Protein AF-0000000075579052 (afdb_homodimer)

pLDDT: mean 94.26, std 5.36, range [64.94, 98.69]

Organism: Bacteroides fragilis (strain ATCC 25285 / DSM 2151 / CCUG 4856 / JCM 11019 / LMG 10263 / NCTC 9343 / Onslow / VPI 2553 / EN-2) (NCBI:txid272559)

Secondary structure (DSSP, 8-state):
--HHHHHHHHHHHHHHHHHHHTS-S---SHHHHHHHHHHHHHHHHHHHHHHHHHHHHHHHHHHHHHHH-TT-BGGGB-GGGHHHHTHHHHHHHHT-SS-HHHHHHHHHHHHT--SBP---TT--SS-TT---HHHHHHHHHHTT-SS-S-S-HHHHHHHHHHHHHHHHHHTTSS-HHHHHTT--HHHHHHHHHHHHHHHHHHHHHHHHHHHTTTTB-GGG-/--HHHHHHHHHHHHHHHHHHHTS-S---SHHHHHHHHHHHHHHHHHHHHHHHHHHHHHHHHHHHHHHH-TT-BGGGB-GGGHHHHTHHHHHHHHT-SS-HHHHHHHHHHHHT--SBP---TT--SS-TT---HHHHHHHHHHTT-SS-S-S-HHHHHHHHHHHHHHHHHHTTSS-HHHHHTT--HHHHHHHHHHHHHHHHHHHHHHHHHHHTTTTB-GGG-

Solvent-accessible surface area (backbone atoms only — not comparable to full-atom values): 23076 Å² total; per-residue (Å²): 100,55,62,70,58,50,50,55,34,51,53,36,43,48,54,21,46,49,33,62,73,66,44,64,89,68,68,83,42,74,67,48,44,48,48,38,17,33,30,48,21,47,25,32,43,35,42,41,50,24,51,52,50,43,55,55,50,48,51,26,48,52,39,47,56,57,43,66,42,77,84,43,26,42,67,34,42,36,50,29,39,44,51,54,50,42,37,67,45,52,50,52,42,43,68,46,87,62,69,57,59,60,47,39,37,57,44,32,51,50,56,72,30,82,46,69,44,66,49,68,45,82,65,63,70,46,62,82,89,47,70,27,46,67,33,47,39,43,39,34,49,36,54,52,55,92,62,73,71,63,91,43,79,68,49,38,56,48,33,38,50,33,36,49,52,27,48,32,38,75,72,60,77,36,52,38,41,65,58,11,65,76,57,52,72,67,59,49,50,52,53,49,55,51,50,54,52,46,56,52,49,51,41,41,51,53,36,51,35,60,76,66,47,52,49,38,31,78,94,69,105,100,54,62,70,58,52,51,55,32,50,54,34,43,47,56,21,46,48,33,61,73,64,44,65,89,69,69,83,43,73,67,47,44,50,51,36,17,35,31,47,20,47,27,32,42,35,42,40,50,24,52,52,50,42,54,53,50,48,52,24,47,52,39,46,55,57,44,66,41,78,82,43,28,41,65,35,40,37,51,28,40,45,50,54,48,42,38,68,46,52,51,50,42,43,68,46,88,62,67,58,60,60,47,38,38,55,43,33,50,49,55,72,31,81,45,68,44,65,49,68,46,84,66,61,70,46,62,84,88,48,68,26,47,67,33,47,41,44,41,34,50,36,54,51,55,91,62,72,70,63,93,43,78,68,50,40,56,50,33,39,50,33,34,50,52,26,48,32,38,75,72,61,78,36,51,38,40,63,57,10,66,75,56,52,72,69,60,50,50,52,52,49,53,53,50,56,52,45,55,51,48,51,41,40,51,55,36,49,37,59,75,67,47,54,50,38,31,80,94,68,105

Sequence (442 aa):
MFLDIDKETTDRLSEAKWYLDNIAESHSTPQEIFKEKLYKGSFFVNLYGAIEYTVCNLVSRVIDKINEDQYVQVTHLKPSLLSLLLHSECDALYQASDKKWIKRLLLFNRIKDEEKSNIINTLMPAQSGNLKRQQIEQICEVFGAEFPAINNPDVGHKLSTIADNRNAIAHGRKTACEVGSQYTKDLLNGYYIAIQEYCLYLNQQFHKYIENKHYIKLEKRMFLDIDKETTDRLSEAKWYLDNIAESHSTPQEIFKEKLYKGSFFVNLYGAIEYTVCNLVSRVIDKINEDQYVQVTHLKPSLLSLLLHSECDALYQASDKKWIKRLLLFNRIKDEEKSNIINTLMPAQSGNLKRQQIEQICEVFGAEFPAINNPDVGHKLSTIADNRNAIAHGRKTACEVGSQYTKDLLNGYYIAIQEYCLYLNQQFHKYIENKHYIKLEKR

Nearest PDB structures (foldseek):
  8xeh-assembly1_D  TM=5.408E-01  e=6.339E+00  Legionella pneumophila
  4tql-assembly1_A  TM=2.652E-01  e=4.996E+00  synthetic construct
  8xeh-assembly1_D  TM=5.447E-01  e=8.940E+00  Legionella pneumophila
  4tql-assembly1_A  TM=2.652E-01  e=4.821E+00  synthetic construct
  6grj-assembly1_I  TM=1.894E-01  e=6.113E+00  Aeromonas hydrophila

Foldseek 3Di:
DPVVLLVVLVVLLVVLVVLLVPLDPDPDDPVSLQSNLLSLLVSLLSLLVSVQSLLLVLQLVLLVLLLPPQQDFLLFFDPLLLCQQLVVLVVCCVPDPDPNVVSVCVSVVRSPDRHRTHGDSNDQQADPLQPAPVSQQSSCVSLVAPDDSAPDPVLRVLRRVSSVSNCCCVVVVDPSSVSSVVDDSVVSVVSSVRSSVSSVVVSVRSVVCSVVVVRTDPVND/DPVVLLVVLVVLLVVLVVLLVPQDPDPDDPVSLQSQLLSLLVSLLSLLVSVQSLVLVLQLVLLVLLLPPQQDFLLFFDPLLLCQQLVVLVVCCVPDPDPNVVSVCVSVVRSPDRHRTHGDSNDQQADPLQPAPVSQQSSCVSLVAPDDSAPDPVLRVLRRVSSVSNCCCVVVVDPSSRSSVVDDSVVSVVSSVRSSVSSVVVSVRSVVCSVVVVRTDPVND

Radius of gyration: 31.96 Å; Cα contacts (8 Å, |Δi|>4): 600; chains: 2; bounding box: 49×99×62 Å

InterPro domains:
  IPR041519 RiboL-PSP-HEPN [PF18735] (12-206)

Structure (mmCIF, N/CA/C/O backbone):
data_AF-0000000075579052-model_v1
#
loop_
_entity.id
_entity.type
_entity.pdbx_description
1 polymer 'Uncharacterized protein'
#
loop_
_atom_site.group_PDB
_atom_site.id
_atom_site.type_symbol
_atom_site.label_atom_id
_atom_site.label_alt_id
_atom_site.label_comp_id
_atom_site.label_asym_id
_atom_site.label_entity_id
_atom_site.label_seq_id
_atom_site.pdbx_PDB_ins_code
_atom_site.Cartn_x
_atom_site.Cartn_y
_atom_site.Cartn_z
_atom_site.occupancy
_atom_site.B_iso_or_equiv
_atom_site.auth_seq_id
_atom_site.auth_comp_id
_atom_site.auth_asym_id
_atom_site.auth_atom_id
_atom_site.pdbx_PDB_model_num
ATOM 1 N N . MET A 1 1 ? 15.703 29.422 10.688 1 90.88 1 MET A N 1
ATOM 2 C CA . MET A 1 1 ? 14.305 29.281 10.281 1 90.88 1 MET A CA 1
ATOM 3 C C . MET A 1 1 ? 14.117 29.719 8.828 1 90.88 1 MET A C 1
ATOM 5 O O . MET A 1 1 ? 14.984 30.375 8.258 1 90.88 1 MET A O 1
ATOM 9 N N . PHE A 1 2 ? 13.055 29.312 8.242 1 96.69 2 PHE A N 1
ATOM 10 C CA . PHE A 1 2 ? 12.734 29.781 6.895 1 96.69 2 PHE A CA 1
ATOM 11 C C . PHE A 1 2 ? 12.18 31.203 6.926 1 96.69 2 PHE A C 1
ATOM 13 O O . PHE A 1 2 ? 11.008 31.406 7.223 1 96.69 2 PHE A O 1
ATOM 20 N N . LEU A 1 3 ? 12.977 32.094 6.543 1 96.88 3 LEU A N 1
ATOM 21 C CA . LEU A 1 3 ? 12.719 33.5 6.781 1 96.88 3 LEU A CA 1
ATOM 22 C C . LEU A 1 3 ? 11.539 34 5.941 1 96.88 3 LEU A C 1
ATOM 24 O O . LEU A 1 3 ? 10.758 34.844 6.387 1 96.88 3 LEU A O 1
ATOM 28 N N . ASP A 1 4 ? 11.484 33.562 4.727 1 96.81 4 ASP A N 1
ATOM 29 C CA . ASP A 1 4 ? 10.383 33.969 3.861 1 96.81 4 ASP A CA 1
ATOM 30 C C . ASP A 1 4 ? 9.039 33.5 4.41 1 96.81 4 ASP A C 1
ATOM 32 O O . ASP A 1 4 ? 8.062 34.25 4.391 1 96.81 4 ASP A O 1
ATOM 36 N N . ILE A 1 5 ? 8.961 32.312 4.91 1 97.94 5 ILE A N 1
ATOM 37 C CA . ILE A 1 5 ? 7.738 31.781 5.504 1 97.94 5 ILE A CA 1
ATOM 38 C C . ILE A 1 5 ? 7.422 32.531 6.797 1 97.94 5 ILE A C 1
ATOM 40 O O . ILE A 1 5 ? 6.266 32.875 7.062 1 97.94 5 ILE A O 1
ATOM 44 N N . ASP A 1 6 ? 8.422 32.812 7.578 1 97.75 6 ASP A N 1
ATOM 45 C CA . ASP A 1 6 ? 8.25 33.562 8.82 1 97.75 6 ASP A CA 1
ATOM 46 C C . ASP A 1 6 ? 7.66 34.938 8.562 1 97.75 6 ASP A C 1
ATOM 48 O O . ASP A 1 6 ? 6.77 35.406 9.281 1 97.75 6 ASP A O 1
ATOM 52 N N . LYS A 1 7 ? 8.164 35.594 7.547 1 98.19 7 LYS A N 1
ATOM 53 C CA . LYS A 1 7 ? 7.684 36.938 7.203 1 98.19 7 LYS A CA 1
ATOM 54 C C . LYS A 1 7 ? 6.207 36.906 6.824 1 98.19 7 LYS A C 1
ATOM 56 O O . LYS A 1 7 ? 5.414 37.719 7.328 1 98.19 7 LYS A O 1
ATOM 61 N N . GLU A 1 8 ? 5.859 36.031 5.906 1 98.19 8 GLU A N 1
ATOM 62 C CA . GLU A 1 8 ? 4.473 35.938 5.457 1 98.19 8 GLU A CA 1
ATOM 63 C C . GLU A 1 8 ? 3.553 35.5 6.598 1 98.19 8 GLU A C 1
ATOM 65 O O . GLU A 1 8 ? 2.416 35.969 6.691 1 98.19 8 GLU A O 1
ATOM 70 N N . THR A 1 9 ? 4.012 34.594 7.438 1 98.38 9 THR A N 1
ATOM 71 C CA . THR A 1 9 ? 3.25 34.188 8.617 1 98.38 9 THR A CA 1
ATOM 72 C C . THR A 1 9 ? 2.98 35.375 9.523 1 98.38 9 THR A C 1
ATOM 74 O O . THR A 1 9 ? 1.851 35.594 9.977 1 98.38 9 THR A O 1
ATOM 77 N N . THR A 1 10 ? 3.965 36.188 9.766 1 98.06 10 THR A N 1
ATOM 78 C CA . THR A 1 10 ? 3.85 37.375 10.617 1 98.06 10 THR A CA 1
ATOM 79 C C . THR A 1 10 ? 2.857 38.375 10.023 1 98.06 10 THR A C 1
ATOM 81 O O . THR A 1 10 ? 2.082 39 10.75 1 98.06 10 THR A O 1
ATOM 84 N N . ASP A 1 11 ? 2.881 38.531 8.742 1 98.19 11 ASP A N 1
ATOM 85 C CA . ASP A 1 11 ? 1.939 39.406 8.062 1 98.19 11 ASP A CA 1
ATOM 86 C C . ASP A 1 11 ? 0.5 38.969 8.281 1 98.19 11 ASP A C 1
ATOM 88 O O . ASP A 1 11 ? -0.376 39.75 8.594 1 98.19 11 ASP A O 1
ATOM 92 N N . ARG A 1 12 ? 0.298 37.75 8.164 1 97.56 12 ARG A N 1
ATOM 93 C CA . ARG A 1 12 ? -1.048 37.219 8.328 1 97.56 12 ARG A CA 1
ATOM 94 C C . ARG A 1 12 ? -1.502 37.312 9.781 1 97.56 12 ARG A C 1
ATOM 96 O O . ARG A 1 12 ? -2.664 37.594 10.055 1 97.56 12 ARG A O 1
ATOM 103 N N . LEU A 1 13 ? -0.596 37 10.648 1 98.56 13 LEU A N 1
ATOM 104 C CA . LEU A 1 13 ? -0.917 37.125 12.062 1 98.56 13 LEU A CA 1
ATOM 105 C C . LEU A 1 13 ? -1.247 38.594 12.414 1 98.56 13 LEU A C 1
ATOM 107 O O . LEU A 1 13 ? -2.092 38.844 13.273 1 98.56 13 LEU A O 1
ATOM 111 N N . SER A 1 14 ? -0.592 39.531 11.75 1 98.31 14 SER A N 1
ATOM 112 C CA . SER A 1 14 ? -0.842 40.938 12.016 1 98.31 14 SER A CA 1
ATOM 113 C C . SER A 1 14 ? -2.258 41.344 11.609 1 98.31 14 SER A C 1
ATOM 115 O O . SER A 1 14 ? -2.859 42.219 12.227 1 98.31 14 SER A O 1
ATOM 117 N N . GLU A 1 15 ? -2.738 40.688 10.602 1 97.5 15 GLU A N 1
ATOM 118 C CA . GLU A 1 15 ? -4.121 40.938 10.211 1 97.5 15 GLU A CA 1
ATOM 119 C C . GLU A 1 15 ? -5.094 40.5 11.305 1 97.5 15 GLU A C 1
ATOM 121 O O . GLU A 1 15 ? -6.062 41.188 11.602 1 97.5 15 GLU A O 1
ATOM 126 N N . ALA A 1 16 ? -4.844 39.344 11.82 1 97.75 16 ALA A N 1
ATOM 127 C CA . ALA A 1 16 ? -5.652 38.875 12.945 1 97.75 16 ALA A CA 1
ATOM 128 C C . ALA A 1 16 ? -5.535 39.844 14.125 1 97.75 16 ALA A C 1
ATOM 130 O O . ALA A 1 16 ? -6.535 40.188 14.766 1 97.75 16 ALA A O 1
ATOM 131 N N . LYS A 1 17 ? -4.332 40.312 14.414 1 97.62 17 LYS A N 1
ATOM 132 C CA . LYS A 1 17 ? -4.07 41.219 15.516 1 97.62 17 LYS A CA 1
ATOM 133 C C . LYS A 1 17 ? -4.824 42.562 15.336 1 97.62 17 LYS A C 1
ATOM 135 O O . LYS A 1 17 ? -5.25 43.156 16.312 1 97.62 17 LYS A O 1
ATOM 140 N N . TRP A 1 18 ? -4.918 42.938 14.078 1 97.69 18 TRP A N 1
ATOM 141 C CA . TRP A 1 18 ? -5.625 44.188 13.781 1 97.69 18 TRP A CA 1
ATOM 142 C C . TRP A 1 18 ? -7.039 44.156 14.359 1 97.69 18 TRP A C 1
ATOM 144 O O . TRP A 1 18 ? -7.492 45.125 14.945 1 97.69 18 TRP A O 1
ATOM 154 N N . TYR A 1 19 ? -7.746 43.062 14.258 1 96.5 19 TYR A N 1
ATOM 155 C CA . TYR A 1 19 ? -9.094 42.938 14.797 1 96.5 19 TYR A CA 1
ATOM 156 C C . TYR A 1 19 ? -9.102 43.094 16.312 1 96.5 19 TYR A C 1
ATOM 158 O O . TYR A 1 19 ? -9.945 43.812 16.859 1 96.5 19 TYR A O 1
ATOM 166 N N . LEU A 1 20 ? -8.172 42.5 16.922 1 94.81 20 LEU A N 1
ATOM 167 C CA . LEU A 1 20 ? -8.07 42.562 18.375 1 94.81 20 LEU A CA 1
ATOM 168 C C . LEU A 1 20 ? -7.836 44 18.828 1 94.81 20 LEU A C 1
ATOM 170 O O . LEU A 1 20 ? -8.477 44.469 19.766 1 94.81 20 LEU A O 1
ATOM 174 N N . ASP A 1 21 ? -6.973 44.625 18.125 1 95.12 21 ASP A N 1
ATOM 175 C CA . ASP A 1 21 ? -6.547 45.969 18.516 1 95.12 21 ASP A CA 1
ATOM 176 C C . ASP A 1 21 ? -7.668 46.969 18.297 1 95.12 21 ASP A C 1
ATOM 178 O O . ASP A 1 21 ? -7.676 48.062 18.906 1 95.12 21 ASP A O 1
ATOM 182 N N . ASN A 1 22 ? -8.641 46.656 17.453 1 94 22 ASN A N 1
ATOM 183 C CA . ASN A 1 22 ? -9.672 47.625 17.094 1 94 22 ASN A CA 1
ATOM 184 C C . ASN A 1 22 ? -11.008 47.281 17.75 1 94 22 ASN A C 1
ATOM 186 O O . ASN A 1 22 ? -12.031 47.875 17.422 1 94 22 ASN A O 1
ATOM 190 N N . ILE A 1 23 ? -10.906 46.25 18.562 1 89.62 23 ILE A N 1
ATOM 191 C CA . ILE A 1 23 ? -12.078 46 19.406 1 89.62 23 ILE A CA 1
ATOM 192 C C . ILE A 1 23 ? -12.195 47.125 20.453 1 89.62 23 ILE A C 1
ATOM 194 O O . ILE A 1 23 ? -11.25 47.375 21.188 1 89.62 23 ILE A O 1
ATOM 198 N N . ALA A 1 24 ? -13.352 47.781 20.375 1 77.62 24 ALA A N 1
ATOM 199 C CA . ALA A 1 24 ? -13.555 48.938 21.219 1 77.62 24 ALA A CA 1
ATOM 200 C C . ALA A 1 24 ? -13.68 48.531 22.688 1 77.62 24 ALA A C 1
ATOM 202 O O . ALA A 1 24 ? -14.195 47.469 23 1 77.62 24 ALA A O 1
ATOM 203 N N . GLU A 1 25 ? -13.203 49.312 23.5 1 69.12 25 GLU A N 1
ATOM 204 C CA . GLU A 1 25 ? -13.297 49.125 24.953 1 69.12 25 GLU A CA 1
ATOM 205 C C . GLU A 1 25 ? -14.703 49.438 25.453 1 69.12 25 GLU A C 1
ATOM 207 O O . GLU A 1 25 ? -15.188 48.781 26.391 1 69.12 25 GLU A O 1
ATOM 212 N N . SER A 1 26 ? -15.258 50.5 24.75 1 66.44 26 SER A N 1
ATOM 213 C CA . SER A 1 26 ? -16.562 50.906 25.219 1 66.44 26 SER A CA 1
ATOM 214 C C . SER A 1 26 ? -17.688 50.375 24.344 1 66.44 26 SER A C 1
ATOM 216 O O . SER A 1 26 ? -17.516 50.25 23.125 1 66.44 26 SER A O 1
ATOM 218 N N . HIS A 1 27 ? -18.734 49.688 24.812 1 64.94 27 HIS A N 1
ATOM 219 C CA . HIS A 1 27 ? -19.828 49.031 24.141 1 64.94 27 HIS A CA 1
ATOM 220 C C . HIS A 1 27 ? -21.141 49.781 24.297 1 64.94 27 HIS A C 1
ATOM 222 O O . HIS A 1 27 ? -22.172 49.188 24.656 1 64.94 27 HIS A O 1
ATOM 228 N N . SER A 1 28 ? -20.984 51 23.906 1 77.62 28 SER A N 1
ATOM 229 C CA . SER A 1 28 ? -22.109 51.812 24.359 1 77.62 28 SER A CA 1
ATOM 230 C C . SER A 1 28 ? -23.234 51.844 23.328 1 77.62 28 SER A C 1
ATOM 232 O O . SER A 1 28 ? -24.406 51.969 23.688 1 77.62 28 SER A O 1
ATOM 234 N N . THR A 1 29 ? -22.906 51.625 22.016 1 88 29 THR A N 1
ATOM 235 C CA . THR A 1 29 ? -23.938 51.656 21 1 88 29 THR A CA 1
ATOM 236 C C . THR A 1 29 ? -24.125 50.281 20.359 1 88 29 THR A C 1
ATOM 238 O O . THR A 1 29 ? -23.203 49.469 20.375 1 88 29 THR A O 1
ATOM 241 N N . PRO A 1 30 ? -25.344 50.031 19.875 1 89.38 30 PRO A N 1
ATOM 242 C CA . PRO A 1 30 ? -25.594 48.781 19.172 1 89.38 30 PRO A CA 1
ATOM 243 C C . PRO A 1 30 ? -24.625 48.531 18.016 1 89.38 30 PRO A C 1
ATOM 245 O O . PRO A 1 30 ? -24.234 47.375 17.781 1 89.38 30 PRO A O 1
ATOM 248 N N . GLN A 1 31 ? -24.312 49.562 17.375 1 90.81 31 GLN A N 1
ATOM 249 C CA . GLN A 1 31 ? -23.375 49.469 16.266 1 90.81 31 GLN A CA 1
ATOM 250 C C . GLN A 1 31 ? -22 49.031 16.734 1 90.81 31 GLN A C 1
ATOM 252 O O . GLN A 1 31 ? -21.328 48.219 16.078 1 90.81 31 GLN A O 1
ATOM 257 N N . GLU A 1 32 ? -21.594 49.594 17.812 1 90.69 32 GLU A N 1
ATOM 258 C CA . GLU A 1 32 ? -20.297 49.219 18.375 1 90.69 32 GLU A CA 1
ATOM 259 C C . GLU A 1 32 ? -20.281 47.781 18.859 1 90.69 32 GLU A C 1
ATOM 261 O O . GLU A 1 32 ? -19.281 47.062 18.719 1 90.69 32 GLU A O 1
ATOM 266 N N . ILE A 1 33 ? -21.375 47.344 19.406 1 92.06 33 ILE A N 1
ATOM 267 C CA . ILE A 1 33 ? -21.516 45.969 19.875 1 92.06 33 ILE A CA 1
ATOM 268 C C . ILE A 1 33 ? -21.453 45 18.703 1 92.06 33 ILE A C 1
ATOM 270 O O . ILE A 1 33 ? -20.781 43.969 18.766 1 92.06 33 ILE A O 1
ATOM 274 N N . PHE A 1 34 ? -22.125 45.406 17.672 1 93.62 34 PHE A N 1
ATOM 275 C CA . PHE A 1 34 ? -22.109 44.594 16.453 1 93.62 34 PHE A CA 1
ATOM 276 C C . PHE A 1 34 ? -20.703 44.469 15.898 1 93.62 34 PHE A C 1
ATOM 278 O O . PHE A 1 34 ? -20.25 43.375 15.586 1 93.62 34 PHE A O 1
ATOM 285 N N . LYS A 1 35 ? -20.031 45.562 15.812 1 94.31 35 LYS A N 1
ATOM 286 C CA . LYS A 1 35 ? -18.672 45.562 15.289 1 94.31 35 LYS A CA 1
ATOM 287 C C . LYS A 1 35 ? -17.734 44.719 16.125 1 94.31 35 LYS A C 1
ATOM 289 O O . LYS A 1 35 ? -16.875 44.031 15.594 1 94.31 35 LYS A O 1
ATOM 294 N N . GLU A 1 36 ? -17.875 44.844 17.406 1 95.5 36 GLU A N 1
ATOM 295 C CA . GLU A 1 36 ? -17.047 44.062 18.312 1 95.5 36 GLU A CA 1
ATOM 296 C C . GLU A 1 36 ? -17.219 42.562 18.062 1 95.5 36 GLU A C 1
ATOM 298 O O . GLU A 1 36 ? -16.234 41.844 17.938 1 95.5 36 GLU A O 1
ATOM 303 N N . LYS A 1 37 ? -18.453 42.125 18 1 95.44 37 LYS A N 1
ATOM 304 C CA . LYS A 1 37 ? -18.75 40.719 17.766 1 95.44 37 LYS A CA 1
ATOM 305 C C . LYS A 1 37 ? -18.234 40.25 16.406 1 95.44 37 LYS A C 1
ATOM 307 O O . LYS A 1 37 ? -17.656 39.156 16.281 1 95.44 37 LYS A O 1
ATOM 312 N N . LEU A 1 38 ? -18.359 41.125 15.445 1 96.81 38 LEU A N 1
ATOM 313 C CA . LEU A 1 38 ? -17.906 40.844 14.094 1 96.81 38 LEU A CA 1
ATOM 314 C C . LEU A 1 38 ? -16.391 40.656 14.055 1 96.81 38 LEU A C 1
ATOM 316 O O . LEU A 1 38 ? -15.875 39.719 13.438 1 96.81 38 LEU A O 1
ATOM 320 N N . TYR A 1 39 ? -15.711 41.594 14.711 1 97.31 39 TYR A N 1
ATOM 321 C CA . TYR A 1 39 ? -14.258 41.562 14.734 1 97.31 39 TYR A CA 1
ATOM 322 C C . TYR A 1 39 ? -13.75 40.312 15.43 1 97.31 39 TYR A C 1
ATOM 324 O O . TYR A 1 39 ? -12.812 39.656 14.961 1 97.31 39 TYR A O 1
ATOM 332 N N . LYS A 1 40 ? -14.383 39.969 16.5 1 96.88 40 LYS A N 1
ATOM 333 C CA . LYS A 1 40 ? -13.969 38.781 17.25 1 96.88 40 LYS A CA 1
ATOM 334 C C . LYS A 1 40 ? -14.164 37.5 16.422 1 96.88 40 LYS A C 1
ATOM 336 O O . LYS A 1 40 ? -13.305 36.625 16.438 1 96.88 40 LYS A O 1
ATOM 341 N N . GLY A 1 41 ? -15.211 37.406 15.75 1 97.81 41 GLY A N 1
ATOM 342 C CA . GLY A 1 41 ? -15.422 36.281 14.859 1 97.81 41 GLY A CA 1
ATOM 343 C C . GLY A 1 41 ? -14.445 36.25 13.695 1 97.81 41 GLY A C 1
ATOM 344 O O . GLY A 1 41 ? -13.898 35.188 13.383 1 97.81 41 GLY A O 1
ATOM 345 N N . SER A 1 42 ? -14.219 37.406 13.07 1 97.81 42 SER A N 1
ATOM 346 C CA . SER A 1 42 ? -13.305 37.5 11.945 1 97.81 42 SER A CA 1
ATOM 347 C C . SER A 1 42 ? -11.875 37.188 12.359 1 97.81 42 SER A C 1
ATOM 349 O O . SER A 1 42 ? -11.094 36.656 11.562 1 97.81 42 SER A O 1
ATOM 351 N N . PHE A 1 43 ? -11.602 37.5 13.633 1 98.06 43 PHE A N 1
ATOM 352 C CA . PHE A 1 43 ? -10.312 37.156 14.227 1 98.06 43 PHE A CA 1
ATOM 353 C C . PHE A 1 43 ? -10 35.688 14.047 1 98.06 43 PHE A C 1
ATOM 355 O O . PHE A 1 43 ? -8.898 35.312 13.625 1 98.06 43 PHE A O 1
ATOM 362 N N . PHE A 1 44 ? -10.922 34.812 14.195 1 98 44 PHE A N 1
ATOM 363 C CA . PHE A 1 44 ? -10.719 33.375 14.102 1 98 44 PHE A CA 1
ATOM 364 C C . PHE A 1 44 ? -10.438 32.938 12.664 1 98 44 PHE A C 1
ATOM 366 O O . PHE A 1 44 ? -9.586 32.094 12.414 1 98 44 PHE A O 1
ATOM 373 N N . VAL A 1 45 ? -11.109 33.531 11.781 1 97.75 45 VAL A N 1
ATOM 374 C CA . VAL A 1 45 ? -10.93 33.188 10.375 1 97.75 45 VAL A CA 1
ATOM 375 C C . VAL A 1 45 ? -9.516 33.562 9.93 1 97.75 45 VAL A C 1
ATOM 377 O O . VAL A 1 45 ? -8.82 32.75 9.297 1 97.75 45 VAL A O 1
ATOM 380 N N . ASN A 1 46 ? -9.141 34.75 10.312 1 98 46 ASN A N 1
ATOM 381 C CA . ASN A 1 46 ? -7.812 35.188 9.93 1 98 46 ASN A CA 1
ATOM 382 C C . ASN A 1 46 ? -6.715 34.406 10.641 1 98 46 ASN A C 1
ATOM 384 O O . ASN A 1 46 ? -5.672 34.125 10.055 1 98 46 ASN A O 1
ATOM 388 N N . LEU A 1 47 ? -6.938 34.125 11.898 1 98.44 47 LEU A N 1
ATOM 389 C CA . LEU A 1 47 ? -5.961 33.375 12.664 1 98.44 47 LEU A CA 1
ATOM 390 C C . LEU A 1 47 ? -5.766 31.984 12.062 1 98.44 47 LEU A C 1
ATOM 392 O O . LEU A 1 47 ? -4.633 31.516 11.922 1 98.44 47 LEU A O 1
ATOM 396 N N . TYR A 1 48 ? -6.82 31.391 11.695 1 98.12 48 TYR A N 1
ATOM 397 C CA . TYR A 1 48 ? -6.73 30.094 11.047 1 98.12 48 TYR A CA 1
ATOM 398 C C . TYR A 1 48 ? -5.969 30.188 9.727 1 98.12 48 TYR A C 1
ATOM 400 O O . TYR A 1 48 ? -5.18 29.312 9.391 1 98.12 48 TYR A O 1
ATOM 408 N N . GLY A 1 49 ? -6.297 31.219 8.969 1 97.62 49 GLY A N 1
ATOM 409 C CA . GLY A 1 49 ? -5.578 31.438 7.723 1 97.62 49 GLY A CA 1
ATOM 410 C C . GLY A 1 49 ? -4.07 31.484 7.906 1 97.62 49 GLY A C 1
ATOM 411 O O . GLY A 1 49 ? -3.324 30.969 7.078 1 97.62 49 GLY A O 1
ATOM 412 N N . ALA A 1 50 ? -3.658 32.125 8.945 1 98.19 50 ALA A N 1
ATOM 413 C CA . ALA A 1 50 ? -2.232 32.188 9.25 1 98.19 50 ALA A CA 1
ATOM 414 C C . ALA A 1 50 ? -1.66 30.812 9.555 1 98.19 50 ALA A C 1
ATOM 416 O O . ALA A 1 50 ? -0.577 30.469 9.078 1 98.19 50 ALA A O 1
ATOM 417 N N . ILE A 1 51 ? -2.354 30.016 10.336 1 98.06 51 ILE A N 1
ATOM 418 C CA . ILE A 1 51 ? -1.938 28.656 10.68 1 98.06 51 ILE A CA 1
ATOM 419 C C . ILE A 1 51 ? -1.827 27.812 9.406 1 98.06 51 ILE A C 1
ATOM 421 O O . ILE A 1 51 ? -0.808 27.156 9.18 1 98.06 51 ILE A O 1
ATOM 425 N N . GLU A 1 52 ? -2.852 27.859 8.641 1 97 52 GLU A N 1
ATOM 426 C CA . GLU A 1 52 ? -2.924 27.062 7.422 1 97 52 GLU A CA 1
ATOM 427 C C . GLU A 1 52 ? -1.805 27.422 6.453 1 97 52 GLU A C 1
ATOM 429 O O . GLU A 1 52 ? -1.154 26.547 5.887 1 97 52 GLU A O 1
ATOM 434 N N . TYR A 1 53 ? -1.605 28.703 6.258 1 97.19 53 TYR A N 1
ATOM 435 C CA . TYR A 1 53 ? -0.497 29.141 5.418 1 97.19 53 TYR A CA 1
ATOM 436 C C . TYR A 1 53 ? 0.829 28.594 5.938 1 97.19 53 TYR A C 1
ATOM 438 O O . TYR A 1 53 ? 1.634 28.062 5.164 1 97.19 53 TYR A O 1
ATOM 446 N N . THR A 1 54 ? 1.072 28.797 7.172 1 98.06 54 THR A N 1
ATOM 447 C CA . THR A 1 54 ? 2.344 28.406 7.773 1 98.06 54 THR A CA 1
ATOM 448 C C . THR A 1 54 ? 2.596 26.922 7.586 1 98.06 54 THR A C 1
ATOM 450 O O . THR A 1 54 ? 3.627 26.516 7.039 1 98.06 54 THR A O 1
ATOM 453 N N . VAL A 1 55 ? 1.64 26.109 7.98 1 97.81 55 VAL A N 1
ATOM 454 C CA . VAL A 1 55 ? 1.812 24.656 7.957 1 97.81 55 VAL A CA 1
ATOM 455 C C . VAL A 1 55 ? 1.981 24.188 6.516 1 97.81 55 VAL A C 1
ATOM 457 O O . VAL A 1 55 ? 2.914 23.438 6.207 1 97.81 55 VAL A O 1
ATOM 460 N N . CYS A 1 56 ? 1.17 24.656 5.605 1 97.06 56 CYS A N 1
ATOM 461 C CA . CYS A 1 56 ? 1.215 24.219 4.215 1 97.06 56 CYS A CA 1
ATOM 462 C C . CYS A 1 56 ? 2.545 24.594 3.57 1 97.06 56 CYS A C 1
ATOM 464 O O . CYS A 1 56 ? 3.154 23.766 2.883 1 97.06 56 CYS A O 1
ATOM 466 N N . ASN A 1 57 ? 2.961 25.781 3.781 1 97.38 57 ASN A N 1
ATOM 467 C CA . ASN A 1 57 ? 4.188 26.234 3.137 1 97.38 57 ASN A CA 1
ATOM 468 C C . ASN A 1 57 ? 5.422 25.625 3.785 1 97.38 57 ASN A C 1
ATOM 470 O O . ASN A 1 57 ? 6.426 25.375 3.111 1 97.38 57 ASN A O 1
ATOM 474 N N . LEU A 1 58 ? 5.344 25.375 5.059 1 97.81 58 LEU A N 1
ATOM 475 C CA . LEU A 1 58 ? 6.434 24.656 5.707 1 97.81 58 LEU A CA 1
ATOM 476 C C . LEU A 1 58 ? 6.574 23.25 5.129 1 97.81 58 LEU A C 1
ATOM 478 O O . LEU A 1 58 ? 7.684 22.812 4.801 1 97.81 58 LEU A O 1
ATOM 482 N N . VAL A 1 59 ? 5.48 22.531 5.008 1 97.44 59 VAL A N 1
ATOM 483 C CA . VAL A 1 59 ? 5.492 21.188 4.453 1 97.44 59 VAL A CA 1
ATOM 484 C C . VAL A 1 59 ? 6.086 21.203 3.045 1 97.44 59 VAL A C 1
ATOM 486 O O . VAL A 1 59 ? 7.004 20.453 2.738 1 97.44 59 VAL A O 1
ATOM 489 N N . SER A 1 60 ? 5.605 22.125 2.238 1 97.56 60 SER A N 1
ATOM 490 C CA . SER A 1 60 ? 6.094 22.25 0.87 1 97.56 60 SER A CA 1
ATOM 491 C C . SER A 1 60 ? 7.59 22.547 0.844 1 97.56 60 SER A C 1
ATOM 493 O O . SER A 1 60 ? 8.336 21.969 0.055 1 97.56 60 SER A O 1
ATOM 495 N N . ARG A 1 61 ? 7.996 23.438 1.655 1 97.69 61 ARG A N 1
ATOM 496 C CA . ARG A 1 61 ? 9.398 23.844 1.71 1 97.69 61 ARG A CA 1
ATOM 497 C C . ARG A 1 61 ? 10.289 22.688 2.143 1 97.69 61 ARG A C 1
ATOM 499 O O . ARG A 1 61 ? 11.367 22.484 1.588 1 97.69 61 ARG A O 1
ATOM 506 N N . VAL A 1 62 ? 9.867 22 3.137 1 97.62 62 VAL A N 1
ATOM 507 C CA . VAL A 1 62 ? 10.633 20.859 3.629 1 97.62 62 VAL A CA 1
ATOM 508 C C . VAL A 1 62 ? 10.789 19.828 2.516 1 97.62 62 VAL A C 1
ATOM 510 O O . VAL A 1 62 ? 11.883 19.328 2.281 1 97.62 62 VAL A O 1
ATOM 513 N N . ILE A 1 63 ? 9.773 19.516 1.812 1 97.5 63 ILE A N 1
ATOM 514 C CA . ILE A 1 63 ? 9.82 18.578 0.701 1 97.5 63 ILE A CA 1
ATOM 515 C C . ILE A 1 63 ? 10.805 19.078 -0.358 1 97.5 63 ILE A C 1
ATOM 517 O O . ILE A 1 63 ? 11.641 18.312 -0.851 1 97.5 63 ILE A O 1
ATOM 521 N N . ASP A 1 64 ? 10.734 20.359 -0.662 1 97.31 64 ASP A N 1
ATOM 522 C CA . ASP A 1 64 ? 11.656 20.953 -1.635 1 97.31 64 ASP A CA 1
ATOM 523 C C . ASP A 1 64 ? 13.109 20.75 -1.212 1 97.31 64 ASP A C 1
ATOM 525 O O . ASP A 1 64 ? 13.953 20.391 -2.035 1 97.31 64 ASP A O 1
ATOM 529 N N . LYS A 1 65 ? 13.336 21.047 0.01 1 97.06 65 LYS A N 1
ATOM 530 C CA . LYS A 1 65 ? 14.703 20.922 0.513 1 97.06 65 LYS A CA 1
ATOM 531 C C . LYS A 1 65 ? 15.18 19.484 0.458 1 97.06 65 LYS A C 1
ATOM 533 O O . LYS A 1 65 ? 16.344 19.219 0.134 1 97.06 65 LYS A O 1
ATOM 538 N N . ILE A 1 66 ? 14.328 18.562 0.808 1 96.31 66 ILE A N 1
ATOM 539 C CA . ILE A 1 66 ? 14.672 17.156 0.711 1 96.31 66 ILE A CA 1
ATOM 540 C C . ILE A 1 66 ? 14.984 16.797 -0.74 1 96.31 66 ILE A C 1
ATOM 542 O O . ILE A 1 66 ? 15.992 16.141 -1.02 1 96.31 66 ILE A O 1
ATOM 546 N N . ASN A 1 67 ? 14.195 17.25 -1.689 1 96.25 67 ASN A N 1
ATOM 547 C CA . ASN A 1 67 ? 14.367 16.953 -3.109 1 96.25 67 ASN A CA 1
ATOM 548 C C . ASN A 1 67 ? 15.656 17.562 -3.656 1 96.25 67 ASN A C 1
ATOM 550 O O . ASN A 1 67 ? 16.234 17.031 -4.605 1 96.25 67 ASN A O 1
ATOM 554 N N . GLU A 1 68 ? 16.031 18.641 -3.102 1 96 68 GLU A N 1
ATOM 555 C CA . GLU A 1 68 ? 17.234 19.344 -3.561 1 96 68 GLU A CA 1
ATOM 556 C C . GLU A 1 68 ? 18.5 18.562 -3.211 1 96 68 GLU A C 1
ATOM 558 O O . GLU A 1 68 ? 19.547 18.781 -3.807 1 96 68 GLU A O 1
ATOM 563 N N . ASP A 1 69 ? 18.391 17.766 -2.17 1 92.69 69 ASP A N 1
ATOM 564 C CA . ASP A 1 69 ? 19.562 16.969 -1.78 1 92.69 69 ASP A CA 1
ATOM 565 C C . ASP A 1 69 ? 19.812 15.852 -2.785 1 92.69 69 ASP A C 1
ATOM 567 O O . ASP A 1 69 ? 19.125 14.828 -2.779 1 92.69 69 ASP A O 1
ATOM 571 N N . GLN A 1 70 ? 20.859 15.93 -3.564 1 91 70 GLN A N 1
ATOM 572 C CA . GLN A 1 70 ? 21.125 15.031 -4.684 1 91 70 GLN A CA 1
ATOM 573 C C . GLN A 1 70 ? 21.688 13.695 -4.199 1 91 70 GLN A C 1
ATOM 575 O O . GLN A 1 70 ? 21.688 12.711 -4.941 1 91 70 GLN A O 1
ATOM 580 N N . TYR A 1 71 ? 22.078 13.695 -2.988 1 90.06 71 TYR A N 1
ATOM 581 C CA . TYR A 1 71 ? 22.734 12.492 -2.498 1 90.06 71 TYR A CA 1
ATOM 582 C C . TYR A 1 71 ? 21.766 11.594 -1.752 1 90.06 71 TYR A C 1
ATOM 584 O O . TYR A 1 71 ? 22.109 10.492 -1.328 1 90.06 71 TYR A O 1
ATOM 592 N N . VAL A 1 72 ? 20.594 12.039 -1.621 1 92.06 72 VAL A N 1
ATOM 593 C CA . VAL A 1 72 ? 19.625 11.258 -0.854 1 92.06 72 VAL A CA 1
ATOM 594 C C . VAL A 1 72 ? 18.859 10.32 -1.785 1 92.06 72 VAL A C 1
ATOM 596 O O . VAL A 1 72 ? 18.188 10.773 -2.711 1 92.06 72 VAL A O 1
ATOM 599 N N . GLN A 1 73 ? 19.016 9.039 -1.523 1 92.06 73 GLN A N 1
ATOM 600 C CA . GLN A 1 73 ? 18.297 7.996 -2.238 1 92.06 73 GLN A CA 1
ATOM 601 C C . GLN A 1 73 ? 17.062 7.551 -1.461 1 92.06 73 GLN A C 1
ATOM 603 O O . GLN A 1 73 ? 16.938 7.828 -0.266 1 92.06 73 GLN A O 1
ATOM 608 N N . VAL A 1 74 ? 16.219 6.832 -2.188 1 91.25 74 VAL A N 1
ATOM 609 C CA . VAL A 1 74 ? 15.008 6.309 -1.581 1 91.25 74 VAL A CA 1
ATOM 610 C C . VAL A 1 74 ? 15.359 5.469 -0.355 1 91.25 74 VAL A C 1
ATOM 612 O O . VAL A 1 74 ? 14.727 5.598 0.696 1 91.25 74 VAL A O 1
ATOM 615 N N . THR A 1 75 ? 16.391 4.703 -0.409 1 88.5 75 THR A N 1
ATOM 616 C CA . THR A 1 75 ? 16.781 3.771 0.642 1 88.5 75 THR A CA 1
ATOM 617 C C . THR A 1 75 ? 17.344 4.52 1.847 1 88.5 75 THR A C 1
ATOM 619 O O . THR A 1 75 ? 17.5 3.945 2.928 1 88.5 75 THR A O 1
ATOM 622 N N . HIS A 1 76 ? 17.672 5.82 1.659 1 92.75 76 HIS A N 1
ATOM 623 C CA . HIS A 1 76 ? 18.219 6.617 2.744 1 92.75 76 HIS A CA 1
ATOM 624 C C . HIS A 1 76 ? 17.125 7.207 3.619 1 92.75 76 HIS A C 1
ATOM 626 O O . HIS A 1 76 ? 17.359 7.57 4.773 1 92.75 76 HIS A O 1
ATOM 632 N N . LEU A 1 77 ? 15.969 7.336 3.07 1 94.31 77 LEU A N 1
ATOM 633 C CA . LEU A 1 77 ? 14.891 8.055 3.732 1 94.31 77 LEU A CA 1
ATOM 634 C C . LEU A 1 77 ? 14.305 7.223 4.871 1 94.31 77 LEU A C 1
ATOM 636 O O . LEU A 1 77 ? 14.281 5.992 4.797 1 94.31 77 LEU A O 1
ATOM 640 N N . LYS A 1 78 ? 13.828 7.934 5.891 1 93 78 LYS A N 1
ATOM 641 C CA . LYS A 1 78 ? 13.031 7.262 6.918 1 93 78 LYS A CA 1
ATOM 642 C C . LYS A 1 78 ? 11.797 6.598 6.316 1 93 78 LYS A C 1
ATOM 644 O O . LYS A 1 78 ? 11.172 7.148 5.406 1 93 78 LYS A O 1
ATOM 649 N N . PRO A 1 79 ? 11.367 5.441 6.887 1 91.69 79 PRO A N 1
ATOM 650 C CA . PRO A 1 79 ? 10.258 4.676 6.301 1 91.69 79 PRO A CA 1
ATOM 651 C C . PRO A 1 79 ? 8.961 5.48 6.223 1 91.69 79 PRO A C 1
ATOM 653 O O . PRO A 1 79 ? 8.211 5.352 5.254 1 91.69 79 PRO A O 1
ATOM 656 N N . SER A 1 80 ? 8.688 6.328 7.211 1 94.56 80 SER A N 1
ATOM 657 C CA . SER A 1 80 ? 7.453 7.109 7.211 1 94.56 80 SER A CA 1
ATOM 658 C C . SER A 1 80 ? 7.395 8.055 6.02 1 94.56 80 SER A C 1
ATOM 660 O O . SER A 1 80 ? 6.316 8.32 5.484 1 94.56 80 SER A O 1
ATOM 662 N N . LEU A 1 81 ? 8.516 8.516 5.547 1 95.69 81 LEU A N 1
ATOM 663 C CA . LEU A 1 81 ? 8.578 9.461 4.434 1 95.69 81 LEU A CA 1
ATOM 664 C C . LEU A 1 81 ? 8.203 8.781 3.123 1 95.69 81 LEU A C 1
ATOM 666 O O . LEU A 1 81 ? 7.836 9.453 2.152 1 95.69 81 LEU A O 1
ATOM 670 N N . LEU A 1 82 ? 8.336 7.445 3.125 1 94.62 82 LEU A N 1
ATOM 671 C CA . LEU A 1 82 ? 7.941 6.707 1.931 1 94.62 82 LEU A CA 1
ATOM 672 C C . LEU A 1 82 ? 6.453 6.887 1.647 1 94.62 82 LEU A C 1
ATOM 674 O O . LEU A 1 82 ? 6.016 6.766 0.5 1 94.62 82 LEU A O 1
ATOM 678 N N . SER A 1 83 ? 5.703 7.223 2.697 1 94.88 83 SER A N 1
ATOM 679 C CA . SER A 1 83 ? 4.281 7.504 2.529 1 94.88 83 SER A CA 1
A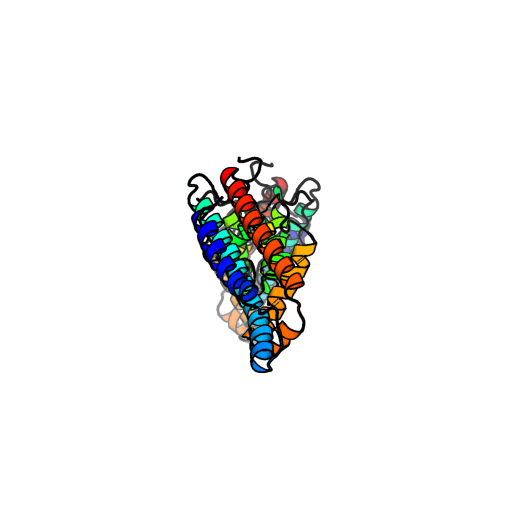TOM 680 C C . SER A 1 83 ? 4.059 8.695 1.602 1 94.88 83 SER A C 1
ATOM 682 O O . SER A 1 83 ? 3.031 8.781 0.923 1 94.88 83 SER A O 1
ATOM 684 N N . LEU A 1 84 ? 4.984 9.609 1.586 1 95.5 84 LEU A N 1
ATOM 685 C CA . LEU A 1 84 ? 4.934 10.758 0.686 1 95.5 84 LEU A CA 1
ATOM 686 C C . LEU A 1 84 ? 5.574 10.422 -0.658 1 95.5 84 LEU A C 1
ATOM 688 O O . LEU A 1 84 ? 5 10.711 -1.711 1 95.5 84 LEU A O 1
ATOM 692 N N . LEU A 1 85 ? 6.715 9.859 -0.547 1 95.31 85 LEU A N 1
ATOM 693 C CA . LEU A 1 85 ? 7.516 9.578 -1.732 1 95.31 85 LEU A CA 1
ATOM 694 C C . LEU A 1 85 ? 6.758 8.68 -2.705 1 95.31 85 LEU A C 1
ATOM 696 O O . LEU A 1 85 ? 6.805 8.891 -3.918 1 95.31 85 LEU A O 1
ATOM 700 N N . LEU A 1 86 ? 6.102 7.691 -2.174 1 95.75 86 LEU A N 1
ATOM 701 C CA . LEU A 1 86 ? 5.418 6.699 -2.996 1 95.75 86 LEU A CA 1
ATOM 702 C C . LEU A 1 86 ? 3.93 7.02 -3.105 1 95.75 86 LEU A C 1
ATOM 704 O O . LEU A 1 86 ? 3.094 6.113 -3.08 1 95.75 86 LEU A O 1
ATOM 708 N N . HIS A 1 87 ? 3.66 8.273 -3.172 1 94.94 87 HIS A N 1
ATOM 709 C CA . HIS A 1 87 ? 2.281 8.742 -3.248 1 94.94 87 HIS A CA 1
ATOM 710 C C . HIS A 1 87 ? 1.553 8.125 -4.438 1 94.94 87 HIS A C 1
ATOM 712 O O . HIS A 1 87 ? 0.434 7.625 -4.293 1 94.94 87 HIS A O 1
ATOM 718 N N . SER A 1 88 ? 2.131 8.125 -5.59 1 94.19 88 SER A N 1
ATOM 719 C CA . SER A 1 88 ? 1.495 7.609 -6.797 1 94.19 88 SER A CA 1
ATOM 720 C C . SER A 1 88 ? 1.203 6.117 -6.68 1 94.19 88 SER A C 1
ATOM 722 O O . SER A 1 88 ? 0.143 5.652 -7.102 1 94.19 88 SER A O 1
ATOM 724 N N . GLU A 1 89 ? 2.123 5.367 -6.18 1 94.62 89 GLU A N 1
ATOM 725 C CA . GLU A 1 89 ? 1.938 3.932 -5.984 1 94.62 89 GLU A CA 1
ATOM 726 C C . GLU A 1 89 ? 0.833 3.652 -4.969 1 94.62 89 GLU A C 1
ATOM 728 O O . GLU A 1 89 ? 0.02 2.746 -5.164 1 94.62 89 GLU A O 1
ATOM 733 N N . CYS A 1 90 ? 0.83 4.434 -3.873 1 94.81 90 CYS A N 1
ATOM 734 C CA . CYS A 1 90 ? -0.233 4.277 -2.887 1 94.81 90 CYS A CA 1
ATOM 735 C C . CYS A 1 90 ? -1.593 4.605 -3.494 1 94.81 90 CYS A C 1
ATOM 737 O O . CYS A 1 90 ? -2.57 3.893 -3.256 1 94.81 90 CYS A O 1
ATOM 739 N N . ASP A 1 91 ? -1.652 5.672 -4.238 1 93 91 ASP A N 1
ATOM 740 C CA . ASP A 1 91 ? -2.893 6.062 -4.898 1 93 91 ASP A CA 1
ATOM 741 C C . ASP A 1 91 ? -3.381 4.965 -5.844 1 93 91 ASP A C 1
ATOM 743 O O . ASP A 1 91 ? -4.586 4.723 -5.953 1 93 91 ASP A O 1
ATOM 747 N N . ALA A 1 92 ? -2.41 4.387 -6.551 1 93.31 92 ALA A N 1
ATOM 748 C CA . ALA A 1 92 ? -2.754 3.285 -7.449 1 93.31 92 ALA A CA 1
ATOM 749 C C . ALA A 1 92 ? -3.4 2.135 -6.68 1 93.31 92 ALA A C 1
ATOM 751 O O . ALA A 1 92 ? -4.312 1.479 -7.188 1 93.31 92 ALA A O 1
ATOM 752 N N . LEU A 1 93 ? -2.977 1.851 -5.484 1 93.19 93 LEU A N 1
ATOM 753 C CA . LEU A 1 93 ? -3.559 0.803 -4.652 1 93.19 93 LEU A CA 1
ATOM 754 C C . LEU A 1 93 ? -4.98 1.165 -4.238 1 93.19 93 LEU A C 1
ATOM 756 O O . LEU A 1 93 ? -5.883 0.329 -4.309 1 93.19 93 LEU A O 1
ATOM 760 N N . TYR A 1 94 ? -5.16 2.441 -3.867 1 91.69 94 TYR A N 1
ATOM 761 C CA . TYR A 1 94 ? -6.477 2.924 -3.463 1 91.69 94 TYR A CA 1
ATOM 762 C C . TYR A 1 94 ? -7.5 2.711 -4.57 1 91.69 94 TYR A C 1
ATOM 764 O O . TYR A 1 94 ? -8.656 2.391 -4.301 1 91.69 94 TYR A O 1
ATOM 772 N N . GLN A 1 95 ? -7.078 2.869 -5.699 1 89.94 95 GLN A N 1
ATOM 773 C CA . GLN A 1 95 ? -7.984 2.887 -6.844 1 89.94 95 GLN A CA 1
ATOM 774 C C . GLN A 1 95 ? -8.062 1.514 -7.504 1 89.94 95 GLN A C 1
ATOM 776 O O . GLN A 1 95 ? -8.742 1.343 -8.516 1 89.94 95 GLN A O 1
ATOM 781 N N . ALA A 1 96 ? -7.359 0.612 -6.945 1 88.88 96 ALA A N 1
ATOM 782 C CA . ALA A 1 96 ? -7.195 -0.661 -7.645 1 88.88 96 ALA A CA 1
ATOM 783 C C . ALA A 1 96 ? -8.477 -1.489 -7.578 1 88.88 96 ALA A C 1
ATOM 785 O O . ALA A 1 96 ? -8.969 -1.795 -6.492 1 88.88 96 ALA A O 1
ATOM 786 N N . SER A 1 97 ? -9.102 -1.779 -8.664 1 85 97 SER A N 1
ATOM 787 C CA . SER A 1 97 ? -10.188 -2.738 -8.781 1 85 97 SER A CA 1
ATOM 788 C C . SER A 1 97 ? -9.695 -4.074 -9.32 1 85 97 SER A C 1
ATOM 790 O O . SER A 1 97 ? -10.359 -5.102 -9.148 1 85 97 SER A O 1
ATOM 792 N N . ASP A 1 98 ? -8.555 -4.082 -10.031 1 85.19 98 ASP A N 1
ATOM 793 C CA . ASP A 1 98 ? -7.922 -5.25 -10.641 1 85.19 98 ASP A CA 1
ATOM 794 C C . ASP A 1 98 ? -6.398 -5.156 -10.547 1 85.19 98 ASP A C 1
ATOM 796 O O . ASP A 1 98 ? -5.859 -4.137 -10.117 1 85.19 98 ASP A O 1
ATOM 800 N N . LYS A 1 99 ? -5.676 -6.215 -10.844 1 89.81 99 LYS A N 1
ATOM 801 C CA . LYS A 1 99 ? -4.219 -6.281 -10.883 1 89.81 99 LYS A CA 1
ATOM 802 C C . LYS A 1 99 ? -3.607 -5.816 -9.562 1 89.81 99 LYS A C 1
ATOM 804 O O . LYS A 1 99 ? -2.639 -5.055 -9.555 1 89.81 99 LYS A O 1
ATOM 809 N N . LYS A 1 100 ? -4.215 -6.141 -8.477 1 91.81 100 LYS A N 1
ATOM 810 C CA . LYS A 1 100 ? -3.83 -5.68 -7.148 1 91.81 100 LYS A CA 1
ATOM 811 C C . LYS A 1 100 ? -2.416 -6.129 -6.797 1 91.81 100 LYS A C 1
ATOM 813 O O . LYS A 1 100 ? -1.621 -5.348 -6.27 1 91.81 100 LYS A O 1
ATOM 818 N N . TRP A 1 101 ? -2.096 -7.258 -7.25 1 92.25 101 TRP A N 1
ATOM 819 C CA . TRP A 1 101 ? -0.79 -7.809 -6.898 1 92.25 101 TRP A CA 1
ATOM 820 C C . TRP A 1 101 ? 0.322 -7.105 -7.676 1 92.25 101 TRP A C 1
ATOM 822 O O . TRP A 1 101 ? 1.412 -6.887 -7.145 1 92.25 101 TRP A O 1
ATOM 832 N N . ILE A 1 102 ? 0.032 -6.836 -8.867 1 92.5 102 ILE A N 1
ATOM 833 C CA . ILE A 1 102 ? 1.008 -6.113 -9.672 1 92.5 102 ILE A CA 1
ATOM 834 C C . ILE A 1 102 ? 1.277 -4.742 -9.055 1 92.5 102 ILE A C 1
ATOM 836 O O . ILE A 1 102 ? 2.43 -4.312 -8.969 1 92.5 102 ILE A O 1
ATOM 840 N N . LYS A 1 103 ? 0.271 -4.109 -8.664 1 94.56 103 LYS A N 1
ATOM 841 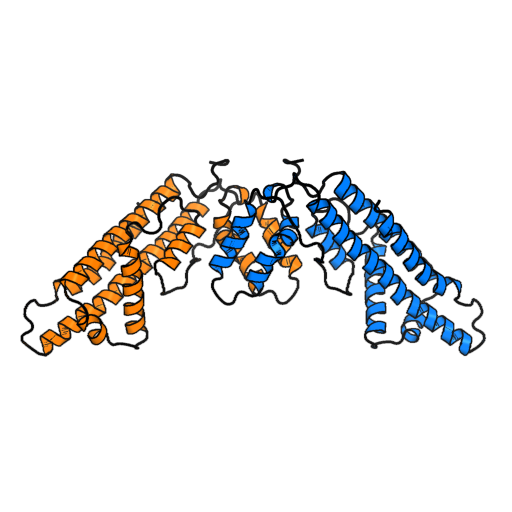C CA . LYS A 1 103 ? 0.402 -2.787 -8.055 1 94.56 103 LYS A CA 1
ATOM 842 C C . LYS A 1 103 ? 1.17 -2.863 -6.738 1 94.56 103 LYS A C 1
ATOM 844 O O . LYS A 1 103 ? 1.987 -1.99 -6.438 1 94.56 103 LYS A O 1
ATOM 849 N N . ARG A 1 104 ? 0.915 -3.883 -5.941 1 95.19 104 ARG A N 1
ATOM 850 C CA . ARG A 1 104 ? 1.69 -4.098 -4.727 1 95.19 104 ARG A CA 1
ATOM 851 C C . ARG A 1 104 ? 3.174 -4.25 -5.039 1 95.19 104 ARG A C 1
ATOM 853 O O . ARG A 1 104 ? 4.02 -3.637 -4.383 1 95.19 104 ARG A O 1
ATOM 860 N N . LEU A 1 105 ? 3.432 -5.059 -6.004 1 94.06 105 LEU A N 1
ATOM 861 C CA . LEU A 1 105 ? 4.82 -5.324 -6.375 1 94.06 105 LEU A CA 1
ATOM 862 C C . LEU A 1 105 ? 5.52 -4.039 -6.805 1 94.06 105 LEU A C 1
ATOM 864 O O . LEU A 1 105 ? 6.676 -3.809 -6.449 1 94.06 105 LEU A O 1
ATOM 868 N N . LEU A 1 106 ? 4.82 -3.27 -7.586 1 93.75 106 LEU A N 1
ATOM 869 C CA . LEU A 1 106 ? 5.383 -1.997 -8.023 1 93.75 106 LEU A CA 1
ATOM 870 C C . LEU A 1 106 ? 5.719 -1.108 -6.832 1 93.75 106 LEU A C 1
ATOM 872 O O . LEU A 1 106 ? 6.785 -0.493 -6.789 1 93.75 106 LEU A O 1
ATOM 876 N N . LEU A 1 107 ? 4.828 -1.049 -5.898 1 95 107 LEU A N 1
ATOM 877 C CA . LEU A 1 107 ? 5.031 -0.248 -4.695 1 95 107 LEU A CA 1
ATOM 878 C C . LEU A 1 107 ? 6.273 -0.712 -3.939 1 95 107 LEU A C 1
ATOM 880 O O . LEU A 1 107 ? 7.168 0.086 -3.656 1 95 107 LEU A O 1
ATOM 884 N N . PHE A 1 108 ? 6.367 -1.979 -3.662 1 94.19 108 PHE A N 1
ATOM 885 C CA . PHE A 1 108 ? 7.406 -2.484 -2.773 1 94.19 108 PHE A CA 1
ATOM 886 C C . PHE A 1 108 ? 8.742 -2.57 -3.5 1 94.19 108 PHE A C 1
ATOM 888 O O . PHE A 1 108 ? 9.805 -2.467 -2.877 1 94.19 108 PHE A O 1
ATOM 895 N N . ASN A 1 109 ? 8.711 -2.713 -4.793 1 90.75 109 ASN A N 1
ATOM 896 C CA . ASN A 1 109 ? 9.961 -2.701 -5.543 1 90.75 109 ASN A CA 1
ATOM 897 C C . ASN A 1 109 ? 10.602 -1.313 -5.551 1 90.75 109 ASN A C 1
ATOM 899 O O . ASN A 1 109 ? 11.812 -1.183 -5.73 1 90.75 109 ASN A O 1
ATOM 903 N N . ARG A 1 110 ? 9.82 -0.303 -5.305 1 90.5 110 ARG A N 1
ATOM 904 C CA . ARG A 1 110 ? 10.336 1.062 -5.258 1 90.5 110 ARG A CA 1
ATOM 905 C C . ARG A 1 110 ? 11.133 1.304 -3.977 1 90.5 110 ARG A C 1
ATOM 907 O O . ARG A 1 110 ? 11.992 2.182 -3.934 1 90.5 110 ARG A O 1
ATOM 914 N N . ILE A 1 111 ? 10.805 0.537 -2.992 1 88.06 111 ILE A N 1
ATOM 915 C CA . ILE A 1 111 ? 11.43 0.729 -1.69 1 88.06 111 ILE A CA 1
ATOM 916 C C . ILE A 1 111 ? 12.922 0.44 -1.789 1 88.06 111 ILE A C 1
ATOM 918 O O . ILE A 1 111 ? 13.727 1.035 -1.066 1 88.06 111 ILE A O 1
ATOM 922 N N . LYS A 1 112 ? 13.336 -0.441 -2.66 1 82.06 112 LYS A N 1
ATOM 923 C CA . LYS A 1 112 ? 14.734 -0.825 -2.799 1 82.06 112 LYS A CA 1
ATOM 924 C C . LYS A 1 112 ? 15.438 0.043 -3.838 1 82.06 112 LYS A C 1
ATOM 926 O O . LYS A 1 112 ? 16.625 -0.156 -4.117 1 82.06 112 LYS A O 1
ATOM 931 N N . ASP A 1 113 ? 14.711 0.901 -4.375 1 81.5 113 ASP A N 1
ATOM 932 C CA . ASP A 1 113 ? 15.258 1.716 -5.457 1 81.5 113 ASP A CA 1
ATOM 933 C C . ASP A 1 113 ? 16.406 2.584 -4.961 1 81.5 113 ASP A C 1
ATOM 935 O O . ASP A 1 113 ? 16.312 3.211 -3.906 1 81.5 113 ASP A O 1
ATOM 939 N N . GLU A 1 114 ? 17.484 2.549 -5.691 1 82.56 114 GLU A N 1
ATOM 940 C CA . GLU A 1 114 ? 18.656 3.352 -5.359 1 82.56 114 GLU A CA 1
ATOM 941 C C . GLU A 1 114 ? 18.672 4.656 -6.152 1 82.56 114 GLU A C 1
ATOM 943 O O . GLU A 1 114 ? 19.719 5.289 -6.289 1 82.56 114 GLU A O 1
ATOM 948 N N . GLU A 1 115 ? 17.5 5.012 -6.594 1 86.94 115 GLU A N 1
ATOM 949 C CA . GLU A 1 115 ? 17.375 6.266 -7.332 1 86.94 115 GLU A CA 1
ATOM 950 C C . GLU A 1 115 ? 17.188 7.445 -6.379 1 86.94 115 GLU A C 1
ATOM 952 O O . GLU A 1 115 ? 16.859 7.258 -5.207 1 86.94 115 GLU A O 1
ATOM 957 N N . LYS A 1 116 ? 17.469 8.578 -6.996 1 91.19 116 LYS A N 1
ATOM 958 C CA . LYS A 1 116 ? 17.25 9.812 -6.238 1 91.19 116 LYS A CA 1
ATOM 959 C C . LYS A 1 116 ? 15.797 9.945 -5.812 1 91.19 116 LYS A C 1
ATOM 961 O O . LYS A 1 116 ? 14.883 9.656 -6.59 1 91.19 116 LYS A O 1
ATOM 966 N N . SER A 1 117 ? 15.602 10.32 -4.605 1 88.56 117 SER A N 1
ATOM 967 C CA . SER A 1 117 ? 14.25 10.547 -4.098 1 88.56 117 SER A CA 1
ATOM 968 C C . SER A 1 117 ? 13.641 11.812 -4.688 1 88.56 117 SER A C 1
ATOM 970 O O . SER A 1 117 ? 14.328 12.812 -4.871 1 88.56 117 SER A O 1
ATOM 972 N N . ASN A 1 118 ? 12.406 11.742 -5.039 1 92.12 118 ASN A N 1
ATOM 973 C CA . ASN A 1 118 ? 11.641 12.891 -5.516 1 92.12 118 ASN A CA 1
ATOM 974 C C . ASN A 1 118 ? 10.195 12.852 -5.016 1 92.12 118 ASN A C 1
ATOM 976 O O . ASN A 1 118 ? 9.398 12.031 -5.473 1 92.12 118 ASN A O 1
ATOM 980 N N . ILE A 1 119 ? 9.922 13.711 -4.121 1 94.56 119 ILE A N 1
ATOM 981 C CA . ILE A 1 119 ? 8.602 13.797 -3.516 1 94.56 119 ILE A CA 1
ATOM 982 C C . ILE A 1 119 ? 7.812 14.945 -4.145 1 94.56 119 ILE A C 1
ATOM 984 O O . ILE A 1 119 ? 8.359 16.016 -4.391 1 94.56 119 ILE A O 1
ATOM 988 N N . ILE A 1 120 ? 6.609 14.766 -4.398 1 91.25 120 ILE A N 1
ATOM 989 C CA . ILE A 1 120 ? 5.746 15.828 -4.902 1 91.25 120 ILE A CA 1
ATOM 990 C C . ILE A 1 120 ? 5.566 16.891 -3.828 1 91.25 120 ILE A C 1
ATOM 992 O O . ILE A 1 120 ? 5.086 16.609 -2.73 1 91.25 120 ILE A O 1
ATOM 996 N N . ASN A 1 121 ? 5.867 18.062 -4.145 1 89.19 121 ASN A N 1
ATOM 997 C CA . ASN A 1 121 ? 5.941 19.109 -3.131 1 89.19 121 ASN A CA 1
ATOM 998 C C . ASN A 1 121 ? 4.574 19.75 -2.879 1 89.19 121 ASN A C 1
ATOM 1000 O O . ASN A 1 121 ? 4.441 20.625 -2.025 1 89.19 121 ASN A O 1
ATOM 1004 N N . THR A 1 122 ? 3.533 19.297 -3.539 1 89.94 122 THR A N 1
ATOM 1005 C CA . THR A 1 122 ? 2.197 19.844 -3.32 1 89.94 122 THR A CA 1
ATOM 1006 C C . THR A 1 122 ? 1.384 18.922 -2.41 1 89.94 122 THR A C 1
ATOM 1008 O O . THR A 1 122 ? 0.222 19.219 -2.111 1 89.94 122 THR A O 1
ATOM 1011 N N . LEU A 1 123 ? 2.029 17.875 -2.041 1 91.75 123 LEU A N 1
ATOM 1012 C CA . LEU A 1 123 ? 1.315 16.906 -1.212 1 91.75 123 LEU A CA 1
ATOM 1013 C C . LEU A 1 123 ? 1.162 17.422 0.215 1 91.75 123 LEU A C 1
ATOM 1015 O O . LEU A 1 123 ? 2.104 17.984 0.781 1 91.75 123 LEU A O 1
ATOM 1019 N N . MET A 1 124 ? 0.004 17.328 0.753 1 93.38 124 MET A N 1
ATOM 1020 C CA . MET A 1 124 ? -0.296 17.641 2.15 1 93.38 124 MET A CA 1
ATOM 1021 C C . MET A 1 124 ? -0.857 16.406 2.861 1 93.38 124 MET A C 1
ATOM 1023 O O . MET A 1 124 ? -1.959 15.953 2.549 1 93.38 124 MET A O 1
ATOM 1027 N N . PRO A 1 125 ? -0.088 15.859 3.812 1 91.5 125 PRO A N 1
ATOM 1028 C CA . PRO A 1 125 ? -0.569 14.68 4.523 1 91.5 125 PRO A CA 1
ATOM 1029 C C . PRO A 1 125 ? -1.619 15.008 5.582 1 91.5 125 PRO A C 1
ATOM 1031 O O . PRO A 1 125 ? -1.503 14.578 6.73 1 91.5 125 PRO A O 1
ATOM 1034 N N . ALA A 1 126 ? -2.475 15.82 5.301 1 89.12 126 ALA A N 1
ATOM 1035 C CA . ALA A 1 126 ? -3.605 16.234 6.129 1 89.12 126 ALA A CA 1
ATOM 1036 C C . ALA A 1 126 ? -4.758 16.734 5.27 1 89.12 126 ALA A C 1
ATOM 1038 O O . ALA A 1 126 ? -4.551 17.156 4.125 1 89.12 126 ALA A O 1
ATOM 1039 N N . GLN A 1 127 ? -5.91 16.656 5.828 1 81.94 127 GLN A N 1
ATOM 1040 C CA . GLN A 1 127 ? -7.07 17.188 5.125 1 81.94 127 GLN A CA 1
ATOM 1041 C C . GLN A 1 127 ? -7.047 18.703 5.105 1 81.94 127 GLN A C 1
ATOM 1043 O O . GLN A 1 127 ? -6.766 19.344 6.129 1 81.94 127 GLN A O 1
ATOM 1048 N N . SER A 1 128 ? -7.379 19.172 4 1 79.12 128 SER A N 1
ATOM 1049 C CA . SER A 1 128 ? -7.434 20.625 3.865 1 79.12 128 SER A CA 1
ATOM 1050 C C . SER A 1 128 ? -8.516 21.219 4.758 1 79.12 128 SER A C 1
ATOM 1052 O O . SER A 1 128 ? -9.594 20.641 4.91 1 79.12 128 SER A O 1
ATOM 1054 N N . GLY A 1 129 ? -8.258 22.344 5.332 1 83.62 129 GLY A N 1
ATOM 1055 C CA . GLY A 1 129 ? -9.234 23.094 6.113 1 83.62 129 GLY A CA 1
ATOM 1056 C C . GLY A 1 129 ? -9.461 22.5 7.496 1 83.62 129 GLY A C 1
ATOM 1057 O O . GLY A 1 129 ? -10.375 22.922 8.211 1 83.62 129 GLY A O 1
ATOM 1058 N N . ASN A 1 130 ? -8.664 21.609 7.848 1 87.38 130 ASN A N 1
ATOM 1059 C CA . ASN A 1 130 ? -8.852 20.922 9.125 1 87.38 130 ASN A CA 1
ATOM 1060 C C . ASN A 1 130 ? -7.527 20.703 9.844 1 87.38 130 ASN A C 1
ATOM 1062 O O . ASN A 1 130 ? -7.238 19.594 10.281 1 87.38 130 ASN A O 1
ATOM 1066 N N . LEU A 1 131 ? -6.824 21.766 9.945 1 95 131 LEU A N 1
ATOM 1067 C CA . LEU A 1 131 ? -5.547 21.641 10.633 1 95 131 LEU A CA 1
ATOM 1068 C C . LEU A 1 131 ? -5.73 21.766 12.148 1 95 131 LEU A C 1
ATOM 1070 O O . LEU A 1 131 ? -5.594 22.844 12.711 1 95 131 LEU A O 1
ATOM 1074 N N . LYS A 1 132 ? -6.117 20.641 12.758 1 96.19 132 LYS A N 1
ATOM 1075 C CA . LYS A 1 132 ? -6.199 20.453 14.203 1 96.19 132 LYS A CA 1
ATOM 1076 C C . LYS A 1 132 ? -5 19.672 14.734 1 96.19 132 LYS A C 1
ATOM 1078 O O . LYS A 1 132 ? -4.047 19.422 13.992 1 96.19 132 LYS A O 1
ATOM 1083 N N . ARG A 1 133 ? -4.98 19.469 15.953 1 95 133 ARG A N 1
ATOM 1084 C CA . ARG A 1 133 ? -3.873 18.766 16.594 1 95 133 ARG A CA 1
ATOM 1085 C C . ARG A 1 133 ? -3.553 17.469 15.867 1 95 133 ARG A C 1
ATOM 1087 O O . ARG A 1 133 ? -2.396 17.203 15.531 1 95 133 ARG A O 1
ATOM 1094 N N . GLN A 1 134 ? -4.539 16.719 15.578 1 93.81 134 GLN A N 1
ATOM 1095 C CA . GLN A 1 134 ? -4.359 15.398 14.977 1 93.81 134 GLN A CA 1
ATOM 1096 C C . GLN A 1 134 ? -3.682 15.5 13.609 1 93.81 134 GLN A C 1
ATOM 1098 O O . GLN A 1 134 ? -2.785 14.719 13.297 1 93.81 134 GLN A O 1
ATOM 1103 N N . GLN A 1 135 ? -4.137 16.422 12.82 1 95.19 135 GLN A N 1
ATOM 1104 C CA . GLN A 1 135 ? -3.572 16.609 11.484 1 95.19 135 GLN A CA 1
ATOM 1105 C C . GLN A 1 135 ? -2.111 17.047 11.562 1 95.19 135 GLN A C 1
ATOM 1107 O O . GLN A 1 135 ? -1.279 16.578 10.773 1 95.19 135 GLN A O 1
ATOM 1112 N N . ILE A 1 136 ? -1.799 17.875 12.445 1 96.88 136 ILE A N 1
ATOM 1113 C CA . ILE A 1 136 ? -0.423 18.328 12.602 1 96.88 136 ILE A CA 1
ATOM 1114 C C . ILE A 1 136 ? 0.455 17.172 13.078 1 96.88 136 ILE A C 1
ATOM 1116 O O . ILE A 1 136 ? 1.578 17 12.602 1 96.88 136 ILE A O 1
ATOM 1120 N N . GLU A 1 137 ? -0.049 16.453 14.031 1 96 137 GLU A N 1
ATOM 1121 C CA . GLU A 1 137 ? 0.673 15.281 14.5 1 96 137 GLU A CA 1
ATOM 1122 C C . GLU A 1 137 ? 0.924 14.297 13.359 1 96 137 GLU A C 1
ATOM 1124 O O . GLU A 1 137 ? 2.016 13.734 13.25 1 96 137 GLU A O 1
ATOM 1129 N N . GLN A 1 138 ? -0.042 14.102 12.562 1 95.44 138 GLN A N 1
ATOM 1130 C CA . GLN A 1 138 ? 0.085 13.242 11.391 1 95.44 138 GLN A CA 1
ATOM 1131 C C . GLN A 1 138 ? 1.179 13.742 10.453 1 95.44 138 GLN A C 1
ATOM 1133 O O . GLN A 1 138 ? 1.982 12.953 9.953 1 95.44 138 GLN A O 1
ATOM 1138 N N . ILE A 1 139 ? 1.186 14.984 10.195 1 97.25 139 ILE A N 1
ATOM 1139 C CA . ILE A 1 139 ? 2.209 15.586 9.344 1 97.25 139 ILE A CA 1
ATOM 1140 C C . ILE A 1 139 ? 3.592 15.297 9.922 1 97.25 139 ILE A C 1
ATOM 1142 O O . ILE A 1 139 ? 4.488 14.836 9.203 1 97.25 139 ILE A O 1
ATOM 1146 N N . CYS A 1 140 ? 3.719 15.539 11.172 1 97.75 140 CYS A N 1
ATOM 1147 C CA . CYS A 1 140 ? 5.004 15.32 11.82 1 97.75 140 CYS A CA 1
ATOM 1148 C C . CYS A 1 140 ? 5.391 13.844 11.781 1 97.75 140 CYS A C 1
ATOM 1150 O O . CYS A 1 140 ? 6.562 13.516 11.578 1 97.75 140 CYS A O 1
ATOM 1152 N N . GLU A 1 141 ? 4.473 13.016 11.945 1 96.44 141 GLU A N 1
ATOM 1153 C CA . GLU A 1 141 ? 4.738 11.586 11.891 1 96.44 141 GLU A CA 1
ATOM 1154 C C . GLU A 1 141 ? 5.211 11.164 10.5 1 96.44 141 GLU A C 1
ATOM 1156 O O . GLU A 1 141 ? 6.137 10.367 10.367 1 96.44 141 GLU A O 1
ATOM 1161 N N . VAL A 1 142 ? 4.598 11.664 9.508 1 96.75 142 VAL A N 1
ATOM 1162 C CA . VAL A 1 142 ? 4.969 11.367 8.133 1 96.75 142 VAL A CA 1
ATOM 1163 C C . VAL A 1 142 ? 6.422 11.758 7.891 1 96.75 142 VAL A C 1
ATOM 1165 O O . VAL A 1 142 ? 7.172 11.023 7.242 1 96.75 142 VAL A O 1
ATOM 1168 N N . PHE A 1 143 ? 6.82 12.859 8.469 1 97.38 143 PHE A N 1
ATOM 1169 C CA . PHE A 1 143 ? 8.188 13.336 8.281 1 97.38 143 PHE A CA 1
ATOM 1170 C C . PHE A 1 143 ? 9.141 12.641 9.25 1 97.38 143 PHE A C 1
ATOM 1172 O O . PHE A 1 143 ? 10.352 12.883 9.219 1 97.38 143 PHE A O 1
ATOM 1179 N N . GLY A 1 144 ? 8.594 11.758 10.102 1 95.88 144 GLY A N 1
ATOM 1180 C CA . GLY A 1 144 ? 9.438 11.109 11.094 1 95.88 144 GLY A CA 1
ATOM 1181 C C . GLY A 1 144 ? 10.094 12.086 12.047 1 95.88 144 GLY A C 1
ATOM 1182 O O . GLY A 1 144 ? 11.266 11.945 12.383 1 95.88 144 GLY A O 1
ATOM 1183 N N . ALA A 1 145 ? 9.352 13.078 12.414 1 96.38 145 ALA A N 1
ATOM 1184 C CA . ALA A 1 145 ? 9.883 14.141 13.258 1 96.38 145 ALA A CA 1
ATOM 1185 C C . ALA A 1 145 ? 10.273 13.609 14.633 1 96.38 145 ALA A C 1
ATOM 1187 O O . ALA A 1 145 ? 9.594 12.742 15.188 1 96.38 145 ALA A O 1
ATOM 1188 N N . GLU A 1 146 ? 11.344 14.125 15.164 1 94.5 146 GLU A N 1
ATOM 1189 C CA . GLU A 1 146 ? 11.852 13.758 16.484 1 94.5 146 GLU A CA 1
ATOM 1190 C C . GLU A 1 146 ? 11.578 14.852 17.5 1 94.5 146 GLU A C 1
ATOM 1192 O O . GLU A 1 146 ? 12.188 14.875 18.578 1 94.5 146 GLU A O 1
ATOM 1197 N N . PHE A 1 147 ? 10.812 15.812 17.203 1 96.88 147 PHE A N 1
ATOM 1198 C CA . PHE A 1 147 ? 10.352 16.891 18.078 1 96.88 147 PHE A CA 1
ATOM 1199 C C . PHE A 1 147 ? 8.844 16.797 18.297 1 96.88 147 PHE A C 1
ATOM 1201 O O . PHE A 1 147 ? 8.125 16.234 17.453 1 96.88 147 PHE A O 1
ATOM 1208 N N . PRO A 1 148 ? 8.336 17.328 19.406 1 97.56 148 PRO A N 1
ATOM 1209 C CA . PRO A 1 148 ? 6.891 17.281 19.625 1 97.56 148 PRO A CA 1
ATOM 1210 C C . PRO A 1 148 ? 6.117 18.109 18.594 1 97.56 148 PRO A C 1
ATOM 1212 O O . PRO A 1 148 ? 6.48 19.25 18.312 1 97.56 148 PRO A O 1
ATOM 1215 N N . ALA A 1 149 ? 5.129 17.516 18.047 1 97.62 149 ALA A N 1
ATOM 1216 C CA . ALA A 1 149 ? 4.301 18.203 17.078 1 97.62 149 ALA A CA 1
ATOM 1217 C C . ALA A 1 149 ? 3.641 19.438 17.688 1 97.62 149 ALA A C 1
ATOM 1219 O O . ALA A 1 149 ? 3.43 20.438 17.016 1 97.62 149 ALA A O 1
ATOM 1220 N N . ILE A 1 150 ? 3.332 19.266 18.969 1 97.81 150 ILE A N 1
ATOM 1221 C CA . ILE A 1 150 ? 2.695 20.328 19.719 1 97.81 150 ILE A CA 1
ATOM 1222 C C . ILE A 1 150 ? 3.615 20.781 20.859 1 97.81 150 ILE A C 1
ATOM 1224 O O . ILE A 1 150 ? 4.121 19.953 21.625 1 97.81 150 ILE A O 1
ATOM 1228 N N . ASN A 1 151 ? 3.842 22.062 20.922 1 95.75 151 ASN A N 1
ATOM 1229 C CA . ASN A 1 151 ? 4.836 22.578 21.859 1 95.75 151 ASN A CA 1
ATOM 1230 C C . ASN A 1 151 ? 4.254 22.734 23.266 1 95.75 151 ASN A C 1
ATOM 1232 O O . ASN A 1 151 ? 4.992 22.766 24.25 1 95.75 151 ASN A O 1
ATOM 1236 N N . ASN A 1 152 ? 2.896 22.938 23.266 1 93.19 152 ASN A N 1
ATOM 1237 C CA . ASN A 1 152 ? 2.16 23.125 24.516 1 93.19 152 ASN A CA 1
ATOM 1238 C C . ASN A 1 152 ? 0.772 22.5 24.453 1 93.19 152 ASN A C 1
ATOM 1240 O O . ASN A 1 152 ? 0.046 22.688 23.469 1 93.19 152 ASN A O 1
ATOM 1244 N N . PRO A 1 153 ? 0.429 21.75 25.484 1 90.38 153 PRO A N 1
ATOM 1245 C CA . PRO A 1 153 ? -0.874 21.094 25.453 1 90.38 153 PRO A CA 1
ATOM 1246 C C . PRO A 1 153 ? -2.025 22.047 25.172 1 90.38 153 PRO A C 1
ATOM 1248 O O . PRO A 1 153 ? -2.992 21.688 24.5 1 90.38 153 PRO A O 1
ATOM 1251 N N . ASP A 1 154 ? -1.905 23.172 25.641 1 94.69 154 ASP A N 1
ATOM 1252 C CA . ASP A 1 154 ? -2.951 24.188 25.469 1 94.69 154 ASP A CA 1
ATOM 1253 C C . ASP A 1 154 ? -3.125 24.547 24 1 94.69 154 ASP A C 1
ATOM 1255 O O . ASP A 1 154 ? -4.234 24.859 23.562 1 94.69 154 ASP A O 1
ATOM 1259 N N . VAL A 1 155 ? -2.084 24.438 23.25 1 96.75 155 VAL A N 1
ATOM 1260 C CA . VAL A 1 155 ? -2.105 24.797 21.844 1 96.75 155 VAL A CA 1
ATOM 1261 C C . VAL A 1 155 ? -2.977 23.812 21.062 1 96.75 155 VAL A C 1
ATOM 1263 O O . VAL A 1 155 ? -3.697 24.203 20.141 1 96.75 155 VAL A O 1
ATOM 1266 N N . GLY A 1 156 ? -2.93 22.578 21.438 1 95.88 156 GLY A N 1
ATOM 1267 C CA . GLY A 1 156 ? -3.752 21.578 20.781 1 95.88 156 GLY A CA 1
ATOM 1268 C C . GLY A 1 156 ? -5.234 21.891 20.812 1 95.88 156 GLY A C 1
ATOM 1269 O O . GLY A 1 156 ? -5.91 21.844 19.781 1 95.88 156 GLY A O 1
ATOM 1270 N N . HIS A 1 157 ? -5.652 22.203 21.953 1 96.31 157 HIS A N 1
ATOM 1271 C CA . HIS A 1 157 ? -7.059 22.562 22.125 1 96.31 157 HIS A CA 1
ATOM 1272 C C . HIS A 1 157 ? -7.402 23.844 21.359 1 96.31 157 HIS A C 1
ATOM 1274 O O . HIS A 1 157 ? -8.484 23.938 20.766 1 96.31 157 HIS A O 1
ATOM 1280 N N . LYS A 1 158 ? -6.547 24.797 21.422 1 98.06 158 LYS A N 1
ATOM 1281 C CA . LYS A 1 158 ? -6.777 26.062 20.734 1 98.06 158 LYS A CA 1
ATOM 1282 C C . LYS A 1 158 ? -6.871 25.859 19.234 1 98.06 158 LYS A C 1
ATOM 1284 O O . LYS A 1 158 ? -7.715 26.469 18.562 1 98.06 158 LYS A O 1
ATOM 1289 N N . LEU A 1 159 ? -6.008 25 18.719 1 97.81 159 LEU A N 1
ATOM 1290 C CA . LEU A 1 159 ? -6.047 24.703 17.297 1 97.81 159 LEU A CA 1
ATOM 1291 C C . LEU A 1 159 ? -7.406 24.141 16.891 1 97.81 159 LEU A C 1
ATOM 1293 O O . LEU A 1 159 ? -7.973 24.547 15.875 1 97.81 159 LEU A O 1
ATOM 1297 N N . SER A 1 160 ? -7.91 23.297 17.688 1 96.62 160 SER A N 1
ATOM 1298 C CA . SER A 1 160 ? -9.211 22.703 17.406 1 96.62 160 SER A CA 1
ATOM 1299 C C . SER A 1 160 ? -10.32 23.75 17.438 1 96.62 160 SER A C 1
ATOM 1301 O O . SER A 1 160 ? -11.172 23.781 16.547 1 96.62 160 SER A O 1
ATOM 1303 N N . THR A 1 161 ? -10.266 24.516 18.422 1 97.69 161 THR A N 1
ATOM 1304 C CA . THR A 1 161 ? -11.266 25.562 18.562 1 97.69 161 THR A CA 1
ATOM 1305 C C . THR A 1 161 ? -11.227 26.516 17.375 1 97.69 161 THR A C 1
ATOM 1307 O O . THR A 1 161 ? -12.266 26.891 16.828 1 97.69 161 THR A O 1
ATOM 1310 N N . ILE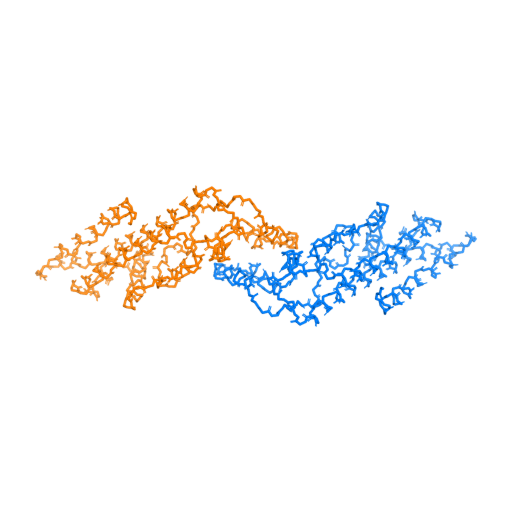 A 1 162 ? -10.07 26.906 17.016 1 98.19 162 ILE A N 1
ATOM 1311 C CA . ILE A 1 162 ? -9.883 27.844 15.922 1 98.19 162 ILE A CA 1
ATOM 1312 C C . ILE A 1 162 ? -10.414 27.234 14.625 1 98.19 162 ILE A C 1
ATOM 1314 O O . ILE A 1 162 ? -11.164 27.891 13.891 1 98.19 162 ILE A O 1
ATOM 1318 N N . ALA A 1 163 ? -10.039 26.016 14.375 1 97.44 163 ALA A N 1
ATOM 1319 C CA . ALA A 1 163 ? -10.484 25.328 13.164 1 97.44 163 ALA A CA 1
ATOM 1320 C C . ALA A 1 163 ? -12.008 25.203 13.141 1 97.44 163 ALA A C 1
ATOM 1322 O O . ALA A 1 163 ? -12.633 25.453 12.109 1 97.44 163 ALA A O 1
ATOM 1323 N N . ASP A 1 164 ? -12.594 24.875 14.227 1 97.5 164 ASP A N 1
ATOM 1324 C CA . ASP A 1 164 ? -14.039 24.688 14.312 1 97.5 164 ASP A CA 1
ATOM 1325 C C . ASP A 1 164 ? -14.766 26.016 14.086 1 97.5 164 ASP A C 1
ATOM 1327 O O . ASP A 1 164 ? -15.758 26.062 13.359 1 97.5 164 ASP A O 1
ATOM 1331 N N . ASN A 1 165 ? -14.312 27.031 14.742 1 97.94 165 ASN A N 1
ATOM 1332 C CA . ASN A 1 165 ? -14.93 28.344 14.578 1 97.94 165 ASN A CA 1
ATOM 1333 C C . ASN A 1 165 ? -14.789 28.859 13.148 1 97.94 165 ASN A C 1
ATOM 1335 O O . ASN A 1 165 ? -15.758 29.359 12.57 1 97.94 165 ASN A O 1
ATOM 1339 N N . ARG A 1 166 ? -13.594 28.75 12.594 1 97.56 166 ARG A N 1
ATOM 1340 C CA . ARG A 1 166 ? -13.383 29.141 11.203 1 97.56 166 ARG A CA 1
ATOM 1341 C C . ARG A 1 166 ? -14.312 28.375 10.266 1 97.56 166 ARG A C 1
ATOM 1343 O O . ARG A 1 166 ? -14.938 28.969 9.383 1 97.56 166 ARG A O 1
ATOM 1350 N N . ASN A 1 167 ? -14.438 27.062 10.484 1 96.25 167 ASN A N 1
ATOM 1351 C CA . ASN A 1 167 ? -15.281 26.219 9.641 1 96.25 167 ASN A CA 1
ATOM 1352 C C . ASN A 1 167 ? -16.75 26.578 9.773 1 96.25 167 ASN A C 1
ATOM 1354 O O . ASN A 1 167 ? -17.484 26.578 8.789 1 96.25 167 ASN A O 1
ATOM 1358 N N . ALA A 1 168 ? -17.141 26.844 11.023 1 97.12 168 ALA A N 1
ATOM 1359 C CA . ALA A 1 168 ? -18.516 27.234 11.266 1 97.12 168 ALA A CA 1
ATOM 1360 C C . ALA A 1 168 ? -18.875 28.516 10.508 1 97.12 168 ALA A C 1
ATOM 1362 O O . ALA A 1 168 ? -19.938 28.609 9.891 1 97.12 168 ALA A O 1
ATOM 1363 N N . ILE A 1 169 ? -18 29.438 10.484 1 97.5 169 ILE A N 1
ATOM 1364 C CA . ILE A 1 169 ? -18.234 30.719 9.82 1 97.5 169 ILE A CA 1
ATOM 1365 C C . ILE A 1 169 ? -18.156 30.531 8.305 1 97.5 169 ILE A C 1
ATOM 1367 O O . ILE A 1 169 ? -19.047 30.953 7.574 1 97.5 169 ILE A O 1
ATOM 1371 N N . ALA A 1 170 ? -17.109 29.875 7.863 1 94.69 170 ALA A N 1
ATOM 1372 C CA . ALA A 1 170 ? -16.844 29.703 6.434 1 94.69 170 ALA A CA 1
ATOM 1373 C C . ALA A 1 170 ? -17.938 28.891 5.762 1 94.69 170 ALA A C 1
ATOM 1375 O O . ALA A 1 170 ? -18.266 29.125 4.598 1 94.69 170 ALA A O 1
ATOM 1376 N N . HIS A 1 171 ? -18.5 27.984 6.445 1 93.81 171 HIS A N 1
ATOM 1377 C CA . HIS A 1 171 ? -19.531 27.109 5.891 1 93.81 171 HIS A CA 1
ATOM 1378 C C . HIS A 1 171 ? -20.938 27.656 6.188 1 93.81 171 HIS A C 1
ATOM 1380 O O . HIS A 1 171 ? -21.938 27 5.871 1 93.81 171 HIS A O 1
ATOM 1386 N N . GLY A 1 172 ? -21.031 28.781 6.938 1 95.19 172 GLY A N 1
ATOM 1387 C CA . GLY A 1 172 ? -22.281 29.5 7.141 1 95.19 172 GLY A CA 1
ATOM 1388 C C . GLY A 1 172 ? -23.141 28.891 8.242 1 95.19 172 GLY A C 1
ATOM 1389 O O . GLY A 1 172 ? -24.328 29.219 8.367 1 95.19 172 GLY A O 1
ATOM 1390 N N . ARG A 1 173 ? -22.656 28.031 8.961 1 95.12 173 ARG A N 1
ATOM 1391 C CA . ARG A 1 173 ? -23.422 27.438 10.062 1 95.12 173 ARG A CA 1
ATOM 1392 C C . ARG A 1 173 ? -23.672 28.453 11.164 1 95.12 173 ARG A C 1
ATOM 1394 O O . ARG A 1 173 ? -24.688 28.375 11.867 1 95.12 173 ARG A O 1
ATOM 1401 N N . LYS A 1 174 ? -22.672 29.328 11.352 1 98.12 174 LYS A N 1
ATOM 1402 C CA . LYS A 1 174 ? -22.75 30.453 12.281 1 98.12 174 LYS A CA 1
ATOM 1403 C C . LYS A 1 174 ? -22.219 31.734 11.625 1 98.12 174 LYS A C 1
ATOM 1405 O O . LYS A 1 174 ? -21.359 31.672 10.75 1 98.12 174 LYS A O 1
ATOM 1410 N N . THR A 1 175 ? -22.797 32.781 12.156 1 97.88 175 THR A N 1
ATOM 1411 C CA . THR A 1 175 ? -22.234 34.062 11.719 1 97.88 175 THR A CA 1
ATOM 1412 C C . THR A 1 175 ? -20.984 34.406 12.523 1 97.88 175 THR A C 1
ATOM 1414 O O . THR A 1 175 ? -20.766 33.875 13.602 1 97.88 175 THR A O 1
ATOM 1417 N N . ALA A 1 176 ? -20.203 35.312 11.969 1 98.12 176 ALA A N 1
ATOM 1418 C CA . ALA A 1 176 ? -19.031 35.812 12.695 1 98.12 176 ALA A CA 1
ATOM 1419 C C . ALA A 1 176 ? -19.453 36.406 14.039 1 98.12 176 ALA A C 1
ATOM 1421 O O . ALA A 1 176 ? -18.781 36.188 15.055 1 98.12 176 ALA A O 1
ATOM 1422 N N . CYS A 1 177 ? -20.578 37.094 14.062 1 97.62 177 CYS A N 1
ATOM 1423 C CA . CYS A 1 177 ? -21.062 37.719 15.281 1 97.62 177 CYS A CA 1
ATOM 1424 C C . CYS A 1 177 ? -21.453 36.656 16.312 1 97.62 177 CYS A C 1
ATOM 1426 O O . CYS A 1 177 ? -21.172 36.844 17.516 1 97.62 177 CYS A O 1
ATOM 1428 N N . GLU A 1 178 ? -22.062 35.656 15.836 1 98 178 GLU A N 1
ATOM 1429 C CA . GLU A 1 178 ? -22.453 34.594 16.75 1 98 178 GLU A CA 1
ATOM 1430 C C . GLU A 1 178 ? -21.25 33.938 17.406 1 98 178 GLU A C 1
ATOM 1432 O O . GLU A 1 178 ? -21.25 33.719 18.625 1 98 178 GLU A O 1
ATOM 1437 N N . VAL A 1 179 ? -20.219 33.688 16.656 1 98.25 179 VAL A N 1
ATOM 1438 C CA . VAL A 1 179 ? -19 33.094 17.188 1 98.25 179 VAL A CA 1
ATOM 1439 C C . VAL A 1 179 ? -18.281 34.094 18.109 1 98.25 179 VAL A C 1
ATOM 1441 O O . VAL A 1 179 ? -17.922 33.75 19.234 1 98.25 179 VAL A O 1
ATOM 1444 N N . GLY A 1 180 ? -18.141 35.281 17.641 1 97.38 180 GLY A N 1
ATOM 1445 C CA . GLY A 1 180 ? -17.406 36.312 18.375 1 97.38 180 GLY A CA 1
ATOM 1446 C C . GLY A 1 180 ? -18.031 36.656 19.719 1 97.38 180 GLY A C 1
ATOM 1447 O O . GLY A 1 180 ? -17.312 37.031 20.641 1 97.38 180 GLY A O 1
ATOM 1448 N N . SER A 1 181 ? -19.359 36.5 19.859 1 96 181 SER A N 1
ATOM 1449 C CA . SER A 1 181 ? -20.078 36.875 21.078 1 96 181 SER A CA 1
ATOM 1450 C C . SER A 1 181 ? -19.688 35.969 22.25 1 96 181 SER A C 1
ATOM 1452 O O . SER A 1 181 ? -19.906 36.344 23.406 1 96 181 SER A O 1
ATOM 1454 N N . GLN A 1 182 ? -19.062 34.938 21.922 1 96.56 182 GLN A N 1
ATOM 1455 C CA . GLN A 1 182 ? -18.75 33.938 22.953 1 96.56 182 GLN A CA 1
ATOM 1456 C C . GLN A 1 182 ? -17.375 34.156 23.547 1 96.56 182 GLN A C 1
ATOM 1458 O O . GLN A 1 182 ? -16.984 33.469 24.484 1 96.56 182 GLN A O 1
ATOM 1463 N N . TYR A 1 183 ? -16.672 35.188 23.047 1 96.38 183 TYR A N 1
ATOM 1464 C CA . TYR A 1 183 ? -15.281 35.344 23.469 1 96.38 183 TYR A CA 1
ATOM 1465 C C . TYR A 1 183 ? -15.016 36.781 23.922 1 96.38 183 TYR A C 1
ATOM 1467 O O . TYR A 1 183 ? -15.633 37.719 23.422 1 96.38 183 TYR A O 1
ATOM 1475 N N . THR A 1 184 ? -14.086 36.875 24.891 1 94.94 184 THR A N 1
ATOM 1476 C CA . THR A 1 184 ? -13.609 38.219 25.297 1 94.94 184 THR A CA 1
ATOM 1477 C C . THR A 1 184 ? -12.297 38.531 24.609 1 94.94 184 THR A C 1
ATOM 1479 O O . THR A 1 184 ? -11.594 37.656 24.125 1 94.94 184 THR A O 1
ATOM 1482 N N . LYS A 1 185 ? -12 39.781 24.578 1 94.5 185 LYS A N 1
ATOM 1483 C CA . LYS A 1 185 ? -10.75 40.25 23.984 1 94.5 185 LYS A CA 1
ATOM 1484 C C . LYS A 1 185 ? -9.547 39.562 24.641 1 94.5 185 LYS A C 1
ATOM 1486 O O . LYS A 1 185 ? -8.602 39.188 23.953 1 94.5 185 LYS A O 1
ATOM 1491 N N . ASP A 1 186 ? -9.578 39.406 25.938 1 95.38 186 ASP A N 1
ATOM 1492 C CA . ASP A 1 186 ? -8.469 38.812 26.688 1 95.38 186 ASP A CA 1
ATOM 1493 C C . ASP A 1 186 ? -8.258 37.375 26.281 1 95.38 186 ASP A C 1
ATOM 1495 O O . ASP A 1 186 ? -7.117 36.938 26.125 1 95.38 186 ASP A O 1
ATOM 1499 N N . LEU A 1 187 ? -9.305 36.688 26.156 1 96.5 187 LEU A N 1
ATOM 1500 C CA . LEU A 1 187 ? -9.211 35.281 25.734 1 96.5 187 LEU A CA 1
ATOM 1501 C C . LEU A 1 187 ? -8.617 35.188 24.328 1 96.5 187 LEU A C 1
ATOM 1503 O O . LEU A 1 187 ? -7.762 34.312 24.078 1 96.5 187 LEU A O 1
ATOM 1507 N N . LEU A 1 188 ? -9.047 36.062 23.484 1 97.75 188 LEU A N 1
ATOM 1508 C CA . LEU A 1 188 ? -8.562 36.031 22.109 1 97.75 188 LEU A CA 1
ATOM 1509 C C . LEU A 1 188 ? -7.086 36.406 22.047 1 97.75 188 LEU A C 1
ATOM 1511 O O . LEU A 1 188 ? -6.348 35.875 21.203 1 97.75 188 LEU A O 1
ATOM 1515 N N . ASN A 1 189 ? -6.758 37.312 22.906 1 97.25 189 ASN A N 1
ATOM 1516 C CA . ASN A 1 189 ? -5.34 37.656 23 1 97.25 189 ASN A CA 1
ATOM 1517 C C . ASN A 1 189 ? -4.508 36.438 23.375 1 97.25 189 ASN A C 1
ATOM 1519 O O . ASN A 1 189 ? -3.395 36.25 22.891 1 97.25 189 ASN A O 1
ATOM 1523 N N . GLY A 1 190 ? -5.023 35.625 24.234 1 97.62 190 GLY A N 1
ATOM 1524 C CA . GLY A 1 190 ? -4.375 34.375 24.578 1 97.62 190 GLY A CA 1
ATOM 1525 C C . GLY A 1 190 ? -4.23 33.438 23.391 1 97.62 190 GLY A C 1
ATOM 1526 O O . GLY A 1 190 ? -3.188 32.781 23.219 1 97.62 190 GLY A O 1
ATOM 1527 N N . TYR A 1 191 ? -5.277 33.312 22.547 1 98.25 191 TYR A N 1
ATOM 1528 C CA . TYR A 1 191 ? -5.215 32.531 21.328 1 98.25 191 TYR A CA 1
ATOM 1529 C C . TYR A 1 191 ? -4.117 33.062 20.406 1 98.25 191 TYR A C 1
ATOM 1531 O O . TYR A 1 191 ? -3.322 32.281 19.875 1 98.25 191 TYR A O 1
ATOM 1539 N N . TYR A 1 192 ? -4.113 34.375 20.281 1 98.25 192 TYR A N 1
ATOM 1540 C CA . TYR A 1 192 ? -3.16 35 19.359 1 98.25 192 TYR A CA 1
ATOM 1541 C C . TYR A 1 192 ? -1.727 34.656 19.766 1 98.25 192 TYR A C 1
ATOM 1543 O O . TYR A 1 192 ? -0.927 34.219 18.938 1 98.25 192 TYR A O 1
ATOM 1551 N N . ILE A 1 193 ? -1.396 34.875 21.016 1 98 193 ILE A N 1
ATOM 1552 C CA . ILE A 1 193 ? -0.04 34.688 21.516 1 98 193 ILE A CA 1
ATOM 1553 C C . ILE A 1 193 ? 0.353 33.219 21.359 1 98 193 ILE A C 1
ATOM 1555 O O . ILE A 1 193 ? 1.457 32.906 20.906 1 98 193 ILE A O 1
ATOM 1559 N N . ALA A 1 194 ? -0.503 32.344 21.719 1 98.12 194 ALA A N 1
ATOM 1560 C CA . ALA A 1 194 ? -0.234 30.891 21.625 1 98.12 194 ALA A CA 1
ATOM 1561 C C . ALA A 1 194 ? 0.06 30.484 20.188 1 98.12 194 ALA A C 1
ATOM 1563 O O . ALA A 1 194 ? 1.002 29.719 19.938 1 98.12 194 ALA A O 1
ATOM 1564 N N . ILE A 1 195 ? -0.759 30.984 19.234 1 98.38 195 ILE A N 1
ATOM 1565 C CA . ILE A 1 195 ? -0.618 30.578 17.844 1 98.38 195 ILE A CA 1
ATOM 1566 C C . ILE A 1 195 ? 0.63 31.219 17.234 1 98.38 195 ILE A C 1
ATOM 1568 O O . ILE A 1 195 ? 1.337 30.594 16.438 1 98.38 195 ILE A O 1
ATOM 1572 N N . GLN A 1 196 ? 0.851 32.469 17.594 1 98.38 196 GLN A N 1
ATOM 1573 C CA . GLN A 1 196 ? 2.074 33.125 17.141 1 98.38 196 GLN A CA 1
ATOM 1574 C C . GLN A 1 196 ? 3.309 32.344 17.562 1 98.38 196 GLN A C 1
ATOM 1576 O O . GLN A 1 196 ? 4.195 32.094 16.75 1 98.38 196 GLN A O 1
ATOM 1581 N N . GLU A 1 197 ? 3.375 31.969 18.797 1 98.19 197 GLU A N 1
ATOM 1582 C CA . GLU A 1 197 ? 4.492 31.188 19.312 1 98.19 197 GLU A CA 1
ATOM 1583 C C . GLU A 1 197 ? 4.57 29.812 18.641 1 98.19 197 GLU A C 1
ATOM 1585 O O . GLU A 1 197 ? 5.664 29.312 18.375 1 98.19 197 GLU A O 1
ATOM 1590 N N . TYR A 1 198 ? 3.484 29.25 18.422 1 98.38 198 TYR A N 1
ATOM 1591 C CA . TYR A 1 198 ? 3.438 27.922 17.828 1 98.38 198 TYR A CA 1
ATOM 1592 C C . TYR A 1 198 ? 3.951 27.938 16.391 1 98.38 198 TYR A C 1
ATOM 1594 O O . TYR A 1 198 ? 4.699 27.047 15.992 1 98.38 198 TYR A O 1
ATOM 1602 N N . CYS A 1 199 ? 3.461 28.906 15.594 1 98.38 199 CYS A N 1
ATOM 1603 C CA . CYS A 1 199 ? 3.945 29.031 14.219 1 98.38 199 CYS A CA 1
ATOM 1604 C C . CYS A 1 199 ? 5.461 29.188 14.195 1 98.38 199 CYS A C 1
ATOM 1606 O O . CYS A 1 199 ? 6.141 28.578 13.367 1 98.38 199 CYS A O 1
ATOM 1608 N N . LEU A 1 200 ? 5.949 29.984 15.094 1 97.94 200 LEU A N 1
ATOM 1609 C CA . LEU A 1 200 ? 7.391 30.172 15.203 1 97.94 200 LEU A CA 1
ATOM 1610 C C . LEU A 1 200 ? 8.078 28.859 15.578 1 97.94 200 LEU A C 1
ATOM 1612 O O . LEU A 1 200 ? 9.117 28.531 15.016 1 97.94 200 LEU A O 1
ATOM 1616 N N . TYR A 1 201 ? 7.559 28.172 16.5 1 98.38 201 TYR A N 1
ATOM 1617 C CA . TYR A 1 201 ? 8.078 26.875 16.953 1 98.38 201 TYR A CA 1
ATOM 1618 C C . TYR A 1 201 ? 8.188 25.891 15.797 1 98.38 201 TYR A C 1
ATOM 1620 O O . TYR A 1 201 ? 9.234 25.281 15.586 1 98.38 201 TYR A O 1
ATOM 1628 N N . LEU A 1 202 ? 7.121 25.734 15.023 1 98.38 202 LEU A N 1
ATOM 1629 C CA . LEU A 1 202 ? 7.105 24.797 13.914 1 98.38 202 LEU A CA 1
ATOM 1630 C C . LEU A 1 202 ? 8.164 25.156 12.875 1 98.38 202 LEU A C 1
ATOM 1632 O O . LEU A 1 202 ? 8.867 24.281 12.367 1 98.38 202 LEU A O 1
ATOM 1636 N N . ASN A 1 203 ? 8.18 26.438 12.555 1 98.69 203 ASN A N 1
ATOM 1637 C CA . ASN A 1 203 ? 9.164 26.891 11.578 1 98.69 203 ASN A CA 1
ATOM 1638 C C . ASN A 1 203 ? 10.586 26.562 12.023 1 98.69 203 ASN A C 1
ATOM 1640 O O . ASN A 1 203 ? 11.383 26.062 11.227 1 98.69 203 ASN A O 1
ATOM 1644 N N . GLN A 1 204 ? 10.836 26.797 13.273 1 98.44 204 GLN A N 1
ATOM 1645 C CA . GLN A 1 204 ? 12.164 26.5 13.812 1 98.44 204 GLN A CA 1
ATOM 1646 C C . GLN A 1 204 ? 12.453 25 13.789 1 98.44 204 GLN A C 1
ATOM 1648 O O . GLN A 1 204 ? 13.547 24.594 13.406 1 98.44 204 GLN A O 1
ATOM 1653 N N . GLN A 1 205 ? 11.523 24.234 14.203 1 98.5 205 GLN A N 1
ATOM 1654 C CA . GLN A 1 205 ? 11.719 22.797 14.281 1 98.5 205 GLN A CA 1
ATOM 1655 C C . GLN A 1 205 ? 11.945 22.188 12.898 1 98.5 205 GLN A C 1
ATOM 1657 O O . GLN A 1 205 ? 12.852 21.375 12.711 1 98.5 205 GLN A O 1
ATOM 1662 N N . PHE A 1 206 ? 11.172 22.578 11.914 1 98.44 206 PHE A N 1
ATOM 1663 C CA . PHE A 1 206 ? 11.328 22.031 10.57 1 98.44 206 PHE A CA 1
ATOM 1664 C C . PHE A 1 206 ? 12.617 22.516 9.93 1 98.44 206 PHE A C 1
ATOM 1666 O O . PHE A 1 206 ? 13.25 21.797 9.156 1 98.44 206 PHE A O 1
ATOM 1673 N N . HIS A 1 207 ? 12.992 23.766 10.266 1 98.12 207 HIS A N 1
ATOM 1674 C CA . HIS A 1 207 ? 14.289 24.25 9.797 1 98.12 207 HIS A CA 1
ATOM 1675 C C . HIS A 1 207 ? 15.422 23.391 10.336 1 98.12 207 HIS A C 1
ATOM 1677 O O . HIS A 1 207 ? 16.312 22.984 9.586 1 98.12 207 HIS A O 1
ATOM 1683 N N . LYS A 1 208 ? 15.414 23.141 11.625 1 98.12 208 LYS A N 1
ATOM 1684 C CA . LYS A 1 208 ? 16.406 22.266 12.242 1 98.12 208 LYS A CA 1
ATOM 1685 C C . LYS A 1 208 ? 16.359 20.859 11.641 1 98.12 208 LYS A C 1
ATOM 1687 O O . LYS A 1 208 ? 17.406 20.234 11.453 1 98.12 208 LYS A O 1
ATOM 1692 N N . TYR A 1 209 ? 15.164 20.406 11.422 1 97.94 209 TYR A N 1
ATOM 1693 C CA . TYR A 1 209 ? 14.93 19.109 10.797 1 97.94 209 TYR A CA 1
ATOM 1694 C C . TYR A 1 209 ? 15.711 18.984 9.492 1 97.94 209 TYR A C 1
ATOM 1696 O O . TYR A 1 209 ? 16.344 17.969 9.234 1 97.94 209 TYR A O 1
ATOM 1704 N N . ILE A 1 210 ? 15.68 20.016 8.656 1 97.5 210 ILE A N 1
ATOM 1705 C CA . ILE A 1 210 ? 16.359 20.016 7.367 1 97.5 210 ILE A CA 1
ATOM 1706 C C . ILE A 1 210 ? 17.859 20.203 7.578 1 97.5 210 ILE A C 1
ATOM 1708 O O . ILE A 1 210 ? 18.672 19.5 6.969 1 97.5 210 ILE A O 1
ATOM 1712 N N . GLU A 1 211 ? 18.188 21.141 8.453 1 96.81 211 GLU A N 1
ATOM 1713 C CA . GLU A 1 211 ? 19.594 21.453 8.695 1 96.81 211 GLU A CA 1
ATOM 1714 C C . GLU A 1 211 ? 20.359 20.219 9.188 1 96.81 211 GLU A C 1
ATOM 1716 O O . GLU A 1 211 ? 21.516 20.016 8.82 1 96.81 211 GLU A O 1
ATOM 1721 N N . ASN A 1 212 ? 19.688 19.422 9.945 1 96.12 212 ASN A N 1
ATOM 1722 C CA . ASN A 1 212 ? 20.344 18.266 10.547 1 96.12 212 ASN A CA 1
ATOM 1723 C C . ASN A 1 212 ? 20.062 16.984 9.758 1 96.12 212 ASN A C 1
ATOM 1725 O O . ASN A 1 212 ? 20.422 15.891 10.188 1 96.12 212 ASN A O 1
ATOM 1729 N N . LYS A 1 213 ? 19.344 17.062 8.688 1 95.94 213 LYS A N 1
ATOM 1730 C CA . LYS A 1 213 ? 19.016 15.961 7.797 1 95.94 213 LYS A CA 1
ATOM 1731 C C . LYS A 1 213 ? 18.312 14.836 8.547 1 95.94 213 LYS A C 1
ATOM 1733 O O . LYS A 1 213 ? 18.656 13.664 8.391 1 95.94 213 LYS A O 1
ATOM 1738 N N . HIS A 1 214 ? 17.312 15.219 9.375 1 96.62 214 HIS A N 1
ATOM 1739 C CA . HIS A 1 214 ? 16.578 14.266 10.188 1 96.62 214 HIS A CA 1
ATOM 1740 C C . HIS A 1 214 ? 15.641 13.422 9.328 1 96.62 214 HIS A C 1
ATOM 1742 O O . HIS A 1 214 ? 14.984 12.5 9.836 1 96.62 214 HIS A O 1
ATOM 1748 N N . TYR A 1 215 ? 15.594 13.672 8.047 1 96.25 215 TYR A N 1
ATOM 1749 C CA . TYR A 1 215 ? 14.789 12.883 7.125 1 96.25 215 TYR A CA 1
ATOM 1750 C C . TYR A 1 215 ? 15.539 11.641 6.664 1 96.25 215 TYR A C 1
ATOM 1752 O O . TYR A 1 215 ? 14.961 10.758 6.023 1 96.25 215 TYR A O 1
ATOM 1760 N N . ILE A 1 216 ? 16.766 11.57 6.977 1 95.75 216 ILE A N 1
ATOM 1761 C CA . ILE A 1 216 ? 17.609 10.438 6.613 1 95.75 216 ILE A CA 1
ATOM 1762 C C . ILE A 1 216 ? 17.703 9.477 7.793 1 95.75 216 ILE A C 1
ATOM 1764 O O . ILE A 1 216 ? 17.797 9.906 8.945 1 95.75 216 ILE A O 1
ATOM 1768 N N . LYS A 1 217 ? 17.734 8.18 7.48 1 91.81 217 LYS A N 1
ATOM 1769 C CA . LYS A 1 217 ? 17.953 7.172 8.516 1 91.81 217 LYS A CA 1
ATOM 1770 C C . LYS A 1 217 ? 19.266 7.414 9.258 1 91.81 217 LYS A C 1
ATOM 1772 O O . LYS A 1 217 ? 20.25 7.812 8.648 1 91.81 217 LYS A O 1
ATOM 1777 N N . LEU A 1 218 ? 19.281 7.105 10.516 1 87.12 218 LEU A N 1
ATOM 1778 C CA . LEU A 1 218 ? 20.438 7.375 11.352 1 87.12 218 LEU A CA 1
ATOM 1779 C C . LEU A 1 218 ? 21.688 6.676 10.812 1 87.12 218 LEU A C 1
ATOM 1781 O O . LEU A 1 218 ? 22.766 7.258 10.789 1 87.12 218 LEU A O 1
ATOM 1785 N N . GLU A 1 219 ? 21.531 5.438 10.289 1 83.06 219 GLU A N 1
ATOM 1786 C CA . GLU A 1 219 ? 22.656 4.633 9.82 1 83.06 219 GLU A CA 1
ATOM 1787 C C . GLU A 1 219 ? 23.219 5.184 8.516 1 83.06 219 GLU A C 1
ATOM 1789 O O . GLU A 1 219 ? 24.312 4.809 8.094 1 83.06 219 GLU A O 1
ATOM 1794 N N . LYS A 1 220 ? 22.547 6.113 7.848 1 83 220 LYS A N 1
ATOM 1795 C CA . LYS A 1 220 ? 22.953 6.625 6.547 1 83 220 LYS A CA 1
ATOM 1796 C C . LYS A 1 220 ? 23.312 8.109 6.629 1 83 220 LYS A C 1
ATOM 1798 O O . LYS A 1 220 ? 23.594 8.742 5.609 1 83 220 LYS A O 1
ATOM 1803 N N . ARG A 1 221 ? 23.266 8.688 7.742 1 80.38 221 ARG A N 1
ATOM 1804 C CA . ARG A 1 221 ? 23.594 10.094 7.922 1 80.38 221 ARG A CA 1
ATOM 1805 C C . ARG A 1 221 ? 25.109 10.312 7.844 1 80.38 221 ARG A C 1
ATOM 1807 O O . ARG A 1 221 ? 25.891 9.43 8.195 1 80.38 221 ARG A O 1
ATOM 1814 N N . MET B 1 1 ? 13.023 -31.719 -3.039 1 91.31 1 MET B N 1
ATOM 1815 C CA . MET B 1 1 ? 11.68 -31.297 -3.4 1 91.31 1 MET B CA 1
ATOM 1816 C C . MET B 1 1 ? 10.695 -31.594 -2.275 1 91.31 1 MET B C 1
ATOM 1818 O O . MET B 1 1 ? 11 -32.375 -1.371 1 91.31 1 MET B O 1
ATOM 1822 N N . PHE B 1 2 ? 9.578 -30.984 -2.311 1 96.88 2 PHE B N 1
ATOM 1823 C CA . PHE B 1 2 ? 8.531 -31.297 -1.345 1 96.88 2 PHE B CA 1
ATOM 1824 C C . PHE B 1 2 ? 7.812 -32.594 -1.737 1 96.88 2 PHE B C 1
ATOM 1826 O O . PHE B 1 2 ? 6.941 -32.562 -2.609 1 96.88 2 PHE B O 1
ATOM 1833 N N . LEU B 1 3 ? 8.094 -33.594 -1.049 1 97 3 LEU B N 1
ATOM 1834 C CA . LEU B 1 3 ? 7.723 -34.969 -1.462 1 97 3 LEU B CA 1
ATOM 1835 C C . LEU B 1 3 ? 6.211 -35.156 -1.371 1 97 3 LEU B C 1
ATOM 1837 O O . LEU B 1 3 ? 5.625 -35.844 -2.195 1 97 3 LEU B O 1
ATOM 1841 N N . ASP B 1 4 ? 5.645 -34.625 -0.348 1 97 4 ASP B N 1
ATOM 1842 C CA . ASP B 1 4 ? 4.199 -34.781 -0.19 1 97 4 ASP B CA 1
ATOM 1843 C C . ASP B 1 4 ? 3.447 -34.094 -1.324 1 97 4 ASP B C 1
ATOM 1845 O O . ASP B 1 4 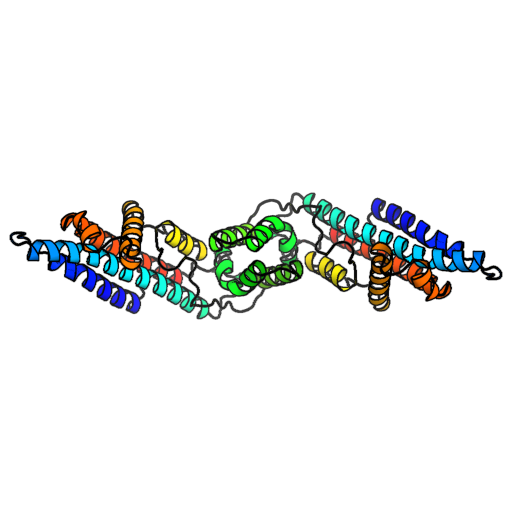? 2.471 -34.625 -1.85 1 97 4 ASP B O 1
ATOM 1849 N N . ILE B 1 5 ? 3.85 -32.938 -1.711 1 98 5 ILE B N 1
ATOM 1850 C CA . ILE B 1 5 ? 3.234 -32.219 -2.816 1 98 5 ILE B CA 1
ATOM 1851 C C . ILE B 1 5 ? 3.484 -32.969 -4.125 1 98 5 ILE B C 1
ATOM 1853 O O . ILE B 1 5 ? 2.588 -33.094 -4.965 1 98 5 ILE B O 1
ATOM 1857 N N . ASP B 1 6 ? 4.688 -33.469 -4.305 1 97.88 6 ASP B N 1
ATOM 1858 C CA . ASP B 1 6 ? 5.035 -34.25 -5.5 1 97.88 6 ASP B CA 1
ATOM 1859 C C . ASP B 1 6 ? 4.133 -35.469 -5.652 1 97.88 6 ASP B C 1
ATOM 1861 O O . ASP B 1 6 ? 3.67 -35.781 -6.754 1 97.88 6 ASP B O 1
ATOM 1865 N N . LYS B 1 7 ? 3.9 -36.156 -4.57 1 98.25 7 LYS B N 1
ATOM 1866 C CA . LYS B 1 7 ? 3.062 -37.344 -4.598 1 98.25 7 LYS B CA 1
ATOM 1867 C C . LYS B 1 7 ? 1.638 -37 -5.023 1 98.25 7 LYS B C 1
ATOM 1869 O O . LYS B 1 7 ? 1.078 -37.656 -5.91 1 98.25 7 LYS B O 1
ATOM 1874 N N . GLU B 1 8 ? 1.039 -36.031 -4.363 1 98.19 8 GLU B N 1
ATOM 1875 C CA . GLU B 1 8 ? -0.332 -35.656 -4.688 1 98.19 8 GLU B CA 1
ATOM 1876 C C . GLU B 1 8 ? -0.433 -35.094 -6.113 1 98.19 8 GLU B C 1
ATOM 1878 O O . GLU B 1 8 ? -1.427 -35.344 -6.805 1 98.19 8 GLU B O 1
ATOM 1883 N N . THR B 1 9 ? 0.566 -34.344 -6.543 1 98.38 9 THR B N 1
ATOM 1884 C CA . THR B 1 9 ? 0.614 -33.844 -7.918 1 98.38 9 THR B CA 1
ATOM 1885 C C . THR B 1 9 ? 0.617 -35.031 -8.898 1 98.38 9 THR B C 1
ATOM 1887 O O . THR B 1 9 ? -0.135 -35.031 -9.875 1 98.38 9 THR B O 1
ATOM 1890 N N . THR B 1 10 ? 1.408 -36.031 -8.648 1 98.12 10 THR B N 1
ATOM 1891 C CA . THR B 1 10 ? 1.514 -37.188 -9.5 1 98.12 10 THR B CA 1
ATOM 1892 C C . THR B 1 10 ? 0.184 -37.938 -9.555 1 98.12 10 THR B C 1
ATOM 1894 O O . THR B 1 10 ? -0.214 -38.438 -10.617 1 98.12 10 THR B O 1
ATOM 1897 N N . ASP B 1 11 ? -0.477 -38.031 -8.461 1 98.25 11 ASP B N 1
ATOM 1898 C CA . ASP B 1 11 ? -1.784 -38.688 -8.414 1 98.25 11 ASP B CA 1
ATOM 1899 C C . ASP B 1 11 ? -2.787 -37.938 -9.312 1 98.25 11 ASP B C 1
ATOM 1901 O O . ASP B 1 11 ? -3.52 -38.594 -10.07 1 98.25 11 ASP B O 1
ATOM 1905 N N . ARG B 1 12 ? -2.793 -36.719 -9.25 1 97.56 12 ARG B N 1
ATOM 1906 C CA . ARG B 1 12 ? -3.727 -35.938 -10.047 1 97.56 12 ARG B CA 1
ATOM 1907 C C . ARG B 1 12 ? -3.379 -36.031 -11.531 1 97.56 12 ARG B C 1
ATOM 1909 O O . ARG B 1 12 ? -4.27 -36.094 -12.383 1 97.56 12 ARG B O 1
ATOM 1916 N N . LEU B 1 13 ? -2.098 -35.969 -11.789 1 98.56 13 LEU B N 1
ATOM 1917 C CA . LEU B 1 13 ? -1.666 -36.094 -13.18 1 98.56 13 LEU B CA 1
ATOM 1918 C C . LEU B 1 13 ? -2.049 -37.469 -13.727 1 98.56 13 LEU B C 1
ATOM 1920 O O . LEU B 1 13 ? -2.367 -37.594 -14.914 1 98.56 13 LEU B O 1
ATOM 1924 N N . SER B 1 14 ? -2.037 -38.5 -12.867 1 98.31 14 SER B N 1
ATOM 1925 C CA . SER B 1 14 ? -2.387 -39.844 -13.305 1 98.31 14 SER B CA 1
ATOM 1926 C C . SER B 1 14 ? -3.855 -39.938 -13.711 1 98.31 14 SER B C 1
ATOM 1928 O O . SER B 1 14 ? -4.219 -40.719 -14.594 1 98.31 14 SER B O 1
ATOM 1930 N N . GLU B 1 15 ? -4.652 -39.125 -13.055 1 97.5 15 GLU B N 1
ATOM 1931 C CA . GLU B 1 15 ? -6.059 -39.094 -13.445 1 97.5 15 GLU B CA 1
ATOM 1932 C C . GLU B 1 15 ? -6.219 -38.5 -14.852 1 97.5 15 GLU B C 1
ATOM 1934 O O . GLU B 1 15 ? -7.016 -39.031 -15.648 1 97.5 15 GLU B O 1
ATOM 1939 N N . ALA B 1 16 ? -5.523 -37.469 -15.109 1 97.75 16 ALA B N 1
ATOM 1940 C CA . ALA B 1 16 ? -5.527 -36.906 -16.469 1 97.75 16 ALA B CA 1
ATOM 1941 C C . ALA B 1 16 ? -5.016 -37.938 -17.469 1 97.75 16 ALA B C 1
ATOM 1943 O O . ALA B 1 16 ? -5.59 -38.125 -18.547 1 97.75 16 ALA B O 1
ATOM 1944 N N . LYS B 1 17 ? -3.949 -38.656 -17.109 1 97.62 17 LYS B N 1
ATOM 1945 C CA . LYS B 1 17 ? -3.344 -39.688 -17.984 1 97.62 17 LYS B CA 1
ATOM 1946 C C . LYS B 1 17 ? -4.324 -40.812 -18.281 1 97.62 17 LYS B C 1
ATOM 1948 O O . LYS B 1 17 ? -4.305 -41.375 -19.375 1 97.62 17 LYS B O 1
ATOM 1953 N N . TRP B 1 18 ? -5.125 -41.094 -17.281 1 97.75 18 TRP B N 1
ATOM 1954 C CA . TRP B 1 18 ? -6.109 -42.156 -17.453 1 97.75 18 TRP B CA 1
ATOM 1955 C C . TRP B 1 18 ? -6.992 -41.875 -18.672 1 97.75 18 TRP B C 1
ATOM 1957 O O . TRP B 1 18 ? -7.266 -42.781 -19.469 1 97.75 18 TRP B O 1
ATOM 1967 N N . TYR B 1 19 ? -7.422 -40.656 -18.891 1 96.5 19 TYR B N 1
ATOM 1968 C CA . TYR B 1 19 ? -8.258 -40.312 -20.031 1 96.5 19 TYR B CA 1
ATOM 1969 C C . TYR B 1 19 ? -7.52 -40.562 -21.344 1 96.5 19 TYR B C 1
ATOM 1971 O O . TYR B 1 19 ? -8.086 -41.125 -22.281 1 96.5 19 TYR B O 1
ATOM 1979 N N . LEU B 1 20 ? -6.289 -40.188 -21.359 1 94.81 20 LEU B N 1
ATOM 1980 C CA . LEU B 1 20 ? -5.48 -40.375 -22.562 1 94.81 20 LEU B CA 1
ATOM 1981 C C . LEU B 1 20 ? -5.324 -41.844 -22.906 1 94.81 20 LEU B C 1
ATOM 1983 O O . LEU B 1 20 ? -5.461 -42.25 -24.062 1 94.81 20 LEU B O 1
ATOM 1987 N N . ASP B 1 21 ? -5.086 -42.562 -21.891 1 95.12 21 ASP B N 1
ATOM 1988 C CA . ASP B 1 21 ? -4.797 -44 -22.078 1 95.12 21 ASP B CA 1
ATOM 1989 C C . ASP B 1 21 ? -6.043 -44.75 -22.516 1 95.12 21 ASP B C 1
ATOM 1991 O O . ASP B 1 21 ? -5.941 -45.844 -23.094 1 95.12 21 ASP B O 1
ATOM 1995 N N . ASN B 1 22 ? -7.215 -44.188 -22.281 1 94 22 ASN B N 1
ATOM 1996 C CA . ASN B 1 22 ? -8.453 -44.906 -22.547 1 94 22 ASN B CA 1
ATOM 1997 C C . ASN B 1 22 ? -9.164 -44.375 -23.781 1 94 22 ASN B C 1
ATOM 1999 O O . ASN B 1 22 ? -10.305 -44.719 -24.062 1 94 22 ASN B O 1
ATOM 2003 N N . ILE B 1 23 ? -8.477 -43.406 -24.375 1 89.56 23 ILE B N 1
ATOM 2004 C CA . ILE B 1 23 ? -8.977 -43 -25.688 1 89.56 23 ILE B CA 1
ATOM 2005 C C . ILE B 1 23 ? -8.75 -44.125 -26.688 1 89.56 23 ILE B C 1
ATOM 2007 O O . ILE B 1 23 ? -7.629 -44.625 -26.859 1 89.56 23 ILE B O 1
ATOM 2011 N N . ALA B 1 24 ? -9.844 -44.531 -27.281 1 77.94 24 ALA B N 1
ATOM 2012 C CA . ALA B 1 24 ? -9.805 -45.688 -28.172 1 77.94 24 ALA B CA 1
ATOM 2013 C C . ALA B 1 24 ? -9.062 -45.344 -29.469 1 77.94 24 ALA B C 1
ATOM 2015 O O . ALA B 1 24 ? -9.117 -44.219 -29.953 1 77.94 24 ALA B O 1
ATOM 2016 N N . GLU B 1 25 ? -8.398 -46.25 -29.938 1 69.25 25 GLU B N 1
ATOM 2017 C CA . GLU B 1 25 ? -7.684 -46.125 -31.203 1 69.25 25 GLU B CA 1
ATOM 2018 C C . GLU B 1 25 ? -8.648 -46.156 -32.406 1 69.25 25 GLU B C 1
ATOM 2020 O O . GLU B 1 25 ? -8.438 -45.5 -33.406 1 69.25 25 GLU B O 1
ATOM 2025 N N . SER B 1 26 ? -9.695 -47.031 -32.125 1 66.69 26 SER B N 1
ATOM 2026 C CA . SER B 1 26 ? -10.633 -47.219 -33.25 1 66.69 26 SER B CA 1
ATOM 2027 C C . SER B 1 26 ? -11.914 -46.406 -33.031 1 66.69 26 SER B C 1
ATOM 2029 O O . SER B 1 26 ? -12.375 -46.281 -31.891 1 66.69 26 SER B O 1
ATOM 2031 N N . HIS B 1 27 ? -12.406 -45.594 -33.938 1 65.19 27 HIS B N 1
ATOM 2032 C CA . HIS B 1 27 ? -13.531 -44.656 -33.875 1 65.19 27 HIS B CA 1
ATOM 2033 C C . HIS B 1 27 ? -14.688 -45.156 -34.75 1 65.19 27 HIS B C 1
ATOM 2035 O O . HIS B 1 27 ? -15.234 -44.375 -35.562 1 65.19 27 HIS B O 1
ATOM 2041 N N . SER B 1 28 ? -15.016 -46.375 -34.406 1 77.62 28 SER B N 1
ATOM 2042 C CA . SER B 1 28 ? -15.883 -46.969 -35.438 1 77.62 28 SER B CA 1
ATOM 2043 C C . SER B 1 28 ? -17.359 -46.688 -35.125 1 77.62 28 SER B C 1
ATOM 2045 O O . SER B 1 28 ? -18.188 -46.625 -36.031 1 77.62 28 SER B O 1
ATOM 2047 N N . THR B 1 29 ? -17.703 -46.5 -33.812 1 87.94 29 THR B N 1
ATOM 2048 C CA . THR B 1 29 ? -19.109 -46.281 -33.5 1 87.94 29 THR B CA 1
ATOM 2049 C C . THR B 1 29 ? -19.312 -44.875 -32.969 1 87.94 29 THR B C 1
ATOM 2051 O O . THR B 1 29 ? -18.391 -44.25 -32.438 1 87.94 29 THR B O 1
ATOM 2054 N N . PRO B 1 30 ? -20.547 -44.344 -33.156 1 89.31 30 PRO B N 1
ATOM 2055 C CA . PRO B 1 30 ? -20.875 -43.031 -32.625 1 89.31 30 PRO B CA 1
ATOM 2056 C C . PRO B 1 30 ? -20.609 -42.906 -31.125 1 89.31 30 PRO B C 1
ATOM 2058 O O . PRO B 1 30 ? -20.188 -41.875 -30.641 1 89.31 30 PRO B O 1
ATOM 2061 N N . GLN B 1 31 ? -20.875 -43.969 -30.469 1 90.81 31 GLN B N 1
ATOM 2062 C CA . GLN B 1 31 ? -20.656 -44 -29.016 1 90.81 31 GLN B CA 1
ATOM 2063 C C . GLN B 1 31 ? -19.172 -43.844 -28.688 1 90.81 31 GLN B C 1
ATOM 2065 O O . GLN B 1 31 ? -18.812 -43.156 -27.734 1 90.81 31 GLN B O 1
ATOM 2070 N N . GLU B 1 32 ? -18.391 -44.531 -29.422 1 90.75 32 GLU B N 1
ATOM 2071 C CA . GLU B 1 32 ? -16.953 -44.469 -29.219 1 90.75 32 GLU B CA 1
ATOM 2072 C C . GLU B 1 32 ? -16.422 -43.062 -29.547 1 90.75 32 GLU B C 1
ATOM 2074 O O . GLU B 1 32 ? -15.523 -42.562 -28.859 1 90.75 32 GLU B O 1
ATOM 2079 N N . ILE B 1 33 ? -16.953 -42.469 -30.547 1 92.12 33 ILE B N 1
ATOM 2080 C CA . ILE B 1 33 ? -16.562 -41.125 -30.953 1 92.12 33 ILE B CA 1
ATOM 2081 C C . ILE B 1 33 ? -16.938 -40.125 -29.859 1 92.12 33 ILE B C 1
ATOM 2083 O O . ILE B 1 33 ? -16.141 -39.25 -29.5 1 92.12 33 ILE B O 1
ATOM 2087 N N . PHE B 1 34 ? -18.094 -40.344 -29.344 1 93.56 34 PHE B N 1
ATOM 2088 C CA . PHE B 1 34 ? -18.578 -39.5 -28.25 1 93.56 34 PHE B CA 1
ATOM 2089 C C . PHE B 1 34 ? -17.656 -39.625 -27.047 1 93.56 34 PHE B C 1
ATOM 2091 O O . PHE B 1 34 ? -17.234 -38.594 -26.484 1 93.56 34 PHE B O 1
ATOM 2098 N N . LYS B 1 35 ? -17.344 -40.781 -26.688 1 94.31 35 LYS B N 1
ATOM 2099 C CA . LYS B 1 35 ? -16.484 -41.062 -25.531 1 94.31 35 LYS B CA 1
ATOM 2100 C C . LYS B 1 35 ? -15.109 -40.438 -25.734 1 94.31 35 LYS B C 1
ATOM 2102 O O . LYS B 1 35 ? -14.531 -39.875 -24.781 1 94.31 35 LYS B O 1
ATOM 2107 N N . GLU B 1 36 ? -14.594 -40.594 -26.906 1 95.5 36 GLU B N 1
ATOM 2108 C CA . GLU B 1 36 ? -13.273 -40.031 -27.203 1 95.5 36 GLU B CA 1
ATOM 2109 C C . GLU B 1 36 ? -13.266 -38.531 -27 1 95.5 36 GLU B C 1
ATOM 2111 O O . GLU B 1 36 ? -12.359 -38 -26.344 1 95.5 36 GLU B O 1
ATOM 2116 N N . LYS B 1 37 ? -14.242 -37.844 -27.547 1 95.44 37 LYS B N 1
ATOM 2117 C CA . LYS B 1 37 ? -14.336 -36.406 -27.422 1 95.44 37 LYS B CA 1
ATOM 2118 C C . LYS B 1 37 ? -14.508 -36 -25.969 1 95.44 37 LYS B C 1
ATOM 2120 O O . LYS B 1 37 ? -13.875 -35.031 -25.516 1 95.44 37 LYS B O 1
ATOM 2125 N N . LEU B 1 38 ? -15.289 -36.75 -25.266 1 96.88 38 LEU B N 1
ATOM 2126 C CA . LEU B 1 38 ? -15.547 -36.469 -23.859 1 96.88 38 LEU B CA 1
ATOM 2127 C C . LEU B 1 38 ? -14.266 -36.625 -23.031 1 96.88 38 LEU B C 1
ATOM 2129 O O . LEU B 1 38 ? -13.977 -35.781 -22.188 1 96.88 38 LEU B O 1
ATOM 2133 N N . TYR B 1 39 ? -13.547 -37.688 -23.312 1 97.31 39 TYR B N 1
ATOM 2134 C CA . TYR B 1 39 ? -12.312 -37.938 -22.578 1 97.31 39 TYR B CA 1
ATOM 2135 C C . TYR B 1 39 ? -11.289 -36.844 -22.844 1 97.31 39 TYR B C 1
ATOM 2137 O O . TYR B 1 39 ? -10.625 -36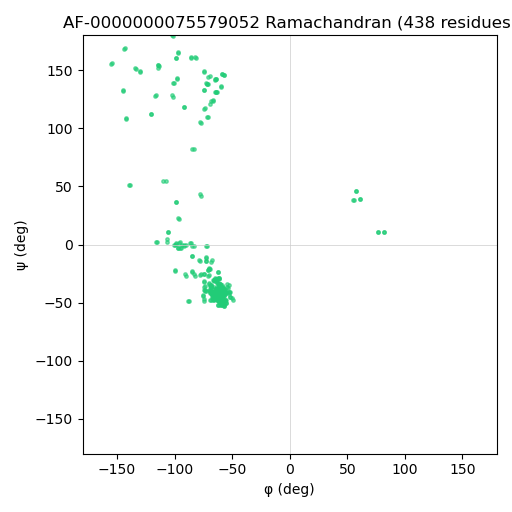.375 -21.922 1 97.31 39 TYR B O 1
ATOM 2145 N N . LYS B 1 40 ? -11.195 -36.438 -24.062 1 96.94 40 LYS B N 1
ATOM 2146 C CA . LYS B 1 40 ? -10.234 -35.406 -24.422 1 96.94 40 LYS B CA 1
ATOM 2147 C C . LYS B 1 40 ? -10.57 -34.094 -23.75 1 96.94 40 LYS B C 1
ATOM 2149 O O . LYS B 1 40 ? -9.68 -33.375 -23.266 1 96.94 40 LYS B O 1
ATOM 2154 N N . GLY B 1 41 ? -11.781 -33.75 -23.688 1 97.88 41 GLY B N 1
ATOM 2155 C CA . GLY B 1 41 ? -12.195 -32.562 -22.984 1 97.88 41 GLY B CA 1
ATOM 2156 C C . GLY B 1 41 ? -11.969 -32.656 -21.484 1 97.88 41 GLY B C 1
ATOM 2157 O O . GLY B 1 41 ? -11.461 -31.703 -20.875 1 97.88 41 GLY B O 1
ATOM 2158 N N . SER B 1 42 ? -12.32 -33.812 -20.875 1 97.88 42 SER B N 1
ATOM 2159 C CA . SER B 1 42 ? -12.164 -34.031 -19.453 1 97.88 42 SER B CA 1
ATOM 2160 C C . SER B 1 42 ? -10.695 -34 -19.047 1 97.88 42 SER B C 1
ATOM 2162 O O . SER B 1 42 ? -10.352 -33.594 -17.938 1 97.88 42 SER B O 1
ATOM 2164 N N . PHE B 1 43 ? -9.883 -34.438 -20 1 97.94 43 PHE B N 1
ATOM 2165 C CA . PHE B 1 43 ? -8.438 -34.406 -19.828 1 97.94 43 PHE B CA 1
ATOM 2166 C C . PHE B 1 43 ? -7.98 -33 -19.422 1 97.94 43 PHE B C 1
ATOM 2168 O O . PHE B 1 43 ? -7.211 -32.844 -18.469 1 97.94 43 PHE B O 1
ATOM 2175 N N . PHE B 1 44 ? -8.492 -31.969 -20 1 98.06 44 PHE B N 1
ATOM 2176 C CA . PHE B 1 44 ? -8.086 -30.594 -19.734 1 98.06 44 PHE B CA 1
ATOM 2177 C C . PHE B 1 44 ? -8.508 -30.156 -18.328 1 98.06 44 PHE B C 1
ATOM 2179 O O . PHE B 1 44 ? -7.758 -29.484 -17.625 1 98.06 44 PHE B O 1
ATOM 2186 N N . VAL B 1 45 ? -9.633 -30.547 -17.953 1 97.81 45 VAL B N 1
ATOM 2187 C CA . VAL B 1 45 ? -10.141 -30.172 -16.625 1 97.81 45 VAL B CA 1
ATOM 2188 C C . VAL B 1 45 ? -9.258 -30.797 -15.547 1 97.81 45 VAL B C 1
ATOM 2190 O O . VAL B 1 45 ? -8.844 -30.109 -14.609 1 97.81 45 VAL B O 1
ATOM 2193 N N . ASN B 1 46 ? -8.969 -32.031 -15.758 1 98 46 ASN B N 1
ATOM 2194 C CA . ASN B 1 46 ? -8.148 -32.75 -14.781 1 98 46 ASN B CA 1
ATOM 2195 C C . ASN B 1 46 ? -6.711 -32.219 -14.781 1 98 46 ASN B C 1
ATOM 2197 O O . ASN B 1 46 ? -6.086 -32.125 -13.727 1 98 46 ASN B O 1
ATOM 2201 N N . LEU B 1 47 ? -6.199 -31.969 -15.953 1 98.44 47 LEU B N 1
ATOM 2202 C CA . LEU B 1 47 ? -4.84 -31.453 -16.062 1 98.44 47 LEU B CA 1
ATOM 2203 C C . LEU B 1 47 ? -4.711 -30.094 -15.359 1 98.44 47 LEU B C 1
ATOM 2205 O O . LEU B 1 47 ? -3.746 -29.859 -14.633 1 98.44 47 LEU B O 1
ATOM 2209 N N . TYR B 1 48 ? -5.668 -29.312 -15.555 1 98.12 48 TYR B N 1
ATOM 2210 C CA . TYR B 1 48 ? -5.676 -28.016 -14.875 1 98.12 48 TYR B CA 1
ATOM 2211 C C . TYR B 1 48 ? -5.734 -28.203 -13.367 1 98.12 48 TYR B C 1
ATOM 2213 O O . TYR B 1 48 ? -5.078 -27.469 -12.617 1 98.12 48 TYR B O 1
ATOM 2221 N N . GLY B 1 49 ? -6.602 -29.094 -12.953 1 97.62 49 GLY B N 1
ATOM 2222 C CA . GLY B 1 49 ? -6.684 -29.391 -11.531 1 97.62 49 GLY B CA 1
ATOM 2223 C C . GLY B 1 49 ? -5.34 -29.734 -10.914 1 97.62 49 GLY B C 1
ATOM 2224 O O . GLY B 1 49 ? -5.039 -29.328 -9.789 1 97.62 49 GLY B O 1
ATOM 2225 N N . ALA B 1 50 ? -4.582 -30.484 -11.625 1 98.19 50 ALA B N 1
ATOM 2226 C CA . ALA B 1 50 ? -3.25 -30.859 -11.156 1 98.19 50 ALA B CA 1
ATOM 2227 C C . ALA B 1 50 ? -2.342 -29.641 -11.055 1 98.19 50 ALA B C 1
ATOM 2229 O O . ALA B 1 50 ? -1.613 -29.484 -10.07 1 98.19 50 ALA B O 1
ATOM 2230 N N . ILE B 1 51 ? -2.369 -28.766 -12.031 1 98.12 51 ILE B N 1
ATOM 2231 C CA . ILE B 1 51 ? -1.58 -27.531 -12.039 1 98.12 51 ILE B CA 1
ATOM 2232 C C . ILE B 1 51 ? -1.974 -26.656 -10.852 1 98.12 51 ILE B C 1
ATOM 2234 O O . ILE B 1 51 ? -1.113 -26.203 -10.094 1 98.12 51 ILE B O 1
ATOM 2238 N N . GLU B 1 52 ? -3.238 -26.469 -10.719 1 97.12 52 GLU B N 1
ATOM 2239 C CA . GLU B 1 52 ? -3.766 -25.594 -9.664 1 97.12 52 GLU B CA 1
ATOM 2240 C C . GLU B 1 52 ? -3.402 -26.125 -8.281 1 97.12 52 GLU B C 1
ATOM 2242 O O . GLU B 1 52 ? -2.977 -25.359 -7.414 1 97.12 52 GLU B O 1
ATOM 2247 N N . TYR B 1 53 ? -3.574 -27.406 -8.086 1 97.25 53 TYR B N 1
ATOM 2248 C CA . TYR B 1 53 ? -3.164 -28.016 -6.82 1 97.25 53 TYR B CA 1
ATOM 2249 C C . TYR B 1 53 ? -1.685 -27.766 -6.555 1 97.25 53 TYR B C 1
ATOM 2251 O O . TYR B 1 53 ? -1.306 -27.359 -5.449 1 97.25 53 TYR B O 1
ATOM 2259 N N . THR B 1 54 ? -0.89 -28.078 -7.496 1 98.06 54 THR B N 1
ATOM 2260 C CA . THR B 1 54 ? 0.556 -27.969 -7.336 1 98.06 54 THR B CA 1
ATOM 2261 C C . THR B 1 54 ? 0.96 -26.547 -6.961 1 98.06 54 THR B C 1
ATOM 2263 O O . THR B 1 54 ? 1.617 -26.328 -5.941 1 98.06 54 THR B O 1
ATOM 2266 N N . VAL B 1 55 ? 0.523 -25.594 -7.746 1 97.88 55 VAL B N 1
ATOM 2267 C CA . VAL B 1 55 ? 0.936 -24.203 -7.555 1 97.88 55 VAL B CA 1
ATOM 2268 C C . VAL B 1 55 ? 0.432 -23.688 -6.207 1 97.88 55 VAL B C 1
ATOM 2270 O O . VAL B 1 55 ? 1.198 -23.125 -5.426 1 97.88 55 VAL B O 1
ATOM 2273 N N . CYS B 1 56 ? -0.811 -23.953 -5.867 1 97.12 56 CYS B N 1
ATOM 2274 C CA . CYS B 1 56 ? -1.403 -23.469 -4.629 1 97.12 56 CYS B CA 1
ATOM 2275 C C . CYS B 1 56 ? -0.694 -24.047 -3.414 1 97.12 56 CYS B C 1
ATOM 2277 O O . CYS B 1 56 ? -0.377 -23.328 -2.467 1 97.12 56 CYS B O 1
ATOM 2279 N N . ASN B 1 57 ? -0.466 -25.312 -3.449 1 97.44 57 ASN B N 1
ATOM 2280 C CA . ASN B 1 57 ? 0.143 -25.953 -2.293 1 97.44 57 ASN B CA 1
ATOM 2281 C C . ASN B 1 57 ? 1.628 -25.625 -2.18 1 97.44 57 ASN B C 1
ATOM 2283 O O . ASN B 1 57 ? 2.166 -25.531 -1.076 1 97.44 57 ASN B O 1
ATOM 2287 N N . LEU B 1 58 ? 2.262 -25.438 -3.301 1 97.88 58 LEU B N 1
ATOM 2288 C CA . LEU B 1 58 ? 3.646 -24.969 -3.256 1 97.88 58 LEU B CA 1
ATOM 2289 C C . LEU B 1 58 ? 3.742 -23.594 -2.611 1 97.88 58 LEU B C 1
ATOM 2291 O O . LEU B 1 58 ? 4.586 -23.375 -1.737 1 97.88 58 LEU B O 1
ATOM 2295 N N . VAL B 1 59 ? 2.904 -22.688 -3.033 1 97.56 59 VAL B N 1
ATOM 2296 C CA . VAL B 1 59 ? 2.889 -21.328 -2.477 1 97.56 59 VAL B CA 1
ATOM 2297 C C . VAL B 1 59 ? 2.656 -21.391 -0.969 1 97.56 59 VAL B C 1
ATOM 2299 O O . VAL B 1 59 ? 3.412 -20.812 -0.192 1 97.56 59 VAL B O 1
ATOM 2302 N N . SER B 1 60 ? 1.667 -22.141 -0.568 1 97.62 60 SER B N 1
ATOM 2303 C CA . SER B 1 60 ? 1.347 -22.297 0.848 1 97.62 60 SER B CA 1
ATOM 2304 C C . SER B 1 60 ? 2.523 -22.891 1.62 1 97.62 60 SER B C 1
ATOM 2306 O O . SER B 1 60 ? 2.855 -22.406 2.709 1 97.62 60 SER B O 1
ATOM 2308 N N . ARG B 1 61 ? 3.107 -23.891 1.082 1 97.75 61 ARG B N 1
ATOM 2309 C CA . ARG B 1 61 ? 4.227 -24.562 1.731 1 97.75 61 ARG B CA 1
ATOM 2310 C C . ARG B 1 61 ? 5.418 -23.625 1.883 1 97.75 61 ARG B C 1
ATOM 2312 O O . ARG B 1 61 ? 6.078 -23.609 2.924 1 97.75 61 ARG B O 1
ATOM 2319 N N . VAL B 1 62 ? 5.715 -22.922 0.853 1 97.69 62 VAL B N 1
ATOM 2320 C CA . VAL B 1 62 ? 6.828 -21.969 0.885 1 97.69 62 VAL B CA 1
ATOM 2321 C C . VAL B 1 62 ? 6.586 -20.938 1.974 1 97.69 62 VAL B C 1
ATOM 2323 O O . VAL B 1 62 ? 7.48 -20.641 2.768 1 97.69 62 VAL B O 1
ATOM 2326 N N . ILE B 1 63 ? 5.43 -20.406 2.07 1 97.56 63 ILE B N 1
ATOM 2327 C CA . ILE B 1 63 ? 5.086 -19.422 3.098 1 97.56 63 ILE B CA 1
ATOM 2328 C C . ILE B 1 63 ? 5.262 -20.047 4.48 1 97.56 63 ILE B C 1
ATOM 2330 O O . ILE B 1 63 ? 5.852 -19.438 5.375 1 97.56 63 ILE B O 1
ATOM 2334 N N . ASP B 1 64 ? 4.812 -21.281 4.648 1 97.38 64 ASP B N 1
ATOM 2335 C CA . ASP B 1 64 ? 4.961 -21.984 5.918 1 97.38 64 ASP B CA 1
ATOM 2336 C C . ASP B 1 64 ? 6.434 -22.094 6.312 1 97.38 64 ASP B C 1
ATOM 2338 O O . ASP B 1 64 ? 6.785 -21.859 7.473 1 97.38 64 ASP B O 1
ATOM 2342 N N . LYS B 1 65 ? 7.188 -22.5 5.359 1 97.06 65 LYS B N 1
ATOM 2343 C CA . LYS B 1 65 ? 8.609 -22.672 5.637 1 97.06 65 LYS B CA 1
ATOM 2344 C C . LYS B 1 65 ? 9.266 -21.344 6.012 1 97.06 65 LYS B C 1
ATOM 2346 O O . LYS B 1 65 ? 10.125 -21.297 6.898 1 97.06 65 LYS B O 1
ATOM 2351 N N . ILE B 1 66 ? 8.906 -20.297 5.324 1 96.31 66 ILE B N 1
ATOM 2352 C CA . ILE B 1 66 ? 9.422 -18.969 5.66 1 96.31 66 ILE B CA 1
ATOM 2353 C C . ILE B 1 66 ? 9 -18.609 7.086 1 96.31 66 ILE B C 1
ATOM 2355 O O . ILE B 1 66 ? 9.828 -18.141 7.875 1 96.31 66 ILE B O 1
ATOM 2359 N N . ASN B 1 67 ? 7.766 -18.844 7.469 1 96.25 67 ASN B N 1
ATOM 2360 C CA . ASN B 1 67 ? 7.23 -18.516 8.789 1 96.25 67 ASN B CA 1
ATOM 2361 C C . ASN B 1 67 ? 7.91 -19.328 9.883 1 96.25 67 ASN B C 1
ATOM 2363 O O . ASN B 1 67 ? 8.016 -18.875 11.031 1 96.25 67 ASN B O 1
ATOM 2367 N N . GLU B 1 68 ? 8.328 -20.484 9.555 1 96 68 GLU B N 1
ATOM 2368 C CA . GLU B 1 68 ? 8.953 -21.391 10.523 1 96 68 GLU B CA 1
ATOM 2369 C C . GLU B 1 68 ? 10.336 -20.891 10.914 1 96 68 GLU B C 1
ATOM 2371 O O . GLU B 1 68 ? 10.867 -21.281 11.961 1 96 68 GLU B O 1
ATOM 2376 N N . ASP B 1 69 ? 10.938 -20.156 10.008 1 92.62 69 ASP B N 1
ATOM 2377 C CA . ASP B 1 69 ? 12.266 -19.625 10.32 1 92.62 69 ASP B CA 1
ATOM 2378 C C . ASP B 1 69 ? 12.18 -18.516 11.375 1 92.62 69 ASP B C 1
ATOM 2380 O O . ASP B 1 69 ? 11.797 -17.391 11.07 1 92.62 69 ASP B O 1
ATOM 2384 N N . GLN B 1 70 ? 12.633 -18.75 12.562 1 90.81 70 GLN B N 1
ATOM 2385 C CA . GLN B 1 70 ? 12.461 -17.875 13.711 1 90.81 70 GLN B CA 1
ATOM 2386 C C . GLN B 1 70 ? 13.43 -16.703 13.656 1 90.81 70 GLN B C 1
ATOM 2388 O O . GLN B 1 70 ? 13.234 -15.695 14.344 1 90.81 70 GLN B O 1
ATOM 2393 N N . TYR B 1 71 ? 14.383 -16.844 12.812 1 89.81 71 TYR B N 1
ATOM 2394 C CA . TYR B 1 71 ? 15.422 -15.82 12.797 1 89.81 71 TYR B CA 1
ATOM 2395 C C . TYR B 1 71 ? 15.156 -14.789 11.703 1 89.81 71 TYR B C 1
ATOM 2397 O O . TYR B 1 71 ? 15.883 -13.797 11.594 1 89.81 71 TYR B O 1
ATOM 2405 N N . VAL B 1 72 ? 14.156 -15 10.977 1 91.94 72 VAL B N 1
ATOM 2406 C CA . VAL B 1 72 ? 13.898 -14.094 9.859 1 91.94 72 VAL B CA 1
ATOM 2407 C C . VAL B 1 72 ? 12.969 -12.969 10.32 1 91.94 72 VAL B C 1
ATOM 2409 O O . VAL B 1 72 ? 11.836 -13.227 10.75 1 91.94 72 VAL B O 1
ATOM 2412 N N . GLN B 1 73 ? 13.484 -11.766 10.25 1 91.94 73 GLN B N 1
ATOM 2413 C CA . GLN B 1 73 ? 12.719 -10.555 10.555 1 91.94 73 GLN B CA 1
ATOM 2414 C C . GLN B 1 73 ? 12.188 -9.914 9.281 1 91.94 73 GLN B C 1
ATOM 2416 O O . GLN B 1 73 ? 12.641 -10.227 8.18 1 91.94 73 GLN B O 1
ATOM 2421 N N . VAL B 1 74 ? 11.258 -9.023 9.492 1 91.25 74 VAL B N 1
ATOM 2422 C CA . VAL B 1 74 ? 10.656 -8.297 8.375 1 91.25 74 VAL B CA 1
ATOM 2423 C C . VAL B 1 74 ? 11.75 -7.613 7.555 1 91.25 74 VAL B C 1
ATOM 2425 O O . VAL B 1 74 ? 11.734 -7.672 6.324 1 91.25 74 VAL B O 1
ATOM 2428 N N . THR B 1 75 ? 12.727 -7.066 8.188 1 88.44 75 THR B N 1
ATOM 2429 C CA . THR B 1 75 ? 13.773 -6.289 7.539 1 88.44 75 THR B CA 1
ATOM 2430 C C . THR B 1 75 ? 14.719 -7.203 6.758 1 88.44 75 THR B C 1
ATOM 2432 O O . THR B 1 75 ? 15.516 -6.73 5.941 1 88.44 75 THR B O 1
ATOM 2435 N N . HIS B 1 76 ? 14.641 -8.539 7.012 1 92.81 76 HIS B N 1
ATOM 2436 C CA . HIS B 1 76 ? 15.5 -9.484 6.324 1 92.81 76 HIS B CA 1
ATOM 2437 C C . HIS B 1 76 ? 14.914 -9.891 4.977 1 92.81 76 HIS B C 1
ATOM 2439 O O . HIS B 1 76 ? 15.641 -10.352 4.094 1 92.81 76 HIS B O 1
ATOM 2445 N N . LEU B 1 77 ? 13.641 -9.75 4.848 1 94.25 77 LEU B N 1
ATOM 2446 C CA . LEU B 1 77 ? 12.93 -10.273 3.682 1 94.25 77 LEU B CA 1
ATOM 2447 C C . LEU B 1 77 ? 13.195 -9.406 2.453 1 94.25 77 LEU B C 1
ATOM 2449 O O . LEU B 1 77 ? 13.383 -8.195 2.572 1 94.25 77 LEU B O 1
ATOM 2453 N N . LYS B 1 78 ? 13.18 -10.07 1.289 1 93 78 LYS B N 1
ATOM 2454 C CA . LYS B 1 78 ? 13.18 -9.312 0.039 1 93 78 LYS B CA 1
ATOM 2455 C C . LYS B 1 78 ? 11.969 -8.391 -0.045 1 93 78 LYS B C 1
ATOM 2457 O O . LYS B 1 78 ? 10.875 -8.758 0.384 1 93 78 LYS B O 1
ATOM 2462 N N . PRO B 1 79 ? 12.125 -7.203 -0.691 1 91.62 79 PRO B N 1
ATOM 2463 C CA . PRO B 1 79 ? 11.055 -6.207 -0.721 1 91.62 79 PRO B CA 1
ATOM 2464 C C . PRO B 1 79 ? 9.773 -6.734 -1.365 1 91.62 79 PRO B C 1
ATOM 2466 O O . PRO B 1 79 ? 8.672 -6.41 -0.915 1 91.62 79 PRO B O 1
ATOM 2469 N N . SER B 1 80 ? 9.883 -7.562 -2.387 1 94.56 80 SER B N 1
ATOM 2470 C CA . SER B 1 80 ? 8.703 -8.086 -3.066 1 94.56 80 SER B CA 1
ATOM 2471 C C . SER B 1 80 ? 7.855 -8.93 -2.127 1 94.56 80 SER B C 1
ATOM 2473 O O . SER B 1 80 ? 6.625 -8.953 -2.24 1 94.56 80 SER B O 1
ATOM 2475 N N . LEU B 1 81 ? 8.453 -9.586 -1.174 1 95.75 81 LEU B N 1
ATOM 2476 C CA . LEU B 1 81 ? 7.746 -10.461 -0.241 1 95.75 81 LEU B CA 1
ATOM 2477 C C . LEU B 1 81 ? 6.891 -9.648 0.725 1 95.75 81 LEU B C 1
ATOM 2479 O O . LEU B 1 81 ? 5.957 -10.18 1.331 1 95.75 81 LEU B O 1
ATOM 2483 N N . LEU B 1 82 ? 7.27 -8.367 0.864 1 94.69 82 LEU B N 1
ATOM 2484 C CA . LEU B 1 82 ? 6.473 -7.496 1.724 1 94.69 82 LEU B CA 1
ATOM 2485 C C . LEU B 1 82 ? 5.047 -7.363 1.191 1 94.69 82 LEU B C 1
ATOM 2487 O O . LEU B 1 82 ? 4.117 -7.102 1.956 1 94.69 82 LEU B O 1
ATOM 2491 N N . SER B 1 83 ? 4.906 -7.605 -0.115 1 94.94 83 SER B N 1
ATOM 2492 C CA . SER B 1 83 ? 3.576 -7.59 -0.716 1 94.94 83 SER B CA 1
ATOM 2493 C C . SER B 1 83 ? 2.68 -8.664 -0.105 1 94.94 83 SER B C 1
ATOM 2495 O O . SER B 1 83 ? 1.458 -8.5 -0.054 1 94.94 83 SER B O 1
ATOM 2497 N N . LEU B 1 84 ? 3.26 -9.727 0.339 1 95.56 84 LEU B N 1
ATOM 2498 C CA . LEU B 1 84 ? 2.527 -10.797 1.018 1 95.56 84 LEU B CA 1
ATOM 2499 C C . LEU B 1 84 ? 2.434 -10.523 2.516 1 95.56 84 LEU B C 1
ATOM 2501 O O . LEU B 1 84 ? 1.355 -10.633 3.104 1 95.56 84 LEU B O 1
ATOM 2505 N N . LEU B 1 85 ? 3.555 -10.211 3.039 1 95.38 85 LEU B N 1
ATOM 2506 C CA . LEU B 1 85 ? 3.67 -10.031 4.484 1 95.38 85 LEU B CA 1
ATOM 2507 C C . LEU B 1 85 ? 2.713 -8.945 4.973 1 95.38 85 LEU B C 1
ATOM 2509 O O . LEU B 1 85 ? 2.084 -9.102 6.023 1 95.38 85 LEU B O 1
ATOM 2513 N N . LEU B 1 86 ? 2.627 -7.887 4.25 1 95.75 86 LEU B N 1
ATOM 2514 C CA . LEU B 1 86 ? 1.827 -6.734 4.656 1 95.75 86 LEU B CA 1
ATOM 2515 C C . LEU B 1 86 ? 0.466 -6.746 3.967 1 95.75 86 LEU B C 1
ATOM 2517 O O . LEU B 1 86 ? -0.039 -5.699 3.564 1 95.75 86 LEU B O 1
ATOM 2521 N N . HIS B 1 87 ? -0.042 -7.918 3.807 1 95 87 HIS B N 1
ATOM 2522 C CA . HIS B 1 87 ? -1.324 -8.109 3.137 1 95 87 HIS B CA 1
ATOM 2523 C C . HIS B 1 87 ? -2.422 -7.289 3.811 1 95 87 HIS B C 1
ATOM 2525 O O . HIS B 1 87 ? -3.188 -6.594 3.137 1 95 87 HIS B O 1
ATOM 2531 N N . SER B 1 88 ? -2.541 -7.332 5.086 1 94.19 88 SER B N 1
ATOM 2532 C CA . SER B 1 88 ? -3.592 -6.641 5.824 1 94.19 88 SER B CA 1
ATOM 2533 C C . SER B 1 88 ? -3.482 -5.129 5.652 1 94.19 88 SER B C 1
ATOM 2535 O O . SER B 1 88 ? -4.496 -4.441 5.492 1 94.19 88 SER B O 1
ATOM 2537 N N . GLU B 1 89 ? -2.307 -4.609 5.746 1 94.69 89 GLU B N 1
ATOM 2538 C CA . GLU B 1 89 ? -2.076 -3.18 5.559 1 94.69 89 GLU B CA 1
ATOM 2539 C C . GLU B 1 89 ? -2.416 -2.744 4.137 1 94.69 89 GLU B C 1
ATOM 2541 O O . GLU B 1 89 ? -3.014 -1.685 3.934 1 94.69 89 GLU B O 1
ATOM 2546 N N . CYS B 1 90 ? -2.012 -3.58 3.162 1 94.81 90 CYS B N 1
ATOM 2547 C CA . CYS B 1 90 ? -2.357 -3.275 1.777 1 94.81 90 CYS B CA 1
ATOM 2548 C C . CYS B 1 90 ? -3.867 -3.299 1.576 1 94.81 90 CYS B C 1
ATOM 2550 O O . CYS B 1 90 ? -4.422 -2.43 0.902 1 94.81 90 CYS B O 1
ATOM 2552 N N . ASP B 1 91 ? -4.504 -4.262 2.141 1 93.12 91 ASP B N 1
ATOM 2553 C CA . ASP B 1 91 ? -5.957 -4.363 2.045 1 93.12 91 ASP B CA 1
ATOM 2554 C C . ASP B 1 91 ? -6.637 -3.139 2.658 1 93.12 91 ASP B C 1
ATOM 2556 O O . ASP B 1 91 ? -7.652 -2.664 2.148 1 93.12 91 ASP B O 1
ATOM 2560 N N . ALA B 1 92 ? -6.086 -2.738 3.777 1 93.25 92 ALA B N 1
ATOM 2561 C CA . ALA B 1 92 ? -6.613 -1.54 4.43 1 93.25 92 ALA B CA 1
ATOM 2562 C C . ALA B 1 92 ? -6.527 -0.331 3.5 1 93.25 92 ALA B C 1
ATOM 2564 O O . ALA B 1 92 ? -7.422 0.52 3.498 1 93.25 92 ALA B O 1
ATOM 2565 N N . LEU B 1 93 ? -5.504 -0.206 2.725 1 93.19 93 LEU B N 1
ATOM 2566 C CA . LEU B 1 93 ? -5.352 0.887 1.77 1 93.19 93 LEU B CA 1
ATOM 2567 C C . LEU B 1 93 ? -6.391 0.787 0.66 1 93.19 93 LEU B C 1
ATOM 2569 O O . LEU B 1 93 ? -7.016 1.787 0.296 1 93.19 93 LEU B O 1
ATOM 2573 N N . TYR B 1 94 ? -6.609 -0.438 0.195 1 91.75 94 TYR B N 1
ATOM 2574 C CA . TYR B 1 94 ? -7.59 -0.677 -0.856 1 91.75 94 TYR B CA 1
ATOM 2575 C C . TYR B 1 94 ? -8.977 -0.204 -0.426 1 91.75 94 TYR B C 1
ATOM 2577 O O . TYR B 1 94 ? -9.742 0.321 -1.239 1 91.75 94 TYR B O 1
ATOM 2585 N N . GLN B 1 95 ? -9.234 -0.393 0.736 1 89.94 95 GLN B N 1
ATOM 2586 C CA . GLN B 1 95 ? -10.578 -0.168 1.246 1 89.94 95 GLN B CA 1
ATOM 2587 C C . GLN B 1 95 ? -10.711 1.228 1.85 1 89.94 95 GLN B C 1
ATOM 2589 O O . GLN B 1 95 ? -11.773 1.587 2.365 1 89.94 95 GLN B O 1
ATOM 2594 N N . ALA B 1 96 ? -9.672 1.965 1.778 1 88.94 96 ALA B N 1
ATOM 2595 C CA . ALA B 1 96 ? -9.648 3.217 2.529 1 88.94 96 ALA B CA 1
ATOM 2596 C C . ALA B 1 96 ? -10.523 4.273 1.863 1 88.94 96 ALA B C 1
ATOM 2598 O O . ALA B 1 96 ? -10.32 4.613 0.695 1 88.94 96 ALA B O 1
ATOM 2599 N N . SER B 1 97 ? -11.547 4.719 2.498 1 85 97 SER B N 1
ATOM 2600 C CA . SER B 1 97 ? -12.328 5.883 2.09 1 85 97 SER B CA 1
ATOM 2601 C C . SER B 1 97 ? -11.938 7.121 2.885 1 85 97 SER B C 1
ATOM 2603 O O . SER B 1 97 ? -12.195 8.25 2.459 1 85 97 SER B O 1
ATOM 2605 N N . ASP B 1 98 ? -11.336 6.945 4.074 1 85.06 98 ASP B N 1
ATOM 2606 C CA . ASP B 1 98 ? -10.891 7.996 4.984 1 85.06 98 ASP B CA 1
ATOM 2607 C C . ASP B 1 98 ? -9.594 7.598 5.684 1 85.06 98 ASP B C 1
ATOM 2609 O O . ASP B 1 98 ? -9.117 6.469 5.531 1 85.06 98 ASP B O 1
ATOM 2613 N N . LYS B 1 99 ? -8.922 8.523 6.359 1 89.75 99 LYS B N 1
ATOM 2614 C CA . LYS B 1 99 ? -7.715 8.305 7.148 1 89.75 99 LYS B CA 1
ATOM 2615 C C . LYS B 1 99 ? -6.621 7.656 6.309 1 89.75 99 LYS B C 1
ATOM 2617 O O . LYS B 1 99 ? -5.961 6.719 6.758 1 89.75 99 LYS B O 1
ATOM 2622 N N . LYS B 1 100 ? -6.504 8.031 5.098 1 91.81 100 LYS B N 1
ATOM 2623 C CA . LYS B 1 100 ? -5.586 7.43 4.133 1 91.81 100 LYS B CA 1
ATOM 2624 C C . LYS B 1 100 ? -4.137 7.574 4.586 1 91.81 100 LYS B C 1
ATOM 2626 O O . LYS B 1 100 ? -3.357 6.625 4.5 1 91.81 100 LYS B O 1
ATOM 2631 N N . TRP B 1 101 ? -3.877 8.648 5.188 1 92.25 101 TRP B N 1
ATOM 2632 C CA . TRP B 1 101 ? -2.5 8.914 5.594 1 92.25 101 TRP B CA 1
ATOM 2633 C C . TRP B 1 101 ? -2.113 8.047 6.789 1 92.25 101 TRP B C 1
ATOM 2635 O O . TRP B 1 101 ? -0.974 7.59 6.887 1 92.25 101 TRP B O 1
ATOM 2645 N N . ILE B 1 102 ? -3.027 7.906 7.645 1 92.5 102 ILE B N 1
ATOM 2646 C CA . ILE B 1 102 ? -2.773 7.055 8.805 1 92.5 102 ILE B CA 1
ATOM 2647 C C . ILE B 1 102 ? -2.498 5.625 8.344 1 92.5 102 ILE B C 1
ATOM 2649 O O . ILE B 1 102 ? -1.578 4.973 8.836 1 92.5 102 ILE B O 1
ATOM 2653 N N . LYS B 1 103 ? -3.26 5.18 7.445 1 94.56 103 LYS B N 1
ATOM 2654 C CA . LYS B 1 103 ? -3.096 3.826 6.918 1 94.56 103 LYS B CA 1
ATOM 2655 C C . LYS B 1 103 ? -1.76 3.678 6.195 1 94.56 103 LYS B C 1
ATOM 2657 O O . LYS B 1 103 ? -1.096 2.646 6.312 1 94.56 103 LYS B O 1
ATOM 2662 N N . ARG B 1 104 ? -1.364 4.676 5.441 1 95.06 104 ARG B N 1
ATOM 2663 C CA . ARG B 1 104 ? -0.047 4.672 4.812 1 95.06 104 ARG B CA 1
ATOM 2664 C C . ARG B 1 104 ? 1.057 4.539 5.855 1 95.06 104 ARG B C 1
ATOM 2666 O O . ARG B 1 104 ? 1.979 3.74 5.695 1 95.06 104 ARG B O 1
ATOM 2673 N N . LEU B 1 105 ? 0.937 5.34 6.855 1 94.06 105 LEU B N 1
ATOM 2674 C CA . LEU B 1 105 ? 1.952 5.344 7.902 1 94.06 105 LEU B CA 1
ATOM 2675 C C . LEU B 1 105 ? 2.061 3.971 8.562 1 94.06 105 LEU B C 1
ATOM 2677 O O . LEU B 1 105 ? 3.166 3.498 8.836 1 94.06 105 LEU B O 1
ATOM 2681 N N . LEU B 1 106 ? 0.927 3.404 8.82 1 93.69 106 LEU B N 1
ATOM 2682 C CA . LEU B 1 106 ? 0.921 2.072 9.414 1 93.69 106 LEU B CA 1
ATOM 2683 C C . LEU B 1 106 ? 1.64 1.071 8.516 1 93.69 106 LEU B C 1
ATOM 2685 O O . LEU B 1 106 ? 2.434 0.259 9 1 93.69 106 LEU B O 1
ATOM 2689 N N . LEU B 1 107 ? 1.37 1.122 7.266 1 95.06 107 LEU B N 1
ATOM 2690 C CA . LEU B 1 107 ? 2.004 0.231 6.297 1 95.06 107 LEU B CA 1
ATOM 2691 C C . LEU B 1 107 ? 3.52 0.402 6.312 1 95.06 107 LEU B C 1
ATOM 2693 O O . LEU B 1 107 ? 4.254 -0.572 6.488 1 95.06 107 LEU B O 1
ATOM 2697 N N . PHE B 1 108 ? 3.988 1.612 6.18 1 94.19 108 PHE B N 1
ATOM 2698 C CA . PHE B 1 108 ? 5.414 1.857 5.988 1 94.19 108 PHE B CA 1
ATOM 2699 C C . PHE B 1 108 ? 6.172 1.714 7.301 1 94.19 108 PHE B C 1
ATOM 2701 O O . PHE B 1 108 ? 7.355 1.368 7.309 1 94.19 108 PHE B O 1
ATOM 2708 N N . ASN B 1 109 ? 5.504 1.923 8.406 1 90.81 109 ASN B N 1
ATOM 2709 C CA . ASN B 1 109 ? 6.156 1.705 9.688 1 90.81 109 ASN B CA 1
ATOM 2710 C C . ASN B 1 109 ? 6.41 0.222 9.945 1 90.81 109 ASN B C 1
ATOM 2712 O O . ASN B 1 109 ? 7.301 -0.136 10.719 1 90.81 109 ASN B O 1
ATOM 2716 N N . ARG B 1 110 ? 5.684 -0.603 9.273 1 90.69 110 ARG B N 1
ATOM 2717 C CA . ARG B 1 110 ? 5.867 -2.041 9.43 1 90.69 110 ARG B CA 1
ATOM 2718 C C . ARG B 1 110 ? 7.137 -2.508 8.727 1 90.69 110 ARG B C 1
ATOM 2720 O O . ARG B 1 110 ? 7.707 -3.541 9.078 1 90.69 110 ARG B O 1
ATOM 2727 N N . ILE B 1 111 ? 7.516 -1.774 7.762 1 88.19 111 ILE B N 1
ATOM 2728 C CA . ILE B 1 111 ? 8.672 -2.158 6.961 1 88.19 111 ILE B CA 1
ATOM 2729 C C . ILE B 1 111 ? 9.93 -2.162 7.832 1 88.19 111 ILE B C 1
ATOM 2731 O O . ILE B 1 111 ? 10.852 -2.943 7.598 1 88.19 111 ILE B O 1
ATOM 2735 N N . LYS B 1 112 ? 10 -1.303 8.836 1 81.88 112 LYS B N 1
ATOM 2736 C CA . LYS B 1 112 ? 11.172 -1.191 9.695 1 81.88 112 LYS B CA 1
ATOM 2737 C C . LYS B 1 112 ? 11.062 -2.123 10.898 1 81.88 112 LYS B C 1
ATOM 2739 O O . LYS B 1 112 ? 11.953 -2.146 11.75 1 81.88 112 LYS B O 1
ATOM 2744 N N . ASP B 1 113 ? 10.008 -2.801 10.93 1 81.44 113 ASP B N 1
ATOM 2745 C CA . ASP B 1 113 ? 9.75 -3.645 12.094 1 81.44 113 ASP B CA 1
ATOM 2746 C C . ASP B 1 113 ? 10.805 -4.746 12.219 1 81.44 113 ASP B C 1
ATOM 2748 O O . ASP B 1 113 ? 11.148 -5.398 11.234 1 81.44 113 ASP B O 1
ATOM 2752 N N . GLU B 1 114 ? 11.328 -4.879 13.391 1 82.5 114 GLU B N 1
ATOM 2753 C CA . GLU B 1 114 ? 12.312 -5.914 13.664 1 82.5 114 GLU B CA 1
ATOM 2754 C C . GLU B 1 114 ? 11.664 -7.148 14.289 1 82.5 114 GLU B C 1
ATOM 2756 O O . GLU B 1 114 ? 12.336 -7.953 14.93 1 82.5 114 GLU B O 1
ATOM 2761 N N . GLU B 1 115 ? 10.398 -7.23 14.031 1 86.81 115 GLU B N 1
ATOM 2762 C CA . GLU B 1 115 ? 9.664 -8.391 14.523 1 86.81 115 GLU B CA 1
ATOM 2763 C C . GLU B 1 115 ? 9.766 -9.562 13.555 1 86.81 115 GLU B C 1
ATOM 2765 O O . GLU B 1 115 ? 10.133 -9.383 12.391 1 86.81 115 GLU B O 1
ATOM 2770 N N . LYS B 1 116 ? 9.469 -10.695 14.164 1 91.12 116 LYS B N 1
ATOM 2771 C CA . LYS B 1 116 ? 9.438 -11.898 13.344 1 91.12 116 LYS B CA 1
ATOM 2772 C C . LYS B 1 116 ? 8.414 -11.773 12.219 1 91.12 116 LYS B C 1
ATOM 2774 O O . LYS B 1 116 ? 7.309 -11.266 12.438 1 91.12 116 LYS B O 1
ATOM 2779 N N . SER B 1 117 ? 8.789 -12.18 11.07 1 88.56 117 SER B N 1
ATOM 2780 C CA . SER B 1 117 ? 7.883 -12.156 9.93 1 88.56 117 SER B CA 1
ATOM 2781 C C . SER B 1 117 ? 6.82 -13.242 10.047 1 88.56 117 SER B C 1
ATOM 2783 O O . SER B 1 117 ? 7.109 -14.352 10.5 1 88.56 117 SER B O 1
ATOM 2785 N N . ASN B 1 118 ? 5.617 -12.914 9.711 1 92.25 118 ASN B N 1
ATOM 2786 C CA . ASN B 1 118 ? 4.512 -13.867 9.664 1 92.25 118 ASN B CA 1
ATOM 2787 C C . ASN B 1 118 ? 3.572 -13.578 8.492 1 92.25 118 ASN B C 1
ATOM 2789 O O . ASN B 1 118 ? 2.828 -12.594 8.523 1 92.25 118 ASN B O 1
ATOM 2793 N N . ILE B 1 119 ? 3.635 -14.43 7.539 1 94.62 119 ILE B N 1
ATOM 2794 C CA . ILE B 1 119 ? 2.824 -14.281 6.332 1 94.62 119 ILE B CA 1
ATOM 2795 C C . ILE B 1 119 ? 1.618 -15.211 6.406 1 94.62 119 ILE B C 1
ATOM 2797 O O . ILE B 1 119 ? 1.74 -16.359 6.832 1 94.62 119 ILE B O 1
ATOM 2801 N N . ILE B 1 120 ? 0.505 -14.789 6.016 1 91.19 120 ILE B N 1
ATOM 2802 C CA . ILE B 1 120 ? -0.683 -15.633 5.941 1 91.19 120 ILE B CA 1
ATOM 2803 C C . ILE B 1 120 ? -0.49 -16.703 4.871 1 91.19 120 ILE B C 1
ATOM 2805 O O . ILE B 1 120 ? -0.261 -16.391 3.703 1 91.19 120 ILE B O 1
ATOM 2809 N N . ASN B 1 121 ? -0.619 -17.906 5.223 1 89.12 121 ASN B N 1
ATOM 2810 C CA . ASN B 1 121 ? -0.239 -19 4.332 1 89.12 121 ASN B CA 1
ATOM 2811 C C . ASN B 1 121 ? -1.372 -19.359 3.379 1 89.12 121 ASN B C 1
ATOM 2813 O O . ASN B 1 121 ? -1.214 -20.25 2.531 1 89.12 121 ASN B O 1
ATOM 2817 N N . THR B 1 122 ? -2.502 -18.672 3.441 1 90.06 122 THR B N 1
ATOM 2818 C CA . THR B 1 122 ? -3.611 -18.953 2.537 1 90.06 122 THR B CA 1
ATOM 2819 C C . THR B 1 122 ? -3.643 -17.953 1.393 1 90.06 122 THR B C 1
ATOM 2821 O O . THR B 1 122 ? -4.516 -18.016 0.525 1 90.06 122 THR B O 1
ATOM 2824 N N . LEU B 1 123 ? -2.709 -17.078 1.463 1 91.81 123 LEU B N 1
ATOM 2825 C CA . LEU B 1 123 ? -2.688 -16.031 0.441 1 91.81 123 LEU B CA 1
ATOM 2826 C C . LEU B 1 123 ? -2.18 -16.594 -0.886 1 91.81 123 LEU B C 1
ATOM 2828 O O . LEU B 1 123 ? -1.208 -17.344 -0.916 1 91.81 123 LEU B O 1
ATOM 2832 N N . MET B 1 124 ? -2.85 -16.297 -1.938 1 93.56 124 MET B N 1
ATOM 2833 C CA . MET B 1 124 ? -2.438 -16.609 -3.305 1 93.56 124 MET B CA 1
ATOM 2834 C C . MET B 1 124 ? -2.301 -15.328 -4.133 1 93.56 124 MET B C 1
ATOM 2836 O O . MET B 1 124 ? -3.295 -14.656 -4.41 1 93.56 124 MET B O 1
ATOM 2840 N N . PRO B 1 125 ? -1.058 -15.008 -4.516 1 91.69 125 PRO B N 1
ATOM 2841 C CA . PRO B 1 125 ? -0.861 -13.789 -5.305 1 91.69 125 PRO B CA 1
ATOM 2842 C C . PRO B 1 125 ? -1.252 -13.969 -6.773 1 91.69 125 PRO B C 1
ATOM 2844 O O . PRO B 1 125 ? -0.475 -13.633 -7.668 1 91.69 125 PRO B O 1
ATOM 2847 N N . ALA B 1 126 ? -2.283 -14.57 -7.02 1 89.5 126 ALA B N 1
ATOM 2848 C CA . ALA B 1 126 ? -2.877 -14.797 -8.336 1 89.5 126 ALA B CA 1
ATOM 2849 C C . ALA B 1 126 ? -4.383 -15.023 -8.227 1 89.5 126 ALA B C 1
ATOM 2851 O O . ALA B 1 126 ? -4.879 -15.422 -7.168 1 89.5 126 ALA B O 1
ATOM 2852 N N . GLN B 1 127 ? -5.035 -14.734 -9.297 1 82.06 127 GLN B N 1
ATOM 2853 C CA . GLN B 1 127 ? -6.473 -14.992 -9.32 1 82.06 127 GLN B CA 1
ATOM 2854 C C . GLN B 1 127 ? -6.762 -16.484 -9.375 1 82.06 127 GLN B C 1
ATOM 2856 O O . GLN B 1 127 ? -6.125 -17.219 -10.133 1 82.06 127 GLN B O 1
ATOM 2861 N N . SER B 1 128 ? -7.703 -16.812 -8.625 1 79.44 128 SER B N 1
ATOM 2862 C CA . SER B 1 128 ? -8.102 -18.219 -8.617 1 79.44 128 SER B CA 1
ATOM 2863 C C . SER B 1 128 ? -8.664 -18.641 -9.969 1 79.44 128 SER B C 1
ATOM 2865 O O . SER B 1 128 ? -9.367 -17.859 -10.625 1 79.44 128 SER B O 1
ATOM 2867 N N . GLY B 1 129 ? -8.375 -19.828 -10.406 1 84.12 129 GLY B N 1
ATOM 2868 C CA . GLY B 1 129 ? -8.93 -20.406 -11.617 1 84.12 129 GLY B CA 1
ATOM 2869 C C . GLY B 1 129 ? -8.297 -19.859 -12.883 1 84.12 129 GLY B C 1
ATOM 2870 O O . GLY B 1 129 ? -8.773 -20.141 -13.984 1 84.12 129 GLY B O 1
ATOM 2871 N N . ASN B 1 130 ? -7.266 -19.156 -12.719 1 88 130 ASN B N 1
ATOM 2872 C CA . ASN B 1 130 ? -6.641 -18.531 -13.875 1 88 130 ASN B CA 1
ATOM 2873 C C . ASN B 1 130 ? -5.117 -18.609 -13.805 1 88 130 ASN B C 1
ATOM 2875 O O . ASN B 1 130 ? -4.434 -17.594 -13.969 1 88 130 ASN B O 1
ATOM 2879 N N . LEU B 1 131 ? -4.68 -19.781 -13.578 1 95.25 131 LEU B N 1
ATOM 2880 C CA . LEU B 1 131 ? -3.23 -19.953 -13.508 1 95.25 131 LEU B CA 1
ATOM 2881 C C . LEU B 1 131 ? -2.631 -20.109 -14.898 1 95.25 131 LEU B C 1
ATOM 2883 O O . LEU B 1 131 ? -2.453 -21.234 -15.383 1 95.25 131 LEU B O 1
ATOM 2887 N N . LYS B 1 132 ? -2.412 -18.969 -15.555 1 96.38 132 LYS B N 1
ATOM 2888 C CA . LYS B 1 132 ? -1.706 -18.844 -16.828 1 96.38 132 LYS B CA 1
ATOM 2889 C C . LYS B 1 132 ? -0.281 -18.344 -16.609 1 96.38 132 LYS B C 1
ATOM 2891 O O . LYS B 1 132 ? 0.186 -18.234 -15.477 1 96.38 132 LYS B O 1
ATOM 2896 N N . ARG B 1 133 ? 0.412 -18.203 -17.641 1 95.12 133 ARG B N 1
ATOM 2897 C CA . ARG B 1 133 ? 1.803 -17.766 -17.594 1 95.12 133 ARG B CA 1
ATOM 2898 C C . ARG B 1 133 ? 1.95 -16.516 -16.734 1 95.12 133 ARG B C 1
ATOM 2900 O O . ARG B 1 133 ? 2.797 -16.469 -15.836 1 95.12 133 ARG B O 1
ATOM 2907 N N . GLN B 1 134 ? 1.112 -15.586 -16.922 1 93.94 134 GLN B N 1
ATOM 2908 C CA . GLN B 1 134 ? 1.212 -14.297 -16.234 1 93.94 134 GLN B CA 1
ATOM 2909 C C . GLN B 1 134 ? 1.054 -14.461 -14.734 1 93.94 134 GLN B C 1
ATOM 2911 O O . GLN B 1 134 ? 1.791 -13.852 -13.953 1 93.94 134 GLN B O 1
ATOM 2916 N N . GLN B 1 135 ? 0.083 -15.234 -14.344 1 95.31 135 GLN B N 1
ATOM 2917 C CA . GLN B 1 135 ? -0.165 -15.453 -12.922 1 95.31 135 GLN B CA 1
ATOM 2918 C C . GLN B 1 135 ? 1.009 -16.172 -12.266 1 95.31 135 GLN B C 1
ATOM 2920 O O . GLN B 1 135 ? 1.386 -15.844 -11.133 1 95.31 135 GLN B O 1
ATOM 2925 N N . ILE B 1 136 ? 1.566 -17.078 -12.906 1 97 136 ILE B N 1
ATOM 2926 C CA . ILE B 1 136 ? 2.707 -17.812 -12.367 1 97 136 ILE B CA 1
ATOM 2927 C C . ILE B 1 136 ? 3.91 -16.875 -12.25 1 97 136 ILE B C 1
ATOM 2929 O O . ILE B 1 136 ? 4.633 -16.906 -11.25 1 97 136 ILE B O 1
ATOM 2933 N N . GLU B 1 137 ? 4.129 -16.125 -13.281 1 96.06 137 GLU B N 1
ATOM 2934 C CA . GLU B 1 137 ? 5.199 -15.133 -13.242 1 96.06 137 GLU B CA 1
ATOM 2935 C C . GLU B 1 137 ? 5.012 -14.156 -12.078 1 96.06 137 GLU B C 1
ATOM 2937 O O . GLU B 1 137 ? 5.973 -13.82 -11.391 1 96.06 137 GLU B O 1
ATOM 2942 N N . GLN B 1 138 ? 3.826 -13.75 -11.883 1 95.56 138 GLN B N 1
ATOM 2943 C CA . GLN B 1 138 ? 3.496 -12.867 -10.766 1 95.56 138 GLN B CA 1
ATOM 2944 C C . GLN B 1 138 ? 3.83 -13.523 -9.43 1 95.56 138 GLN B C 1
ATOM 2946 O O . GLN B 1 138 ? 4.398 -12.883 -8.547 1 95.56 138 GLN B O 1
ATOM 2951 N N . ILE B 1 139 ? 3.461 -14.727 -9.281 1 97.38 139 ILE B N 1
ATOM 2952 C CA . ILE B 1 139 ? 3.76 -15.477 -8.062 1 97.38 139 ILE B CA 1
ATOM 2953 C C . ILE B 1 139 ? 5.27 -15.492 -7.828 1 97.38 139 ILE B C 1
ATOM 2955 O O . ILE B 1 139 ? 5.738 -15.188 -6.727 1 97.38 139 ILE B O 1
ATOM 2959 N N . CYS B 1 140 ? 5.965 -15.82 -8.852 1 97.81 140 CYS B N 1
ATOM 2960 C CA . CYS B 1 140 ? 7.418 -15.891 -8.734 1 97.81 140 CYS B CA 1
ATOM 2961 C C . CYS B 1 140 ? 8.008 -14.523 -8.414 1 97.81 140 CYS B C 1
ATOM 2963 O O . CYS B 1 140 ? 8.953 -14.422 -7.621 1 97.81 140 CYS B O 1
ATOM 2965 N N . GLU B 1 141 ? 7.496 -13.531 -8.977 1 96.44 141 GLU B N 1
ATOM 2966 C CA . GLU B 1 141 ? 7.969 -12.18 -8.711 1 96.44 141 GLU B CA 1
ATOM 2967 C C . GLU B 1 141 ? 7.73 -11.789 -7.254 1 96.44 141 GLU B C 1
ATOM 2969 O O . GLU B 1 141 ? 8.594 -11.18 -6.617 1 96.44 141 GLU B O 1
ATOM 2974 N N . VAL B 1 142 ? 6.602 -12.12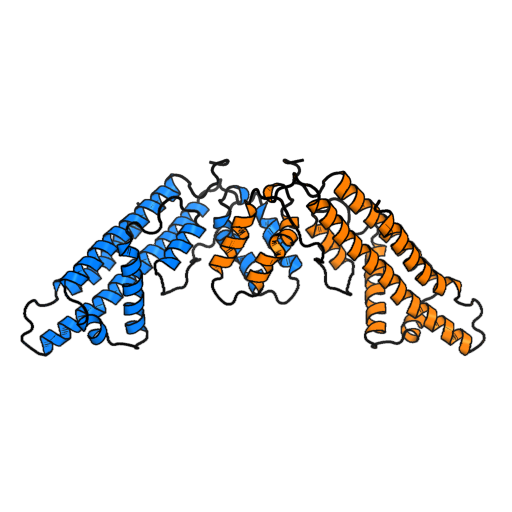5 -6.7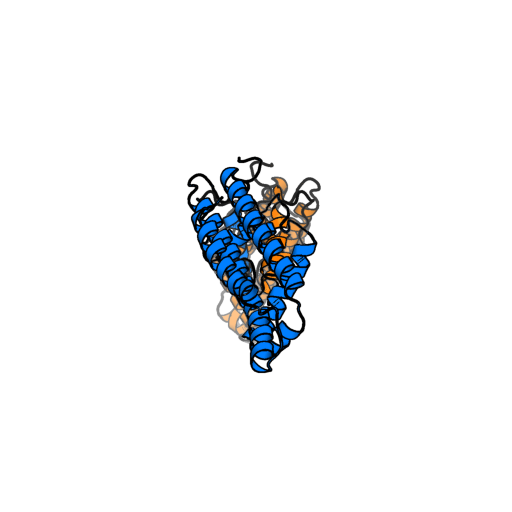46 1 96.81 142 VAL B N 1
ATOM 2975 C CA . VAL B 1 142 ? 6.262 -11.828 -5.359 1 96.81 142 VAL B CA 1
ATOM 2976 C C . VAL B 1 142 ? 7.277 -12.484 -4.426 1 96.81 142 VAL B C 1
ATOM 2978 O O . VAL B 1 142 ? 7.711 -11.883 -3.445 1 96.81 142 VAL B O 1
ATOM 2981 N N . PHE B 1 143 ? 7.707 -13.656 -4.785 1 97.38 143 PHE B N 1
ATOM 2982 C CA . PHE B 1 143 ? 8.656 -14.383 -3.951 1 97.38 143 PHE B CA 1
ATOM 2983 C C . PHE B 1 143 ? 10.086 -13.945 -4.254 1 97.38 143 PHE B C 1
ATOM 2985 O O . PHE B 1 143 ? 11.031 -14.422 -3.627 1 97.38 143 PHE B O 1
ATOM 2992 N N . GLY B 1 144 ? 10.234 -13.023 -5.215 1 95.94 144 GLY B N 1
ATOM 2993 C CA . GLY B 1 144 ? 11.578 -12.609 -5.594 1 95.94 144 GLY B CA 1
ATOM 2994 C C . GLY B 1 144 ? 12.422 -13.75 -6.133 1 95.94 144 GLY B C 1
ATOM 2995 O O . GLY B 1 144 ? 13.609 -13.859 -5.809 1 95.94 144 GLY B O 1
ATOM 2996 N N . ALA B 1 145 ? 11.797 -14.586 -6.883 1 96.38 145 ALA B N 1
ATOM 2997 C CA . ALA B 1 145 ? 12.461 -15.773 -7.398 1 96.38 145 ALA B CA 1
ATOM 2998 C C . ALA B 1 145 ? 13.602 -15.398 -8.344 1 96.38 145 ALA B C 1
ATOM 3000 O O . ALA B 1 145 ? 13.484 -14.445 -9.117 1 96.38 145 ALA B O 1
ATOM 3001 N N . GLU B 1 146 ? 14.672 -16.156 -8.273 1 94.5 146 GLU B N 1
ATOM 3002 C CA . GLU B 1 146 ? 15.836 -15.961 -9.125 1 94.5 146 GLU B CA 1
ATOM 3003 C C . GLU B 1 146 ? 15.922 -17.031 -10.203 1 94.5 146 GLU B C 1
ATOM 3005 O O . GLU B 1 146 ? 16.969 -17.219 -10.812 1 94.5 146 GLU B O 1
ATOM 3010 N N . PHE B 1 147 ? 14.945 -17.812 -10.391 1 96.88 147 PHE B N 1
ATOM 3011 C CA . PHE B 1 147 ? 14.797 -18.812 -11.438 1 96.88 147 PHE B CA 1
ATOM 3012 C C . PHE B 1 147 ? 13.664 -18.453 -12.383 1 96.88 147 PHE B C 1
ATOM 3014 O O . PHE B 1 147 ? 12.75 -17.703 -12.008 1 96.88 147 PHE B O 1
ATOM 3021 N N . PRO B 1 148 ? 13.719 -18.922 -13.633 1 97.56 148 PRO B N 1
ATOM 3022 C CA . PRO B 1 148 ? 12.633 -18.609 -14.562 1 97.56 148 PRO B CA 1
ATOM 3023 C C . PRO B 1 148 ? 11.289 -19.203 -14.117 1 97.56 148 PRO B C 1
ATOM 3025 O O . PRO B 1 148 ? 11.227 -20.391 -13.758 1 97.56 148 PRO B O 1
ATOM 3028 N N . ALA B 1 149 ? 10.305 -18.391 -14.125 1 97.69 149 ALA B N 1
ATOM 3029 C CA . ALA B 1 149 ? 8.977 -18.859 -13.75 1 97.69 149 ALA B CA 1
ATOM 3030 C C . ALA B 1 149 ? 8.5 -19.969 -14.688 1 97.69 149 ALA B C 1
ATOM 3032 O O . ALA B 1 149 ? 7.777 -20.875 -14.258 1 97.69 149 ALA B O 1
ATOM 3033 N N . ILE B 1 150 ? 8.93 -19.797 -15.922 1 97.81 150 ILE B N 1
ATOM 3034 C CA . ILE B 1 150 ? 8.578 -20.766 -16.953 1 97.81 150 ILE B CA 1
ATOM 3035 C C . ILE B 1 150 ? 9.836 -21.453 -17.469 1 97.81 150 ILE B C 1
ATOM 3037 O O . ILE B 1 150 ? 10.812 -20.781 -17.828 1 97.81 150 ILE B O 1
ATOM 3041 N N . ASN B 1 151 ? 9.805 -22.766 -17.484 1 95.88 151 ASN B N 1
ATOM 3042 C CA . ASN B 1 151 ? 11.016 -23.516 -17.812 1 95.88 151 ASN B CA 1
ATOM 3043 C C . ASN B 1 151 ? 11.211 -23.641 -19.312 1 95.88 151 ASN B C 1
ATOM 3045 O O . ASN B 1 151 ? 12.336 -23.859 -19.781 1 95.88 151 ASN B O 1
ATOM 3049 N N . ASN B 1 152 ? 10.047 -23.562 -20.016 1 93.25 152 ASN B N 1
ATOM 3050 C CA . ASN B 1 152 ? 10.031 -23.688 -21.484 1 93.25 152 ASN B CA 1
ATOM 3051 C C . ASN B 1 152 ? 8.961 -22.781 -22.094 1 93.25 152 ASN B C 1
ATOM 3053 O O . ASN B 1 152 ? 7.816 -22.766 -21.641 1 93.25 152 ASN B O 1
ATOM 3057 N N . PRO B 1 153 ? 9.352 -22.062 -23.125 1 90.38 153 PRO B N 1
ATOM 3058 C CA . PRO B 1 153 ? 8.383 -21.141 -23.734 1 90.38 153 PRO B CA 1
ATOM 3059 C C . PRO B 1 153 ? 7.086 -21.828 -24.141 1 90.38 153 PRO B C 1
ATOM 3061 O O . PRO B 1 153 ? 6.008 -21.234 -24.047 1 90.38 153 PRO B O 1
ATOM 3064 N N . ASP B 1 154 ? 7.207 -22.984 -24.531 1 94.69 154 ASP B N 1
ATOM 3065 C CA . ASP B 1 154 ? 6.043 -23.75 -24.984 1 94.69 154 ASP B CA 1
ATOM 3066 C C . ASP B 1 154 ? 5.066 -23.984 -23.828 1 94.69 154 ASP B C 1
ATOM 3068 O O . ASP B 1 154 ? 3.855 -24.062 -24.047 1 94.69 154 ASP B O 1
ATOM 3072 N N . VAL B 1 155 ? 5.566 -24.047 -22.656 1 96.81 155 VAL B N 1
ATOM 3073 C CA . VAL B 1 155 ? 4.75 -24.312 -21.484 1 96.81 155 VAL B CA 1
ATOM 3074 C C . VAL B 1 155 ? 3.818 -23.141 -21.203 1 96.81 155 VAL B C 1
ATOM 3076 O O . VAL B 1 155 ? 2.668 -23.328 -20.812 1 96.81 155 VAL B O 1
ATOM 3079 N N . GLY B 1 156 ? 4.301 -21.969 -21.438 1 96 156 GLY B N 1
ATOM 3080 C CA . GLY B 1 156 ? 3.473 -20.781 -21.234 1 96 156 GLY B CA 1
ATOM 3081 C C . GLY B 1 156 ? 2.189 -20.812 -22.047 1 96 156 GLY B C 1
ATOM 3082 O O . GLY B 1 156 ? 1.105 -20.578 -21.516 1 96 156 GLY B O 1
ATOM 3083 N N . HIS B 1 157 ? 2.35 -21.094 -23.25 1 96.38 157 HIS B N 1
ATOM 3084 C CA . HIS B 1 157 ? 1.193 -21.172 -24.141 1 96.38 157 HIS B CA 1
ATOM 3085 C C . HIS B 1 157 ? 0.264 -22.312 -23.734 1 96.38 157 HIS B C 1
ATOM 3087 O O . HIS B 1 157 ? -0.96 -22.172 -23.781 1 96.38 157 HIS B O 1
ATOM 3093 N N . LYS B 1 158 ? 0.826 -23.422 -23.391 1 98.12 158 LYS B N 1
ATOM 3094 C CA . LYS B 1 158 ? 0.035 -24.594 -23 1 98.12 158 LYS B CA 1
ATOM 3095 C C . LYS B 1 158 ? -0.779 -24.297 -21.734 1 98.12 158 LYS B C 1
ATOM 3097 O O . LYS B 1 158 ? -1.942 -24.688 -21.641 1 98.12 158 LYS B O 1
ATOM 3102 N N . LEU B 1 159 ? -0.138 -23.578 -20.812 1 97.88 159 LEU B N 1
ATOM 3103 C CA . LEU B 1 159 ? -0.842 -23.188 -19.594 1 97.88 159 LEU B CA 1
ATOM 3104 C C . LEU B 1 159 ? -2.078 -22.359 -19.922 1 97.88 159 LEU B C 1
ATOM 3106 O O . LEU B 1 159 ? -3.152 -22.594 -19.359 1 97.88 159 LEU B O 1
ATOM 3110 N N . SER B 1 160 ? -1.93 -21.484 -20.828 1 96.81 160 SER B N 1
ATOM 3111 C CA . SER B 1 160 ? -3.043 -20.625 -21.219 1 96.81 160 SER B CA 1
ATOM 3112 C C . SER B 1 160 ? -4.16 -21.438 -21.859 1 96.81 160 SER B C 1
ATOM 3114 O O . SER B 1 160 ? -5.336 -21.25 -21.547 1 96.81 160 SER B O 1
ATOM 3116 N N . THR B 1 161 ? -3.775 -22.266 -22.719 1 97.75 161 THR B N 1
ATOM 3117 C CA . THR B 1 161 ? -4.746 -23.094 -23.422 1 97.75 161 THR B CA 1
ATOM 3118 C C . THR B 1 161 ? -5.504 -23.984 -22.438 1 97.75 161 THR B C 1
ATOM 3120 O O . THR B 1 161 ? -6.73 -24.094 -22.516 1 97.75 161 THR B O 1
ATOM 3123 N N . ILE B 1 162 ? -4.797 -24.562 -21.562 1 98.25 162 ILE B N 1
ATOM 3124 C CA . ILE B 1 162 ? -5.391 -25.453 -20.578 1 98.25 162 ILE B CA 1
ATOM 3125 C C . ILE B 1 162 ? -6.379 -24.672 -19.703 1 98.25 162 ILE B C 1
ATOM 3127 O O . ILE B 1 162 ? -7.508 -25.125 -19.484 1 98.25 162 ILE B O 1
ATOM 3131 N N . ALA B 1 163 ? -5.938 -23.547 -19.219 1 97.56 163 ALA B N 1
ATOM 3132 C CA . ALA B 1 163 ? -6.797 -22.734 -18.375 1 97.56 163 ALA B CA 1
ATOM 3133 C C . ALA B 1 163 ? -8.055 -22.297 -19.125 1 97.56 163 ALA B C 1
ATOM 3135 O O . ALA B 1 163 ? -9.164 -22.359 -18.578 1 97.56 163 ALA B O 1
ATOM 3136 N N . ASP B 1 164 ? -7.93 -21.922 -20.359 1 97.62 164 ASP B N 1
ATOM 3137 C CA . ASP B 1 164 ? -9.062 -21.469 -21.156 1 97.62 164 ASP B CA 1
ATOM 3138 C C . ASP B 1 164 ? -10.047 -22.609 -21.406 1 97.62 164 ASP B C 1
ATOM 3140 O O . ASP B 1 164 ? -11.258 -22.422 -21.297 1 97.62 164 ASP B O 1
ATOM 3144 N N . ASN B 1 165 ? -9.531 -23.734 -21.797 1 98.06 165 ASN B N 1
ATOM 3145 C CA . ASN B 1 165 ? -10.391 -24.875 -22.047 1 98.06 165 ASN B CA 1
ATOM 3146 C C . ASN B 1 165 ? -11.102 -25.328 -20.766 1 98.06 165 ASN B C 1
ATOM 3148 O O . ASN B 1 165 ? -12.305 -25.594 -20.797 1 98.06 165 ASN B O 1
ATOM 3152 N N . ARG B 1 166 ? -10.359 -25.422 -19.672 1 97.69 166 ARG B N 1
ATOM 3153 C CA . ARG B 1 166 ? -10.969 -25.781 -18.406 1 97.69 166 ARG B CA 1
ATOM 3154 C C . ARG B 1 166 ? -12.078 -24.797 -18.031 1 97.69 166 ARG B C 1
ATOM 3156 O O . ARG B 1 166 ? -13.164 -25.203 -17.625 1 97.69 166 ARG B O 1
ATOM 3163 N N . ASN B 1 167 ? -11.812 -23.5 -18.203 1 96.44 167 ASN B N 1
ATOM 3164 C CA . ASN B 1 167 ? -12.781 -22.469 -17.859 1 96.44 167 ASN B CA 1
ATOM 3165 C C . ASN B 1 167 ? -14.023 -22.547 -18.75 1 96.44 167 ASN B C 1
ATOM 3167 O O . ASN B 1 167 ? -15.141 -22.359 -18.281 1 96.44 167 ASN B O 1
ATOM 3171 N N . ALA B 1 168 ? -13.758 -22.781 -20.047 1 97.25 168 ALA B N 1
ATOM 3172 C CA . ALA B 1 168 ? -14.867 -22.906 -20.984 1 97.25 168 ALA B CA 1
ATOM 3173 C C . ALA B 1 168 ? -15.797 -24.047 -20.578 1 97.25 168 ALA B C 1
ATOM 3175 O O . ALA B 1 168 ? -17.016 -23.906 -20.609 1 97.25 168 ALA B O 1
ATOM 3176 N N . ILE B 1 169 ? -15.273 -25.125 -20.172 1 97.56 169 ILE B N 1
ATOM 3177 C CA . ILE B 1 169 ? -16.062 -26.297 -19.797 1 97.56 169 ILE B CA 1
ATOM 3178 C C . ILE B 1 169 ? -16.719 -26.062 -18.438 1 97.56 169 ILE B C 1
ATOM 3180 O O . ILE B 1 169 ? -17.938 -26.25 -18.297 1 97.56 169 ILE B O 1
ATOM 3184 N N . ALA B 1 170 ? -15.945 -25.578 -17.484 1 94.75 170 ALA B N 1
ATOM 3185 C CA . ALA B 1 170 ? -16.422 -25.406 -16.125 1 94.75 170 ALA B CA 1
ATOM 3186 C C . ALA B 1 170 ? -17.516 -24.344 -16.047 1 94.75 170 ALA B C 1
ATOM 3188 O O . ALA B 1 170 ? -18.438 -24.438 -15.242 1 94.75 170 ALA B O 1
ATOM 3189 N N . HIS B 1 171 ? -17.469 -23.391 -16.875 1 93.81 171 HIS B N 1
ATOM 3190 C CA . HIS B 1 171 ? -18.438 -22.312 -16.891 1 93.81 171 HIS B CA 1
ATOM 3191 C C . HIS B 1 171 ? -19.562 -22.578 -17.891 1 93.81 171 HIS B C 1
ATOM 3193 O O . HIS B 1 171 ? -20.422 -21.719 -18.109 1 93.81 171 HIS B O 1
ATOM 3199 N N . GLY B 1 172 ? -19.484 -23.703 -18.641 1 95.25 172 GLY B N 1
ATOM 3200 C CA . GLY B 1 172 ? -20.562 -24.172 -19.484 1 95.25 172 GLY B CA 1
ATOM 3201 C C . GLY B 1 172 ? -20.609 -23.469 -20.844 1 95.25 172 GLY B C 1
ATOM 3202 O O . GLY B 1 172 ? -21.594 -23.562 -21.562 1 95.25 172 GLY B O 1
ATOM 3203 N N . ARG B 1 173 ? -19.656 -22.766 -21.172 1 95.19 173 ARG B N 1
ATOM 3204 C CA . ARG B 1 173 ? -19.609 -22.094 -22.469 1 95.19 173 ARG B CA 1
ATOM 3205 C C . ARG B 1 173 ? -19.453 -23.094 -23.609 1 95.19 173 ARG B C 1
ATOM 3207 O O . ARG B 1 173 ? -19.938 -22.875 -24.719 1 95.19 173 ARG B O 1
ATOM 3214 N N . LYS B 1 174 ? -18.688 -24.172 -23.312 1 98.19 174 LYS B N 1
ATOM 3215 C CA . LYS B 1 174 ? -18.484 -25.312 -24.203 1 98.19 174 LYS B CA 1
ATOM 3216 C C . LYS B 1 174 ? -18.641 -26.625 -23.453 1 98.19 174 LYS B C 1
ATOM 3218 O O . LYS B 1 174 ? -18.359 -26.688 -22.25 1 98.19 174 LYS B O 1
ATOM 3223 N N . THR B 1 175 ? -19.062 -27.562 -24.25 1 97.94 175 THR B N 1
ATOM 3224 C CA . THR B 1 175 ? -19.062 -28.906 -23.672 1 97.94 175 THR B CA 1
ATOM 3225 C C . THR B 1 175 ? -17.672 -29.531 -23.734 1 97.94 175 THR B C 1
ATOM 3227 O O . THR B 1 175 ? -16.828 -29.109 -24.531 1 97.94 175 THR B O 1
ATOM 3230 N N . ALA B 1 176 ? -17.484 -30.531 -22.906 1 98.12 176 ALA B N 1
ATOM 3231 C CA . ALA B 1 176 ? -16.234 -31.281 -22.969 1 98.12 176 ALA B CA 1
ATOM 3232 C C . ALA B 1 176 ? -16 -31.859 -24.359 1 98.12 176 ALA B C 1
ATOM 3234 O O . ALA B 1 176 ? -14.883 -31.844 -24.875 1 98.12 176 ALA B O 1
ATOM 3235 N N . CYS B 1 177 ? -17.062 -32.312 -25 1 97.62 177 CYS B N 1
ATOM 3236 C CA . CYS B 1 177 ? -16.969 -32.906 -26.328 1 97.62 177 CYS B CA 1
ATOM 3237 C C . CYS B 1 177 ? -16.562 -31.844 -27.359 1 97.62 177 CYS B C 1
ATOM 3239 O O . CYS B 1 177 ? -15.742 -32.125 -28.25 1 97.62 177 CYS B O 1
ATOM 3241 N N . GLU B 1 178 ? -17.109 -30.719 -27.203 1 98 178 GLU B N 1
ATOM 3242 C CA . GLU B 1 178 ? -16.766 -29.641 -28.125 1 98 178 GLU B CA 1
ATOM 3243 C C . GLU B 1 178 ? -15.289 -29.281 -28.047 1 98 178 GLU B C 1
ATOM 3245 O O . GLU B 1 178 ? -14.625 -29.141 -29.062 1 98 178 GLU B O 1
ATOM 3250 N N . VAL B 1 179 ? -14.758 -29.188 -26.844 1 98.25 179 VAL B N 1
ATOM 3251 C CA . VAL B 1 179 ? -13.344 -28.859 -26.641 1 98.25 179 VAL B CA 1
ATOM 3252 C C . VAL B 1 179 ? -12.477 -30.031 -27.125 1 98.25 179 VAL B C 1
ATOM 3254 O O . VAL B 1 179 ? -11.531 -29.828 -27.891 1 98.25 179 VAL B O 1
ATOM 3257 N N . GLY B 1 180 ? -12.828 -31.203 -26.719 1 97.38 180 GLY B N 1
ATOM 3258 C CA . GLY B 1 180 ? -12.047 -32.406 -27.031 1 97.38 180 GLY B CA 1
ATOM 3259 C C . GLY B 1 180 ? -11.938 -32.688 -28.516 1 97.38 180 GLY B C 1
ATOM 3260 O O . GLY B 1 180 ? -10.938 -33.25 -28.969 1 97.38 180 GLY B O 1
ATOM 3261 N N . SER B 1 181 ? -12.93 -32.281 -29.297 1 95.88 181 SER B N 1
ATOM 3262 C CA . SER B 1 181 ? -12.984 -32.594 -30.734 1 95.88 181 SER B CA 1
ATOM 3263 C C . SER B 1 181 ? -11.883 -31.844 -31.484 1 95.88 181 SER B C 1
ATOM 3265 O O . SER B 1 181 ? -11.547 -32.219 -32.625 1 95.88 181 SER B O 1
ATOM 3267 N N . GLN B 1 182 ? -11.344 -30.906 -30.828 1 96.5 182 GLN B N 1
ATOM 3268 C CA . GLN B 1 182 ? -10.375 -30.047 -31.5 1 96.5 182 GLN B CA 1
ATOM 3269 C C . GLN B 1 182 ? -8.953 -30.578 -31.312 1 96.5 182 GLN B C 1
ATOM 3271 O O . GLN B 1 182 ? -8 -30.031 -31.875 1 96.5 182 GLN B O 1
ATOM 3276 N N . TYR B 1 183 ? -8.797 -31.688 -30.578 1 96.38 183 TYR B N 1
ATOM 3277 C CA . TYR B 1 183 ? -7.457 -32.125 -30.234 1 96.38 183 TYR B CA 1
ATOM 3278 C C . TYR B 1 183 ? -7.281 -33.625 -30.562 1 96.38 183 TYR B C 1
ATOM 3280 O O . TYR B 1 183 ? -8.242 -34.375 -30.516 1 96.38 183 TYR B O 1
ATOM 3288 N N . THR B 1 184 ? -6.043 -33.969 -30.906 1 94.94 184 THR B N 1
ATOM 3289 C CA . THR B 1 184 ? -5.695 -35.375 -31.094 1 94.94 184 THR B CA 1
ATOM 3290 C C . THR B 1 184 ? -5.02 -35.906 -29.828 1 94.94 184 THR B C 1
ATOM 3292 O O . THR B 1 184 ? -4.508 -35.156 -29.016 1 94.94 184 THR B O 1
ATOM 3295 N N . LYS B 1 185 ? -5.031 -37.188 -29.734 1 94.56 185 LYS B N 1
ATOM 3296 C CA . LYS B 1 185 ? -4.383 -37.844 -28.594 1 94.56 185 LYS B CA 1
ATOM 3297 C C . LYS B 1 185 ? -2.91 -37.469 -28.5 1 94.56 185 LYS B C 1
ATOM 3299 O O . LYS B 1 185 ? -2.393 -37.219 -27.422 1 94.56 185 LYS B O 1
ATOM 3304 N N . ASP B 1 186 ? -2.24 -37.375 -29.625 1 95.38 186 ASP B N 1
ATOM 3305 C CA . ASP B 1 186 ? -0.817 -37.062 -29.656 1 95.38 186 ASP B CA 1
ATOM 3306 C C . ASP B 1 186 ? -0.552 -35.656 -29.125 1 95.38 186 ASP B C 1
ATOM 3308 O O . ASP B 1 186 ? 0.398 -35.438 -28.375 1 95.38 186 ASP B O 1
ATOM 3312 N N . LEU B 1 187 ? -1.355 -34.75 -29.531 1 96.44 187 LEU B N 1
ATOM 3313 C CA . LEU B 1 187 ? -1.217 -33.375 -29.031 1 96.44 187 LEU B CA 1
ATOM 3314 C C . LEU B 1 187 ? -1.415 -33.312 -27.531 1 96.44 187 LEU B C 1
ATOM 3316 O O . LEU B 1 187 ? -0.662 -32.625 -26.828 1 96.44 187 LEU B O 1
ATOM 3320 N N . LEU B 1 188 ? -2.377 -34.062 -27.062 1 97.81 188 LEU B N 1
ATOM 3321 C CA . LEU B 1 188 ? -2.68 -34.062 -25.641 1 97.81 188 LEU B CA 1
ATOM 3322 C C . LEU B 1 188 ? -1.556 -34.719 -24.828 1 97.81 188 LEU B C 1
ATOM 3324 O O . LEU B 1 188 ? -1.271 -34.281 -23.703 1 97.81 188 LEU B O 1
ATOM 3328 N N . ASN B 1 189 ? -1.019 -35.719 -25.469 1 97.31 189 ASN B N 1
ATOM 3329 C CA . ASN B 1 189 ? 0.147 -36.312 -24.828 1 97.31 189 ASN B CA 1
ATOM 3330 C C . ASN B 1 189 ? 1.278 -35.312 -24.672 1 97.31 189 ASN B C 1
ATOM 3332 O O . ASN B 1 189 ? 1.989 -35.312 -23.656 1 97.31 189 ASN B O 1
ATOM 3336 N N . GLY B 1 190 ? 1.438 -34.438 -25.609 1 97.69 190 GLY B N 1
ATOM 3337 C CA . GLY B 1 190 ? 2.402 -33.375 -25.5 1 97.69 190 GLY B CA 1
ATOM 3338 C C . GLY B 1 190 ? 2.098 -32.406 -24.359 1 97.69 190 GLY B C 1
ATOM 3339 O O . GLY B 1 190 ? 3.004 -31.984 -23.641 1 97.69 190 GLY B O 1
ATOM 3340 N N . TYR B 1 191 ? 0.818 -32.062 -24.172 1 98.31 191 TYR B N 1
ATOM 3341 C CA . TYR B 1 191 ? 0.398 -31.25 -23.047 1 98.31 191 TYR B CA 1
ATOM 3342 C C . TYR B 1 191 ? 0.732 -31.922 -21.719 1 98.31 191 TYR B C 1
ATOM 3344 O O . TYR B 1 191 ? 1.281 -31.281 -20.828 1 98.31 191 TYR B O 1
ATOM 3352 N N . TYR B 1 192 ? 0.426 -33.219 -21.688 1 98.31 192 TYR B N 1
ATOM 3353 C CA . TYR B 1 192 ? 0.631 -33.969 -20.453 1 98.31 192 TYR B CA 1
ATOM 3354 C C . TYR B 1 192 ? 2.098 -33.938 -20.047 1 98.31 192 TYR B C 1
ATOM 3356 O O . TYR B 1 192 ? 2.428 -33.625 -18.906 1 98.31 192 TYR B O 1
ATOM 3364 N N . ILE B 1 193 ? 2.967 -34.281 -20.953 1 98.06 193 ILE B N 1
ATOM 3365 C CA . ILE B 1 193 ? 4.395 -34.375 -20.672 1 98.06 193 ILE B CA 1
ATOM 3366 C C . ILE B 1 193 ? 4.934 -33.031 -20.266 1 98.06 193 ILE B C 1
ATOM 3368 O O . ILE B 1 193 ? 5.684 -32.906 -19.297 1 98.06 193 ILE B O 1
ATOM 3372 N N . ALA B 1 194 ? 4.574 -32 -20.938 1 98.19 194 ALA B N 1
ATOM 3373 C CA . ALA B 1 194 ? 5.039 -30.641 -20.656 1 98.19 194 ALA B CA 1
ATOM 3374 C C . ALA B 1 194 ? 4.629 -30.219 -19.25 1 98.19 194 ALA B C 1
ATOM 3376 O O . ALA B 1 194 ? 5.438 -29.641 -18.516 1 98.19 194 ALA B O 1
ATOM 3377 N N . ILE B 1 195 ? 3.354 -30.5 -18.875 1 98.38 195 ILE B N 1
ATOM 3378 C CA . ILE B 1 195 ? 2.834 -30.062 -17.594 1 98.38 195 ILE B CA 1
ATOM 3379 C C . ILE B 1 195 ? 3.441 -30.906 -16.469 1 98.38 195 ILE B C 1
ATOM 3381 O O . ILE B 1 195 ? 3.748 -30.375 -15.398 1 98.38 195 ILE B O 1
ATOM 3385 N N . GLN B 1 196 ? 3.564 -32.188 -16.734 1 98.44 196 GLN B N 1
ATOM 3386 C CA . GLN B 1 196 ? 4.223 -33.062 -15.766 1 98.44 196 GLN B CA 1
ATOM 3387 C C . GLN B 1 196 ? 5.629 -32.562 -15.445 1 98.44 196 GLN B C 1
ATOM 3389 O O . GLN B 1 196 ? 6 -32.438 -14.273 1 98.44 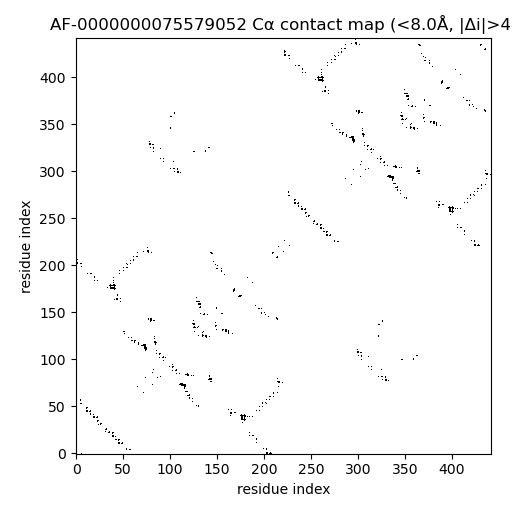196 GLN B O 1
ATOM 3394 N N . GLU B 1 197 ? 6.387 -32.25 -16.438 1 98.25 197 GLU B N 1
ATOM 3395 C CA . GLU B 1 197 ? 7.742 -31.734 -16.266 1 98.25 197 GLU B CA 1
ATOM 3396 C C . GLU B 1 197 ? 7.727 -30.375 -15.562 1 98.25 197 GLU B C 1
ATOM 3398 O O . GLU B 1 197 ? 8.602 -30.078 -14.742 1 98.25 197 GLU B O 1
ATOM 3403 N N . TYR B 1 198 ? 6.828 -29.594 -15.906 1 98.44 198 TYR B N 1
ATOM 3404 C CA . TYR B 1 198 ? 6.75 -28.25 -15.359 1 98.44 198 TYR B CA 1
ATOM 3405 C C . TYR B 1 198 ? 6.438 -28.281 -13.867 1 98.44 198 TYR B C 1
ATOM 3407 O O . TYR B 1 198 ? 7.031 -27.531 -13.086 1 98.44 198 TYR B O 1
ATOM 3415 N N . CYS B 1 199 ? 5.41 -29.094 -13.477 1 98.38 199 CYS B N 1
ATOM 3416 C CA . CYS B 1 199 ? 5.09 -29.234 -12.062 1 98.38 199 CYS B CA 1
ATOM 3417 C C . CYS B 1 199 ? 6.305 -29.703 -11.266 1 98.38 199 CYS B C 1
ATOM 3419 O O . CYS B 1 199 ? 6.566 -29.188 -10.172 1 98.38 199 CYS B O 1
ATOM 3421 N N . LEU B 1 200 ? 7.023 -30.625 -11.828 1 97.94 200 LEU B N 1
ATOM 3422 C CA . LEU B 1 200 ? 8.25 -31.094 -11.195 1 97.94 200 LEU B CA 1
ATOM 3423 C C . LEU B 1 200 ? 9.273 -29.969 -11.086 1 97.94 200 LEU B C 1
ATOM 3425 O O . LEU B 1 200 ? 9.922 -29.797 -10.055 1 97.94 200 LEU B O 1
ATOM 3429 N N . TYR B 1 201 ? 9.453 -29.234 -12.117 1 98.38 201 TYR B N 1
ATOM 3430 C CA . TYR B 1 201 ? 10.375 -28.094 -12.164 1 98.38 201 TYR B CA 1
ATOM 3431 C C . TYR B 1 201 ? 10.062 -27.094 -11.062 1 98.38 201 TYR B C 1
ATOM 3433 O O . TYR B 1 201 ? 10.945 -26.688 -10.312 1 98.38 201 TYR B O 1
ATOM 3441 N N . LEU B 1 202 ? 8.797 -26.688 -10.938 1 98.38 202 LEU B N 1
ATOM 3442 C CA . LEU B 1 202 ? 8.398 -25.703 -9.938 1 98.38 202 LEU B CA 1
ATOM 3443 C C . LEU B 1 202 ? 8.68 -26.219 -8.531 1 98.38 202 LEU B C 1
ATOM 3445 O O . LEU B 1 202 ? 9.18 -25.469 -7.684 1 98.38 202 LEU B O 1
ATOM 3449 N N . ASN B 1 203 ? 8.281 -27.438 -8.32 1 98.69 203 ASN B N 1
ATOM 3450 C CA . ASN B 1 203 ? 8.516 -28.031 -7.004 1 98.69 203 ASN B CA 1
ATOM 3451 C C . ASN B 1 203 ? 10 -28.016 -6.633 1 98.69 203 ASN B C 1
ATOM 3453 O O . ASN B 1 203 ? 10.359 -27.625 -5.52 1 98.69 203 ASN B O 1
ATOM 3457 N N . GLN B 1 204 ? 10.805 -28.344 -7.59 1 98.44 204 GLN B N 1
ATOM 3458 C CA . GLN B 1 204 ? 12.242 -28.359 -7.355 1 98.44 204 GLN B CA 1
ATOM 3459 C C . GLN B 1 204 ? 12.766 -26.938 -7.102 1 98.44 204 GLN B C 1
ATOM 3461 O O . GLN B 1 204 ? 13.562 -26.734 -6.191 1 98.44 204 GLN B O 1
ATOM 3466 N N . GLN B 1 205 ? 12.359 -26.031 -7.898 1 98.5 205 GLN B N 1
ATOM 3467 C CA . GLN B 1 205 ? 12.844 -24.656 -7.789 1 98.5 205 GLN B CA 1
ATOM 3468 C C . GLN B 1 205 ? 12.438 -24.031 -6.457 1 98.5 205 GLN B C 1
ATOM 3470 O O . GLN B 1 205 ? 13.258 -23.406 -5.781 1 98.5 205 GLN B O 1
ATOM 3475 N N . PHE B 1 206 ? 11.203 -24.219 -6.023 1 98.44 206 PHE B N 1
ATOM 3476 C CA . PHE B 1 206 ? 10.742 -23.641 -4.77 1 98.44 206 PHE B CA 1
ATOM 3477 C C . PHE B 1 206 ? 11.398 -24.328 -3.58 1 98.44 206 PHE B C 1
ATOM 3479 O O . PHE B 1 206 ? 11.664 -23.703 -2.557 1 98.44 206 PHE B O 1
ATOM 3486 N N . HIS B 1 207 ? 11.656 -25.641 -3.748 1 98.19 207 HIS B N 1
ATOM 3487 C CA . HIS B 1 207 ? 12.398 -26.344 -2.707 1 98.19 207 HIS B CA 1
ATOM 3488 C C . HIS B 1 207 ? 13.789 -25.75 -2.537 1 98.19 207 HIS B C 1
ATOM 3490 O O . HIS B 1 207 ? 14.227 -25.5 -1.412 1 98.19 207 HIS B O 1
ATOM 3496 N N . LYS B 1 208 ? 14.492 -25.562 -3.627 1 98.12 208 LYS B N 1
ATOM 3497 C CA . LYS B 1 208 ? 15.812 -24.938 -3.592 1 98.12 208 LYS B CA 1
ATOM 3498 C C . LYS B 1 208 ? 15.742 -23.531 -3.027 1 98.12 208 LYS B C 1
ATOM 3500 O O . LYS B 1 208 ? 16.625 -23.094 -2.295 1 98.12 208 LYS B O 1
ATOM 3505 N N . TYR B 1 209 ? 14.719 -22.844 -3.426 1 97.88 209 TYR B N 1
ATOM 3506 C CA . TYR B 1 209 ? 14.461 -21.5 -2.939 1 97.88 209 TYR B CA 1
ATOM 3507 C C . TYR B 1 209 ? 14.461 -21.453 -1.416 1 97.88 209 TYR B C 1
ATOM 3509 O O . TYR B 1 209 ? 15.062 -20.562 -0.813 1 97.88 209 TYR B O 1
ATOM 3517 N N . ILE B 1 210 ? 13.805 -22.391 -0.771 1 97.5 210 ILE B N 1
ATOM 3518 C CA . ILE B 1 210 ? 13.711 -22.469 0.684 1 97.5 210 ILE B CA 1
ATOM 3519 C C . ILE B 1 210 ? 15.031 -22.969 1.264 1 97.5 210 ILE B C 1
ATOM 3521 O O . ILE B 1 210 ? 15.539 -22.406 2.238 1 97.5 210 ILE B O 1
ATOM 3525 N N . GLU B 1 211 ? 15.578 -23.984 0.625 1 96.81 211 GLU B N 1
ATOM 3526 C CA . GLU B 1 211 ? 16.812 -24.578 1.124 1 96.81 211 GLU B CA 1
ATOM 3527 C C . GLU B 1 211 ? 17.938 -23.562 1.158 1 96.81 211 GLU B C 1
ATOM 3529 O O . GLU B 1 211 ? 18.75 -23.547 2.084 1 96.81 211 GLU B O 1
ATOM 3534 N N . ASN B 1 212 ? 17.938 -22.672 0.215 1 96.06 212 ASN B N 1
ATOM 3535 C CA . ASN B 1 212 ? 19.016 -21.703 0.095 1 96.06 212 ASN B CA 1
ATOM 3536 C C . ASN B 1 212 ? 18.625 -20.359 0.707 1 96.06 212 ASN B C 1
ATOM 3538 O O . ASN B 1 212 ? 19.359 -19.375 0.579 1 96.06 212 ASN B O 1
ATOM 3542 N N . LYS B 1 213 ? 17.453 -20.234 1.248 1 95.88 213 LYS B N 1
ATOM 3543 C CA . LYS B 1 213 ? 16.938 -19.047 1.904 1 95.88 213 LYS B CA 1
ATOM 3544 C C . LYS B 1 213 ? 16.953 -17.844 0.957 1 95.88 213 LYS B C 1
ATOM 3546 O O . LYS B 1 213 ? 17.391 -16.75 1.331 1 95.88 213 LYS B O 1
ATOM 3551 N N . HIS B 1 214 ? 16.469 -18.078 -0.292 1 96.62 214 HIS B N 1
ATOM 3552 C CA . HIS B 1 214 ? 16.453 -17.031 -1.321 1 96.62 214 HIS B CA 1
ATOM 3553 C C . HIS B 1 214 ? 15.398 -15.977 -1.021 1 96.62 214 HIS B C 1
ATOM 3555 O O . HIS B 1 214 ? 15.289 -14.984 -1.738 1 96.62 214 HIS B O 1
ATOM 3561 N N . TYR B 1 215 ? 14.656 -16.156 0.051 1 96.25 215 TYR B N 1
ATOM 3562 C CA . TYR B 1 215 ? 13.656 -15.18 0.47 1 96.25 215 TYR B CA 1
ATOM 3563 C C . TYR B 1 215 ? 14.289 -14.078 1.318 1 96.25 215 TYR B C 1
ATOM 3565 O O . TYR B 1 215 ? 13.648 -13.07 1.615 1 96.25 215 TYR B O 1
ATOM 3573 N N . ILE B 1 216 ? 15.484 -14.266 1.685 1 95.69 216 ILE B N 1
ATOM 3574 C CA . ILE B 1 216 ? 16.219 -13.297 2.49 1 95.69 216 ILE B CA 1
ATOM 3575 C C . ILE B 1 216 ? 17.109 -12.438 1.587 1 95.69 216 ILE B C 1
ATOM 3577 O O . ILE B 1 216 ? 17.688 -12.938 0.619 1 95.69 216 ILE B O 1
ATOM 3581 N N . LYS B 1 217 ? 17.219 -11.156 1.927 1 91.88 217 LYS B N 1
ATOM 3582 C CA . LYS B 1 217 ? 18.125 -10.273 1.208 1 91.88 217 LYS B CA 1
ATOM 3583 C C . LYS B 1 217 ? 19.562 -10.812 1.239 1 91.88 217 LYS B C 1
ATOM 3585 O O . LYS B 1 217 ? 20 -11.367 2.25 1 91.88 217 LYS B O 1
ATOM 3590 N N . LEU B 1 218 ? 20.281 -10.586 0.189 1 86.94 218 LEU B N 1
ATOM 3591 C CA . LEU B 1 218 ? 21.641 -11.125 0.052 1 86.94 218 LEU B CA 1
ATOM 3592 C C . LEU B 1 218 ? 22.531 -10.648 1.197 1 86.94 218 LEU B C 1
ATOM 3594 O O . LEU B 1 218 ? 23.312 -11.43 1.738 1 86.94 218 LEU B O 1
ATOM 3598 N N . GLU B 1 219 ? 22.359 -9.367 1.636 1 82.81 219 GLU B N 1
ATOM 3599 C CA . GLU B 1 219 ? 23.219 -8.773 2.662 1 82.81 219 GLU B CA 1
ATOM 3600 C C . GLU B 1 219 ? 22.906 -9.352 4.039 1 82.81 219 GLU B C 1
ATOM 3602 O O . GLU B 1 219 ? 23.688 -9.188 4.977 1 82.81 219 GLU B O 1
ATOM 3607 N N . LYS B 1 220 ? 21.828 -10.109 4.207 1 82.94 220 LYS B N 1
ATOM 3608 C CA . LYS B 1 220 ? 21.406 -10.625 5.504 1 82.94 220 LYS B CA 1
ATOM 3609 C C . LYS B 1 220 ? 21.453 -12.148 5.539 1 82.94 220 LYS B C 1
ATOM 3611 O O . LYS B 1 220 ? 21.047 -12.766 6.523 1 82.94 220 LYS B O 1
ATOM 3616 N N . ARG B 1 221 ? 21.875 -12.773 4.52 1 80.25 221 ARG B N 1
ATOM 3617 C CA . ARG B 1 221 ? 21.969 -14.227 4.457 1 80.25 221 ARG B CA 1
ATOM 3618 C C . ARG B 1 221 ? 23.141 -14.742 5.289 1 80.25 221 ARG B C 1
ATOM 3620 O O . ARG B 1 221 ? 24.141 -14.047 5.434 1 80.25 221 ARG B O 1
#